Protein AF-A0A923YJK5-F1 (afdb_monomer_lite)

Structure (mmCIF, N/CA/C/O backbone):
data_AF-A0A923YJK5-F1
#
_entry.id   AF-A0A923YJK5-F1
#
loop_
_atom_site.group_PDB
_atom_site.id
_atom_site.type_symbol
_atom_site.label_atom_id
_atom_site.label_alt_id
_atom_site.label_comp_id
_atom_site.label_asym_id
_atom_site.label_entity_id
_atom_site.label_seq_id
_atom_site.pdbx_PDB_ins_code
_atom_site.Cartn_x
_atom_site.Cartn_y
_atom_site.Cartn_z
_atom_site.occupancy
_atom_site.B_iso_or_equiv
_atom_site.auth_seq_id
_atom_site.auth_comp_id
_atom_site.auth_asym_id
_atom_site.auth_atom_id
_atom_site.pdbx_PDB_model_num
ATOM 1 N N . MET A 1 1 ? 77.087 -36.201 -86.173 1.00 34.53 1 MET A N 1
ATOM 2 C CA . MET A 1 1 ? 77.333 -36.113 -84.717 1.00 34.53 1 MET A CA 1
ATOM 3 C C . MET A 1 1 ? 76.083 -35.520 -84.078 1.00 34.53 1 MET A C 1
ATOM 5 O O . MET A 1 1 ? 75.803 -34.362 -84.326 1.00 34.53 1 MET A O 1
ATOM 9 N N . THR A 1 2 ? 75.140 -36.376 -83.655 1.00 33.78 2 THR A N 1
ATOM 10 C CA . THR A 1 2 ? 74.853 -36.773 -82.243 1.00 33.78 2 THR A CA 1
ATOM 11 C C . THR A 1 2 ? 74.252 -35.624 -81.419 1.00 33.78 2 THR A C 1
ATOM 13 O O . THR A 1 2 ? 74.917 -34.612 -81.289 1.00 33.78 2 THR A O 1
ATOM 16 N N . LYS A 1 3 ? 73.064 -35.689 -80.792 1.00 35.38 3 LYS A N 1
ATOM 17 C CA . LYS A 1 3 ? 72.059 -36.747 -80.525 1.00 35.38 3 LYS A CA 1
ATOM 18 C C . LYS A 1 3 ? 70.705 -36.079 -80.152 1.00 35.38 3 LYS A C 1
ATOM 20 O O . LYS A 1 3 ? 70.707 -34.989 -79.593 1.00 35.38 3 LYS A O 1
ATOM 25 N N . HIS A 1 4 ? 69.590 -36.767 -80.429 1.00 38.16 4 HIS A N 1
ATOM 26 C CA . HIS A 1 4 ? 68.233 -36.592 -79.857 1.00 38.16 4 HIS A CA 1
ATOM 27 C C . HIS A 1 4 ? 68.212 -36.933 -78.334 1.00 38.16 4 HIS A C 1
ATOM 29 O O . HIS A 1 4 ? 69.172 -37.542 -77.870 1.00 38.16 4 HIS A O 1
ATOM 35 N N . TYR A 1 5 ? 67.233 -36.606 -77.471 1.00 40.88 5 TYR A N 1
ATOM 36 C CA . TYR A 1 5 ? 65.772 -36.831 -77.502 1.00 40.88 5 TYR A CA 1
ATOM 37 C C . TYR A 1 5 ? 65.072 -36.136 -76.305 1.00 40.88 5 TYR A C 1
ATOM 39 O O . TYR A 1 5 ? 65.665 -36.093 -75.233 1.00 40.88 5 TYR A O 1
ATOM 47 N N . SER A 1 6 ? 63.785 -35.786 -76.498 1.00 37.66 6 SER A N 1
ATOM 48 C CA . SER A 1 6 ? 62.642 -35.854 -75.546 1.00 37.66 6 SER A CA 1
ATOM 49 C C . SER A 1 6 ? 62.685 -34.987 -74.266 1.00 37.66 6 SER A C 1
ATOM 51 O O . SER A 1 6 ? 63.716 -34.836 -73.641 1.00 37.66 6 SER A O 1
ATOM 53 N N . LEU A 1 7 ? 61.600 -34.390 -73.762 1.00 35.19 7 LEU A N 1
ATOM 54 C CA . LEU A 1 7 ? 60.266 -34.952 -73.559 1.00 35.19 7 LEU A CA 1
ATOM 55 C C . LEU A 1 7 ? 59.246 -33.825 -73.281 1.00 35.19 7 LEU A C 1
ATOM 57 O O . LEU A 1 7 ? 59.521 -32.861 -72.574 1.00 35.19 7 LEU A O 1
ATOM 61 N N . ILE A 1 8 ? 58.059 -34.011 -73.845 1.00 46.53 8 ILE A N 1
ATOM 62 C CA . ILE A 1 8 ? 56.798 -33.293 -73.633 1.00 46.53 8 ILE A CA 1
ATOM 63 C C . ILE A 1 8 ? 56.339 -33.422 -72.171 1.00 46.53 8 ILE A C 1
ATOM 65 O O . ILE A 1 8 ? 56.264 -34.553 -71.709 1.00 46.53 8 ILE A O 1
ATOM 69 N N . PHE A 1 9 ? 55.968 -32.320 -71.499 1.00 38.00 9 PHE A N 1
ATOM 70 C CA . PHE A 1 9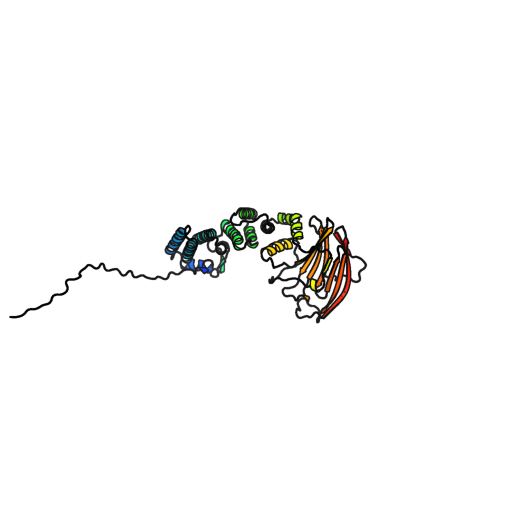 ? 54.766 -32.168 -70.642 1.00 38.00 9 PHE A CA 1
ATOM 71 C C . PHE A 1 9 ? 54.842 -30.856 -69.835 1.00 38.00 9 PHE A C 1
ATOM 73 O O . PHE A 1 9 ? 55.587 -30.773 -68.869 1.00 38.00 9 PHE A O 1
ATOM 80 N N . LEU A 1 10 ? 54.084 -29.833 -70.237 1.00 38.97 10 LEU A N 1
ATOM 81 C CA . LEU A 1 10 ? 53.153 -29.060 -69.392 1.00 38.97 10 LEU A CA 1
ATOM 82 C C . LEU A 1 10 ? 52.702 -27.824 -70.180 1.00 38.97 10 LEU A C 1
ATOM 84 O O . LEU A 1 10 ? 53.172 -26.701 -70.016 1.00 38.97 10 LEU A O 1
ATOM 88 N N . PHE A 1 11 ? 51.757 -28.070 -71.078 1.00 45.16 11 PHE A N 1
ATOM 89 C CA . PHE A 1 11 ? 50.839 -27.051 -71.548 1.00 45.16 11 PHE A CA 1
ATOM 90 C C . PHE A 1 11 ? 49.755 -26.935 -70.472 1.00 45.16 11 PHE A C 1
ATOM 92 O O . PHE A 1 11 ? 48.816 -27.723 -70.479 1.00 45.16 11 PHE A O 1
ATOM 99 N N . SER A 1 12 ? 49.901 -26.028 -69.507 1.00 37.16 12 SER A N 1
ATOM 100 C CA . SER A 1 12 ? 48.790 -25.650 -68.625 1.00 37.16 12 SER A CA 1
ATOM 101 C C . SER A 1 12 ? 49.146 -24.458 -67.740 1.00 37.16 12 SER A C 1
ATOM 103 O O . SER A 1 12 ? 50.095 -24.529 -66.966 1.00 37.16 12 SER A O 1
ATOM 105 N N . LEU A 1 13 ? 48.277 -23.444 -67.780 1.00 43.69 13 LEU A N 1
ATOM 106 C CA . LEU A 1 13 ? 47.992 -22.519 -66.677 1.00 43.69 13 LEU A CA 1
ATOM 107 C C . LEU A 1 13 ? 48.973 -21.353 -66.460 1.00 43.69 13 LEU A C 1
ATOM 109 O O . LEU A 1 13 ? 49.503 -21.164 -65.374 1.00 43.69 13 LEU A O 1
ATOM 113 N N . ILE A 1 14 ? 49.051 -20.450 -67.440 1.00 47.19 14 ILE A N 1
ATOM 114 C CA . ILE A 1 14 ? 49.006 -19.014 -67.110 1.00 47.19 14 ILE A CA 1
ATOM 115 C C . ILE A 1 14 ? 47.560 -18.564 -67.346 1.00 47.19 14 ILE A C 1
ATOM 117 O O . ILE A 1 14 ? 47.245 -17.811 -68.263 1.00 47.19 14 ILE A O 1
ATOM 121 N N . LEU A 1 15 ? 46.642 -19.124 -66.551 1.00 45.41 15 LEU A N 1
ATOM 122 C CA . LEU A 1 15 ? 45.397 -18.431 -66.258 1.00 45.41 15 LEU A CA 1
ATOM 123 C C . LEU A 1 15 ? 45.783 -17.324 -65.284 1.00 45.41 15 LEU A C 1
ATOM 125 O O . LEU A 1 15 ? 46.369 -17.599 -64.237 1.00 45.41 15 LEU A O 1
ATOM 129 N N . PHE A 1 16 ? 45.469 -16.086 -65.648 1.00 44.31 16 PHE A N 1
ATOM 130 C CA . PHE A 1 16 ? 45.344 -14.985 -64.707 1.00 44.31 16 PHE A CA 1
ATOM 131 C C . PHE A 1 16 ? 44.382 -15.420 -63.595 1.00 44.31 16 PHE A C 1
ATOM 133 O O . PHE A 1 16 ? 43.166 -15.282 -63.707 1.00 44.31 16 PHE A O 1
ATOM 140 N N . SER A 1 17 ? 44.936 -15.995 -62.530 1.00 39.56 17 SER A N 1
ATOM 141 C CA . SER A 1 17 ? 44.270 -16.084 -61.246 1.00 39.56 17 SER A CA 1
ATOM 142 C C . SER A 1 17 ? 44.111 -14.645 -60.776 1.00 39.56 17 SER A C 1
ATOM 144 O O . SER A 1 17 ? 45.092 -13.982 -60.431 1.00 39.56 17 SER A O 1
ATOM 146 N N . CYS A 1 18 ? 42.879 -14.133 -60.824 1.00 46.53 18 CYS A N 1
ATOM 147 C CA . CYS A 1 18 ? 42.449 -13.113 -59.884 1.00 46.53 18 CYS A CA 1
ATOM 148 C C . CYS A 1 18 ? 42.845 -13.632 -58.506 1.00 46.53 18 CYS A C 1
ATOM 150 O O . CYS A 1 18 ? 42.163 -14.499 -57.965 1.00 46.53 18 CYS A O 1
ATOM 152 N N . GLY A 1 19 ? 43.974 -13.146 -57.985 1.00 47.44 19 GLY A N 1
ATOM 153 C CA . GLY A 1 19 ? 44.377 -13.405 -56.619 1.00 47.44 19 GLY A CA 1
ATOM 154 C C . GLY A 1 19 ? 43.192 -13.045 -55.746 1.00 47.44 19 GLY A C 1
ATOM 155 O O . GLY A 1 19 ? 42.821 -11.874 -55.641 1.00 47.44 19 GLY A O 1
ATOM 156 N N . THR A 1 20 ? 42.545 -14.065 -55.195 1.00 50.78 20 THR A N 1
ATOM 157 C CA . THR A 1 20 ? 41.601 -13.910 -54.107 1.00 50.78 20 THR A CA 1
ATOM 158 C C . THR A 1 20 ? 42.391 -13.209 -53.020 1.00 50.78 20 THR A C 1
ATOM 160 O O . THR A 1 20 ? 43.226 -13.836 -52.373 1.00 50.78 20 THR A O 1
ATOM 163 N N . LYS A 1 21 ? 42.207 -11.888 -52.883 1.00 55.38 21 LYS A N 1
ATOM 164 C CA . LYS A 1 21 ? 42.594 -11.186 -51.664 1.00 55.38 21 LYS A CA 1
ATOM 165 C C . LYS A 1 21 ? 41.977 -12.014 -50.550 1.00 55.38 21 LYS A C 1
ATOM 167 O O . LYS A 1 21 ? 40.750 -12.099 -50.490 1.00 55.38 21 LYS A O 1
ATOM 172 N N . GLU A 1 22 ? 42.807 -12.693 -49.764 1.00 53.78 22 GLU A N 1
ATOM 173 C CA . GLU A 1 22 ? 42.348 -13.315 -48.534 1.00 53.78 22 GLU A CA 1
ATOM 174 C C . GLU A 1 22 ? 41.596 -12.226 -47.780 1.00 53.78 22 GLU A C 1
ATOM 176 O O . GLU A 1 22 ? 42.160 -11.187 -47.427 1.00 53.78 22 GLU A O 1
ATOM 181 N N . VAL A 1 23 ? 40.287 -12.412 -47.635 1.00 59.88 23 VAL A N 1
ATOM 182 C CA . VAL A 1 23 ? 39.483 -11.573 -46.759 1.00 59.88 23 VAL A CA 1
ATOM 183 C C . VAL A 1 23 ? 39.902 -11.983 -45.357 1.00 59.88 23 VAL A C 1
ATOM 185 O O . VAL A 1 23 ? 39.344 -12.907 -44.768 1.00 59.88 23 VAL A O 1
ATOM 188 N N . VAL A 1 24 ? 40.961 -11.349 -44.861 1.00 61.81 24 VAL A N 1
ATOM 189 C CA . VAL A 1 24 ? 41.389 -11.495 -43.476 1.00 61.81 24 VAL A CA 1
ATOM 190 C C . VAL A 1 24 ? 40.259 -10.924 -42.632 1.00 61.81 24 VAL A C 1
ATOM 192 O O . VAL A 1 24 ? 39.992 -9.725 -42.652 1.00 61.81 24 VAL A O 1
ATOM 195 N N . THR A 1 25 ? 39.531 -11.811 -41.959 1.00 65.44 25 THR A N 1
ATOM 196 C CA . THR A 1 25 ? 38.486 -11.412 -41.019 1.00 65.44 25 THR A CA 1
ATOM 197 C C . THR A 1 25 ? 39.181 -11.002 -39.732 1.00 65.44 25 THR A C 1
ATOM 199 O O . THR A 1 25 ? 39.637 -11.851 -38.971 1.00 65.44 25 THR A O 1
ATOM 202 N N . GLU A 1 26 ? 39.308 -9.6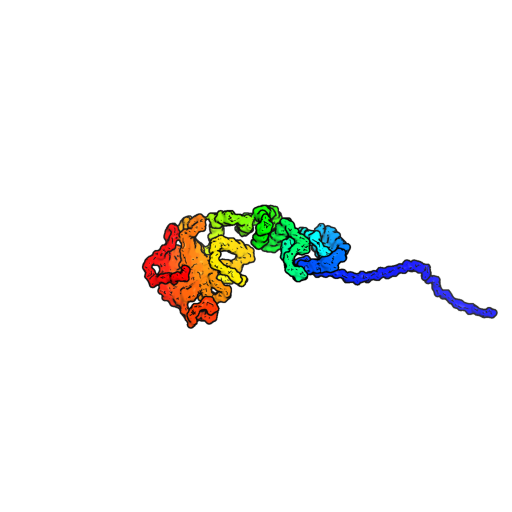99 -39.512 1.00 72.88 26 GLU A N 1
ATOM 203 C CA . GLU A 1 26 ? 39.777 -9.165 -38.241 1.00 72.88 26 GLU A CA 1
ATOM 204 C C . GLU A 1 26 ? 38.623 -9.205 -37.231 1.00 72.88 26 GLU A C 1
ATOM 206 O O . GLU A 1 26 ? 37.567 -8.606 -37.444 1.00 72.88 26 GLU A O 1
ATOM 211 N N . ILE A 1 27 ? 38.805 -9.953 -36.141 1.00 76.19 27 ILE A N 1
ATOM 212 C CA . ILE A 1 27 ? 37.872 -9.960 -35.013 1.00 76.19 27 ILE A CA 1
ATOM 213 C C . ILE A 1 27 ? 38.339 -8.876 -34.047 1.00 76.19 27 ILE A C 1
ATOM 215 O O . ILE A 1 27 ? 39.348 -9.044 -33.366 1.00 76.19 27 ILE A O 1
ATOM 219 N N . VAL A 1 28 ? 37.601 -7.770 -33.993 1.00 75.56 28 VAL A N 1
ATOM 220 C CA . VAL A 1 28 ? 37.842 -6.690 -33.031 1.00 75.56 28 VAL A CA 1
ATOM 221 C C . VAL A 1 28 ? 36.850 -6.833 -31.883 1.00 75.56 28 VAL A C 1
ATOM 223 O O . VAL A 1 28 ? 35.636 -6.781 -32.090 1.00 75.56 28 VAL A O 1
ATOM 226 N N . GLU A 1 29 ? 37.359 -7.010 -30.665 1.00 80.06 29 GLU A N 1
ATOM 227 C CA . GLU A 1 29 ? 36.528 -6.957 -29.464 1.00 80.06 29 GLU A CA 1
ATOM 228 C C . GLU A 1 29 ? 36.129 -5.508 -29.178 1.00 80.06 29 GLU A C 1
ATOM 230 O O . GLU A 1 29 ? 36.974 -4.631 -29.003 1.00 80.06 29 GLU A O 1
ATOM 235 N N . VAL A 1 30 ? 34.821 -5.254 -29.145 1.00 84.31 30 VAL A N 1
ATOM 236 C CA . VAL A 1 30 ? 34.260 -3.930 -28.865 1.00 84.31 30 VAL A CA 1
ATOM 237 C C . VAL A 1 30 ? 33.813 -3.887 -27.403 1.00 84.31 30 VAL A C 1
ATOM 239 O O . VAL A 1 30 ? 32.938 -4.679 -27.028 1.00 84.31 30 VAL A O 1
ATOM 242 N N . PRO A 1 31 ? 34.375 -2.991 -26.569 1.00 88.44 31 PRO A N 1
ATOM 243 C CA . PRO A 1 31 ? 33.884 -2.764 -25.216 1.00 88.44 31 PRO A CA 1
ATOM 244 C C . PRO A 1 31 ? 32.392 -2.423 -25.231 1.00 88.44 31 PRO A C 1
ATOM 246 O O . PRO A 1 31 ? 31.924 -1.674 -26.081 1.00 88.44 31 PRO A O 1
ATOM 249 N N . ALA A 1 32 ? 31.635 -2.984 -24.293 1.00 91.88 32 ALA A N 1
ATOM 250 C CA . ALA A 1 32 ? 30.208 -2.719 -24.156 1.00 91.88 32 ALA A CA 1
ATOM 251 C C . ALA A 1 32 ? 29.786 -2.868 -22.693 1.00 91.88 32 ALA A C 1
ATOM 253 O O . ALA A 1 32 ? 30.344 -3.682 -21.949 1.00 91.88 32 ALA A O 1
ATOM 254 N N . ILE A 1 33 ? 28.753 -2.133 -22.289 1.00 93.50 33 ILE A N 1
ATOM 255 C CA . ILE A 1 33 ? 28.099 -2.338 -20.995 1.00 93.50 33 ILE A CA 1
ATOM 256 C C . ILE A 1 33 ? 27.502 -3.753 -20.977 1.00 93.50 33 ILE A C 1
ATOM 258 O O . ILE A 1 33 ? 26.937 -4.232 -21.964 1.00 93.50 33 ILE A O 1
ATOM 262 N N . ARG A 1 34 ? 27.593 -4.453 -19.843 1.00 89.19 34 ARG A N 1
ATOM 263 C CA . ARG A 1 34 ? 26.838 -5.702 -19.664 1.00 89.19 34 ARG A CA 1
ATOM 264 C C . ARG A 1 34 ? 25.346 -5.395 -19.757 1.00 89.19 34 ARG A C 1
ATOM 266 O O . ARG A 1 34 ? 24.881 -4.452 -19.130 1.00 89.19 34 ARG A O 1
ATOM 273 N N . ALA A 1 35 ? 24.578 -6.219 -20.466 1.00 87.75 35 ALA A N 1
ATOM 274 C CA . ALA A 1 35 ? 23.143 -5.978 -20.645 1.00 87.75 35 ALA A CA 1
ATOM 275 C C . ALA A 1 35 ? 22.381 -5.831 -19.311 1.00 87.75 35 ALA A C 1
ATOM 277 O O . ALA A 1 35 ? 21.468 -5.026 -19.218 1.00 87.75 35 ALA A O 1
ATOM 278 N N . SER A 1 36 ? 22.793 -6.539 -18.254 1.00 86.56 36 SER A N 1
ATOM 279 C CA . SER A 1 36 ? 22.205 -6.414 -16.912 1.00 86.56 36 SER A CA 1
ATOM 280 C C . SER A 1 36 ? 22.577 -5.125 -16.166 1.00 86.56 36 SER A C 1
ATOM 282 O O . SER A 1 36 ? 22.028 -4.857 -15.100 1.00 86.56 36 SER A O 1
ATOM 284 N N . TYR A 1 37 ? 23.536 -4.343 -16.669 1.00 93.44 37 TYR A N 1
ATOM 285 C CA . TYR A 1 37 ? 24.040 -3.117 -16.037 1.00 93.44 37 TYR A CA 1
ATOM 286 C C . TYR A 1 37 ? 23.536 -1.847 -16.729 1.00 93.44 37 TYR A C 1
ATOM 288 O O . TYR A 1 37 ? 23.871 -0.751 -16.289 1.00 93.44 37 TYR A O 1
ATOM 296 N N . ILE A 1 38 ? 22.700 -1.967 -17.766 1.00 95.25 38 ILE A N 1
ATOM 297 C CA . ILE A 1 38 ? 22.137 -0.803 -18.465 1.00 95.25 38 ILE A CA 1
ATOM 298 C C . ILE A 1 38 ? 21.174 0.010 -17.583 1.00 95.25 38 ILE A C 1
ATOM 300 O O . ILE A 1 38 ? 20.842 1.127 -17.938 1.00 95.25 38 ILE A O 1
ATOM 304 N N . TYR A 1 39 ? 20.762 -0.492 -16.418 1.00 95.44 39 TYR A N 1
ATOM 305 C CA . TYR A 1 39 ? 19.953 0.258 -15.442 1.00 95.44 39 TYR A CA 1
ATOM 306 C C . TYR A 1 39 ? 20.748 0.647 -14.184 1.00 95.44 39 TYR A C 1
ATOM 308 O O . TYR A 1 39 ? 20.174 0.868 -13.124 1.00 95.44 39 TYR A O 1
ATOM 316 N N . ARG A 1 40 ? 22.087 0.684 -14.264 1.00 94.19 40 ARG A N 1
ATOM 317 C CA . ARG A 1 40 ? 22.964 1.117 -13.164 1.00 94.19 40 ARG A CA 1
ATOM 318 C C . ARG A 1 40 ? 23.627 2.439 -13.524 1.00 94.19 40 ARG A C 1
ATOM 320 O O . ARG A 1 40 ? 24.425 2.478 -14.460 1.00 94.19 40 ARG A O 1
ATOM 327 N N . ALA A 1 41 ? 23.342 3.491 -12.756 1.00 94.94 41 ALA A N 1
ATOM 328 C CA . ALA A 1 41 ? 23.790 4.851 -13.064 1.00 94.94 41 ALA A CA 1
ATOM 329 C C . ALA A 1 41 ? 25.316 4.941 -13.202 1.00 94.94 41 ALA A C 1
ATOM 331 O O . ALA A 1 41 ? 25.802 5.406 -14.230 1.00 94.94 41 ALA A O 1
ATOM 332 N N . ASP A 1 42 ? 26.066 4.378 -12.248 1.00 93.56 42 ASP A N 1
ATOM 333 C CA . ASP A 1 42 ? 27.534 4.336 -12.304 1.00 93.56 42 ASP A CA 1
ATOM 334 C C . ASP A 1 42 ? 28.058 3.663 -13.579 1.00 93.56 42 ASP A C 1
ATOM 336 O O . ASP A 1 42 ? 29.013 4.139 -14.188 1.00 93.56 42 ASP A O 1
ATOM 340 N N . SER A 1 43 ? 27.439 2.555 -14.004 1.00 94.12 43 SER A N 1
ATOM 341 C CA . SER A 1 43 ? 27.881 1.807 -15.189 1.00 94.12 43 SER A CA 1
ATOM 342 C C . SER A 1 43 ? 27.626 2.588 -16.473 1.00 94.12 43 SER A C 1
ATOM 344 O O . SER A 1 43 ? 28.497 2.645 -17.338 1.00 94.12 43 SER A O 1
ATOM 346 N N . VAL A 1 44 ? 26.445 3.198 -16.585 1.00 96.06 44 VAL A N 1
ATOM 347 C CA . VAL A 1 44 ? 26.039 3.977 -17.758 1.00 96.06 44 VAL A CA 1
ATOM 348 C C . VAL A 1 44 ? 26.882 5.241 -17.886 1.00 96.06 44 VAL A C 1
ATOM 350 O O . VAL A 1 44 ? 27.468 5.474 -18.941 1.00 96.06 44 VAL A O 1
ATOM 353 N N . LEU A 1 45 ? 27.010 6.008 -16.802 1.00 94.31 45 LEU A N 1
ATOM 354 C CA . LEU A 1 45 ? 27.757 7.264 -16.793 1.00 94.31 45 LEU A CA 1
ATOM 355 C C . LEU A 1 45 ? 29.253 7.041 -17.020 1.00 94.31 45 LEU A C 1
ATOM 357 O O . LEU A 1 45 ? 29.834 7.700 -17.879 1.00 94.31 45 LEU A O 1
ATOM 361 N N . SER A 1 46 ? 29.861 6.072 -16.327 1.00 92.62 46 SER A N 1
ATOM 362 C CA . SER A 1 46 ? 31.292 5.777 -16.503 1.00 92.62 46 SER A CA 1
ATOM 363 C C . SER A 1 46 ? 31.595 5.313 -17.927 1.00 92.62 46 SER A C 1
ATOM 365 O O . SER A 1 46 ? 32.598 5.709 -18.518 1.00 92.62 46 SER A O 1
ATOM 367 N N . TYR A 1 47 ? 30.725 4.482 -18.511 1.00 94.19 47 TYR A N 1
ATOM 368 C CA . TYR A 1 47 ? 30.910 4.030 -19.886 1.00 94.19 47 TYR A CA 1
ATOM 369 C C . TYR A 1 47 ? 30.760 5.181 -20.889 1.00 94.19 47 TYR A C 1
ATOM 371 O O . TYR A 1 47 ? 31.594 5.294 -21.790 1.00 94.19 47 TYR A O 1
ATOM 379 N N . ALA A 1 48 ? 29.736 6.027 -20.730 1.00 92.31 48 ALA A N 1
ATOM 380 C CA . ALA A 1 48 ? 29.498 7.181 -21.595 1.00 92.31 48 ALA A CA 1
ATOM 381 C C . ALA A 1 48 ? 30.651 8.197 -21.530 1.00 92.31 48 ALA A C 1
ATOM 383 O O . ALA A 1 48 ? 31.047 8.745 -22.554 1.00 92.31 48 ALA A O 1
ATOM 384 N N . GLU A 1 49 ? 31.248 8.401 -20.355 1.00 90.75 49 GLU A N 1
ATOM 385 C CA . GLU A 1 49 ? 32.392 9.300 -20.178 1.00 90.75 49 GLU A CA 1
ATOM 386 C C . GLU A 1 49 ? 33.664 8.790 -20.878 1.00 90.75 49 GLU A C 1
ATOM 388 O O . GLU A 1 49 ? 34.354 9.560 -21.554 1.00 90.75 49 GLU A O 1
ATOM 393 N N . ILE A 1 50 ? 33.955 7.488 -20.753 1.00 90.94 50 ILE A N 1
ATOM 394 C CA . ILE A 1 50 ? 35.148 6.854 -21.340 1.00 90.94 50 ILE A CA 1
ATOM 395 C C . ILE A 1 50 ? 35.019 6.727 -22.860 1.00 90.94 50 ILE A C 1
ATOM 397 O O . ILE A 1 50 ? 35.965 7.022 -23.592 1.00 90.94 50 ILE A O 1
ATOM 401 N N . ASN A 1 51 ? 33.864 6.262 -23.339 1.00 89.75 51 ASN A N 1
ATOM 402 C CA . ASN A 1 51 ? 33.684 5.905 -24.743 1.00 89.75 51 ASN A CA 1
ATOM 403 C C . ASN A 1 51 ? 33.097 7.049 -25.574 1.00 89.75 51 ASN A C 1
ATOM 405 O O . ASN A 1 51 ? 33.400 7.122 -26.759 1.00 89.75 51 ASN A O 1
ATOM 409 N N . LYS A 1 52 ? 32.347 7.989 -24.985 1.00 88.00 52 LYS A N 1
ATOM 410 C CA . LYS A 1 52 ? 31.716 9.110 -25.705 1.00 88.00 52 LYS A CA 1
ATOM 411 C C . LYS A 1 52 ? 30.971 8.598 -26.950 1.00 88.00 52 LYS A C 1
ATOM 413 O O . LYS A 1 52 ? 30.189 7.662 -26.847 1.00 88.00 52 LYS A O 1
ATOM 418 N N . GLU A 1 53 ? 31.285 9.146 -28.124 1.00 88.44 53 GLU A N 1
ATOM 419 C CA . GLU A 1 53 ? 30.722 8.762 -29.427 1.00 88.44 53 GLU A CA 1
ATOM 420 C C . GLU A 1 53 ? 31.337 7.477 -30.021 1.00 88.44 53 GLU A C 1
ATOM 422 O O . GLU A 1 53 ? 30.953 7.034 -31.113 1.00 88.44 53 GLU A O 1
ATOM 427 N N . ASN A 1 54 ? 32.320 6.865 -29.349 1.00 82.19 54 ASN A N 1
ATOM 428 C CA . ASN A 1 54 ? 32.905 5.611 -29.809 1.00 82.19 54 ASN A CA 1
ATOM 429 C C . ASN A 1 54 ? 31.804 4.550 -29.887 1.00 82.19 54 ASN A C 1
ATOM 431 O O . ASN A 1 54 ? 30.981 4.398 -28.991 1.00 82.19 54 ASN A O 1
ATOM 435 N N . HIS A 1 55 ? 31.796 3.807 -30.992 1.00 90.81 55 HIS A N 1
ATOM 436 C CA . HIS A 1 55 ? 30.812 2.761 -31.286 1.00 90.81 55 HIS A CA 1
ATOM 437 C C . HIS A 1 55 ? 29.389 3.256 -31.590 1.00 90.81 55 HIS A C 1
ATOM 439 O O . HIS A 1 55 ? 28.524 2.415 -31.849 1.00 90.81 55 HIS A O 1
ATOM 445 N N . LYS A 1 56 ? 29.148 4.575 -31.705 1.00 94.00 56 LYS A N 1
ATOM 446 C CA . LYS A 1 56 ? 27.849 5.111 -32.146 1.00 94.00 56 LYS A CA 1
ATOM 447 C C . LYS A 1 56 ? 27.370 4.481 -33.455 1.00 94.00 56 LYS A C 1
ATOM 449 O O . LYS A 1 56 ? 26.242 4.023 -33.516 1.00 94.00 56 LYS A O 1
ATOM 454 N N . GLY A 1 57 ? 28.228 4.347 -34.469 1.00 94.38 57 GLY A N 1
ATOM 455 C CA . GLY A 1 57 ? 27.829 3.722 -35.741 1.00 94.38 57 GLY A CA 1
ATOM 456 C C . GLY A 1 57 ? 27.363 2.260 -35.606 1.00 94.38 57 GLY A C 1
ATOM 457 O O . GLY A 1 57 ? 26.465 1.823 -36.326 1.00 94.38 57 GLY A O 1
ATOM 458 N N . LEU A 1 58 ? 27.930 1.501 -34.658 1.00 94.06 58 LEU A N 1
ATOM 459 C CA . LEU A 1 58 ? 27.455 0.149 -34.339 1.00 94.06 58 LEU A CA 1
ATOM 460 C C . LEU A 1 58 ? 26.135 0.194 -33.563 1.00 94.06 58 LEU A C 1
ATOM 462 O O . LEU A 1 58 ? 25.250 -0.615 -33.842 1.00 94.06 58 LEU A O 1
ATOM 466 N N . SER A 1 59 ? 25.993 1.136 -32.625 1.00 96.44 59 SER A N 1
ATOM 467 C CA . SER A 1 59 ? 24.739 1.388 -31.909 1.00 96.44 59 SER A CA 1
ATOM 468 C C . SER A 1 59 ? 23.602 1.733 -32.876 1.00 96.44 59 SER A C 1
ATOM 470 O O . SER A 1 59 ? 22.590 1.035 -32.884 1.00 96.44 59 SER A O 1
ATOM 472 N N . ASP A 1 60 ? 23.820 2.689 -33.784 1.00 97.31 60 ASP A N 1
ATOM 473 C CA . ASP A 1 60 ? 22.870 3.102 -34.823 1.00 97.31 60 ASP A CA 1
ATOM 474 C C . ASP A 1 60 ? 22.453 1.899 -35.692 1.00 97.31 60 ASP A C 1
ATOM 476 O O . ASP A 1 60 ? 21.277 1.711 -36.003 1.00 97.31 60 ASP A O 1
ATOM 480 N N . SER A 1 61 ? 23.396 1.014 -36.049 1.00 97.00 61 SER A N 1
ATOM 481 C CA . SER A 1 61 ? 23.084 -0.217 -36.792 1.00 97.00 61 SER A CA 1
ATOM 482 C C . SER A 1 61 ? 22.135 -1.145 -36.023 1.00 97.00 61 SER A C 1
ATOM 484 O O . SER A 1 61 ? 21.226 -1.735 -36.612 1.00 97.00 61 SER A O 1
ATOM 486 N N . TYR A 1 62 ? 22.326 -1.286 -34.709 1.00 97.69 62 TYR A N 1
ATOM 487 C CA . TYR A 1 62 ? 21.431 -2.067 -33.858 1.00 97.69 62 TYR A CA 1
ATOM 488 C C . TYR A 1 62 ? 20.082 -1.381 -33.641 1.00 97.69 62 TYR A C 1
ATOM 490 O O . TYR A 1 62 ? 19.055 -2.057 -33.661 1.00 97.69 62 TYR A O 1
ATOM 498 N N . GLU A 1 63 ? 20.052 -0.059 -33.510 1.00 97.44 63 GLU A N 1
ATOM 499 C CA . GLU A 1 63 ? 18.812 0.708 -33.437 1.00 97.44 63 GLU A CA 1
ATOM 500 C C . GLU A 1 63 ? 17.961 0.501 -34.700 1.00 97.44 63 GLU A C 1
ATOM 502 O O . GLU A 1 63 ? 16.788 0.147 -34.602 1.00 97.44 63 GLU A O 1
ATOM 507 N N . GLN A 1 64 ? 18.553 0.581 -35.896 1.00 97.56 64 GLN A N 1
ATOM 508 C CA . GLN A 1 64 ? 17.831 0.323 -37.150 1.00 97.56 64 GLN A CA 1
ATOM 509 C C . GLN A 1 64 ? 17.279 -1.109 -37.235 1.00 97.56 64 GLN A C 1
ATOM 511 O O . GLN A 1 64 ? 16.156 -1.327 -37.706 1.00 97.56 64 GLN A O 1
ATOM 516 N N . LYS A 1 65 ? 18.032 -2.100 -36.737 1.00 97.44 65 LYS A N 1
ATOM 517 C CA . LYS A 1 65 ? 17.544 -3.486 -36.625 1.00 97.44 65 LYS A CA 1
ATOM 518 C C . LYS A 1 65 ? 16.377 -3.597 -35.647 1.00 97.44 65 LYS A C 1
ATOM 520 O O . LYS A 1 65 ? 15.428 -4.321 -35.934 1.00 97.44 65 LYS A O 1
ATOM 525 N N . SER A 1 66 ? 16.427 -2.872 -34.529 1.00 97.25 66 SER A N 1
ATOM 526 C CA . SER A 1 66 ? 15.322 -2.789 -33.571 1.00 97.25 66 SER A CA 1
ATOM 527 C C . SER A 1 66 ? 14.059 -2.234 -34.229 1.00 97.25 66 SER A C 1
ATOM 529 O O . SER A 1 66 ? 13.019 -2.892 -34.207 1.00 97.25 66 SER A O 1
ATOM 531 N N . LEU A 1 67 ? 14.165 -1.078 -34.896 1.00 95.44 67 LEU A N 1
ATOM 532 C CA . LEU A 1 67 ? 13.060 -0.430 -35.611 1.00 95.44 67 LEU A CA 1
ATOM 533 C C . LEU A 1 67 ? 12.434 -1.355 -36.668 1.00 95.44 67 LEU A C 1
ATOM 535 O O . LEU A 1 67 ? 11.212 -1.465 -36.754 1.00 95.44 67 LEU A O 1
ATOM 539 N N . SER A 1 68 ? 13.267 -2.071 -37.425 1.00 95.56 68 SER A N 1
ATOM 540 C CA . SER A 1 68 ? 12.811 -3.005 -38.464 1.00 95.56 68 SER A CA 1
ATOM 541 C C . SER A 1 68 ? 12.102 -4.241 -37.895 1.00 95.56 68 SER A C 1
ATOM 543 O O . SER A 1 68 ? 11.230 -4.813 -38.548 1.00 95.56 68 SER A O 1
ATOM 545 N N . ALA A 1 69 ? 12.466 -4.667 -36.682 1.00 94.31 69 ALA A N 1
ATOM 546 C CA . ALA A 1 69 ? 11.904 -5.852 -36.042 1.00 94.31 69 ALA A CA 1
ATOM 547 C C . ALA A 1 69 ? 10.581 -5.582 -35.302 1.00 94.31 69 ALA A C 1
ATOM 549 O O . ALA A 1 69 ? 9.836 -6.527 -35.065 1.00 94.31 69 ALA A O 1
ATOM 550 N N . GLN A 1 70 ? 10.233 -4.327 -34.979 1.00 91.88 70 GLN A N 1
ATOM 551 C CA . GLN A 1 70 ? 9.092 -4.006 -34.097 1.00 91.88 70 GLN A CA 1
ATOM 552 C C . GLN A 1 70 ? 7.754 -4.627 -34.517 1.00 91.88 70 GLN A C 1
ATOM 554 O O . GLN A 1 70 ? 6.949 -4.993 -33.663 1.00 91.88 70 GLN A O 1
ATOM 559 N N . SER A 1 71 ? 7.496 -4.713 -35.823 1.00 89.25 71 SER A N 1
ATOM 560 C CA . SER A 1 71 ? 6.236 -5.220 -36.378 1.00 89.25 71 SER A CA 1
ATOM 561 C C . SER A 1 71 ? 6.215 -6.733 -36.592 1.00 89.25 71 SER A C 1
ATOM 563 O O . SER A 1 71 ? 5.150 -7.291 -36.846 1.00 89.25 71 SER A O 1
ATOM 565 N N . THR A 1 72 ? 7.371 -7.395 -36.521 1.00 93.19 72 THR A N 1
ATOM 566 C CA . THR A 1 72 ? 7.522 -8.816 -36.868 1.00 93.19 72 THR A CA 1
ATOM 567 C C . THR A 1 72 ? 7.934 -9.666 -35.675 1.00 93.19 72 THR A C 1
ATOM 569 O O . THR A 1 72 ? 7.442 -10.780 -35.526 1.00 93.19 72 THR A O 1
ATOM 572 N N . ASP A 1 73 ? 8.816 -9.148 -34.823 1.00 94.75 73 ASP A N 1
ATOM 573 C CA . ASP A 1 73 ? 9.404 -9.855 -33.691 1.00 94.75 73 ASP A CA 1
ATOM 574 C C . ASP A 1 73 ? 9.789 -8.843 -32.594 1.00 94.75 73 ASP A C 1
ATOM 576 O O . ASP A 1 73 ? 10.867 -8.238 -32.610 1.00 94.75 73 ASP A O 1
ATOM 580 N N . MET A 1 74 ? 8.865 -8.632 -31.648 1.00 95.94 74 MET A N 1
ATOM 581 C CA . MET A 1 74 ? 9.023 -7.664 -30.554 1.00 95.94 74 MET A CA 1
ATOM 582 C C . MET A 1 74 ? 10.229 -7.992 -29.663 1.00 95.94 74 MET A C 1
ATOM 584 O O . MET A 1 74 ? 10.942 -7.089 -29.227 1.00 95.94 74 MET A O 1
ATOM 588 N N . ASP A 1 75 ? 10.506 -9.275 -29.439 1.00 94.50 75 ASP A N 1
ATOM 589 C CA . ASP A 1 75 ? 11.597 -9.719 -28.569 1.00 94.50 75 ASP A CA 1
ATOM 590 C C . ASP A 1 75 ? 12.950 -9.420 -29.207 1.00 94.50 75 ASP A C 1
ATOM 592 O O . ASP A 1 75 ? 13.864 -8.917 -28.545 1.00 94.50 75 ASP A O 1
ATOM 596 N N . LYS A 1 76 ? 13.069 -9.641 -30.523 1.00 95.88 76 LYS A N 1
ATOM 597 C CA . LYS A 1 76 ? 14.252 -9.209 -31.274 1.00 95.88 76 LYS A CA 1
ATOM 598 C C . LYS A 1 76 ? 14.392 -7.696 -31.307 1.00 95.88 76 LYS A C 1
ATOM 600 O O . LYS A 1 76 ? 15.517 -7.210 -31.193 1.00 95.88 76 LYS A O 1
ATOM 605 N N . ALA A 1 77 ? 13.295 -6.951 -31.439 1.00 97.62 77 ALA A N 1
ATOM 606 C CA . ALA A 1 77 ? 13.345 -5.493 -31.391 1.00 97.62 77 ALA A CA 1
ATOM 607 C C . ALA A 1 77 ? 13.930 -5.004 -30.055 1.00 97.62 77 ALA A C 1
ATOM 609 O O . ALA A 1 77 ? 14.911 -4.259 -30.033 1.00 97.62 77 ALA A O 1
ATOM 610 N N . ILE A 1 78 ? 13.405 -5.517 -28.939 1.00 97.44 78 ILE A N 1
ATOM 611 C CA . ILE A 1 78 ? 13.896 -5.228 -27.585 1.00 97.44 78 ILE A CA 1
ATOM 612 C C . ILE A 1 78 ? 15.367 -5.630 -27.437 1.00 97.44 78 ILE A C 1
ATOM 614 O O . ILE A 1 78 ? 16.175 -4.839 -26.947 1.00 97.44 78 ILE A O 1
ATOM 618 N N . TYR A 1 79 ? 15.742 -6.829 -27.893 1.00 97.00 79 TYR A N 1
ATOM 619 C CA . TYR A 1 79 ? 17.127 -7.298 -27.863 1.00 97.00 79 TYR A CA 1
ATOM 620 C C . TYR A 1 79 ? 18.069 -6.333 -28.591 1.00 97.00 79 TYR A C 1
ATOM 622 O O . TYR A 1 79 ? 19.071 -5.900 -28.018 1.00 97.00 79 TYR A O 1
ATOM 630 N N . TYR A 1 80 ? 17.752 -5.961 -29.834 1.00 97.75 80 TYR A N 1
ATOM 631 C CA . TYR A 1 80 ? 18.591 -5.056 -30.613 1.00 97.75 80 TYR A CA 1
ATOM 632 C C . TYR A 1 80 ? 18.661 -3.658 -29.993 1.00 97.75 80 TYR A C 1
ATOM 634 O O . TYR A 1 80 ? 19.742 -3.078 -29.950 1.00 97.75 80 TYR A O 1
ATOM 642 N N . CYS A 1 81 ? 17.562 -3.154 -29.429 1.00 98.38 81 CYS A N 1
ATOM 643 C CA . CYS A 1 81 ? 17.556 -1.876 -28.722 1.00 98.38 81 CYS A CA 1
ATOM 644 C C . CYS A 1 81 ? 18.489 -1.897 -27.500 1.00 98.38 81 CYS A C 1
ATOM 646 O O . CYS A 1 81 ? 19.339 -1.022 -27.349 1.00 98.38 81 CYS A O 1
ATOM 648 N N . LYS A 1 82 ? 18.434 -2.956 -26.682 1.00 97.62 82 LYS A N 1
ATOM 649 C CA . LYS A 1 82 ? 19.375 -3.134 -25.564 1.00 97.62 82 LYS A CA 1
ATOM 650 C C . LYS A 1 82 ? 20.820 -3.226 -26.047 1.00 97.62 82 LYS A C 1
ATOM 652 O O . LYS A 1 82 ? 21.705 -2.661 -25.415 1.00 97.62 82 LYS A O 1
ATOM 657 N N . ARG A 1 83 ? 21.084 -3.906 -27.170 1.00 96.88 83 ARG A N 1
ATOM 658 C CA . ARG A 1 83 ? 22.434 -3.957 -27.760 1.00 96.88 83 ARG A CA 1
ATOM 659 C C . ARG A 1 83 ? 22.930 -2.577 -28.189 1.00 96.88 83 ARG A C 1
ATOM 661 O O . ARG A 1 83 ? 24.091 -2.276 -27.924 1.00 96.88 83 ARG A O 1
ATOM 668 N N . ALA A 1 84 ? 22.071 -1.742 -28.768 1.00 97.56 84 ALA A N 1
ATOM 669 C CA . ALA A 1 84 ? 22.400 -0.350 -29.067 1.00 97.56 84 ALA A CA 1
ATOM 670 C C . ALA A 1 84 ? 22.792 0.412 -27.784 1.00 97.56 84 ALA A C 1
ATOM 672 O O . ALA A 1 84 ? 23.897 0.945 -27.694 1.00 97.56 84 ALA A O 1
ATOM 673 N N . ILE A 1 85 ? 21.972 0.321 -26.729 1.00 98.06 85 ILE A N 1
ATOM 674 C CA . ILE A 1 85 ? 22.250 0.946 -25.421 1.00 98.06 85 ILE A CA 1
ATOM 675 C C . ILE A 1 85 ? 23.586 0.481 -24.831 1.00 98.06 85 ILE A C 1
ATOM 677 O O . ILE A 1 85 ? 24.346 1.296 -24.317 1.00 98.06 85 ILE A O 1
ATOM 681 N N . THR A 1 86 ? 23.919 -0.813 -24.922 1.00 96.56 86 THR A N 1
ATOM 682 C CA . THR A 1 86 ? 25.197 -1.312 -24.384 1.00 96.56 86 THR A CA 1
ATOM 683 C C . THR A 1 86 ? 26.430 -0.726 -25.071 1.00 96.56 86 THR A C 1
ATOM 685 O O . THR A 1 86 ? 27.514 -0.787 -24.496 1.00 96.56 86 THR A O 1
ATOM 688 N N . LEU A 1 87 ? 26.278 -0.202 -26.290 1.00 95.88 87 LEU A N 1
ATOM 689 C CA . LEU A 1 87 ? 27.365 0.344 -27.101 1.00 95.88 87 LEU A CA 1
ATOM 690 C C . LEU A 1 87 ? 27.430 1.867 -27.034 1.00 95.88 87 LEU A C 1
ATOM 692 O O . LEU A 1 87 ? 28.530 2.411 -27.047 1.00 95.88 87 LEU A O 1
ATOM 696 N N . HIS A 1 88 ? 26.278 2.535 -26.960 1.00 97.00 88 HIS A N 1
ATOM 697 C CA . HIS A 1 88 ? 26.173 3.986 -26.852 1.00 97.00 88 HIS A CA 1
ATOM 698 C C . HIS A 1 88 ? 24.887 4.346 -26.087 1.00 97.00 88 HIS A C 1
ATOM 700 O O . HIS A 1 88 ? 23.835 4.477 -26.710 1.00 97.00 88 HIS A O 1
ATOM 706 N N . PRO A 1 89 ? 24.916 4.425 -24.745 1.00 96.94 89 PRO A N 1
ATOM 707 C CA . PRO A 1 89 ? 23.716 4.675 -23.953 1.00 96.94 89 PRO A CA 1
ATOM 708 C C . PRO A 1 89 ? 23.288 6.143 -24.062 1.00 96.94 89 PRO A C 1
ATOM 710 O O . PRO A 1 89 ? 23.961 7.030 -23.541 1.00 96.94 89 PRO A O 1
ATOM 713 N N . THR A 1 90 ? 22.143 6.401 -24.693 1.00 96.62 90 THR A N 1
ATOM 714 C CA . THR A 1 90 ? 21.563 7.749 -24.798 1.00 96.62 90 THR A CA 1
ATOM 715 C C . THR A 1 90 ? 20.113 7.754 -24.351 1.00 96.62 90 THR A C 1
ATOM 717 O O . THR A 1 90 ? 19.418 6.742 -24.461 1.00 96.62 90 THR A O 1
ATOM 720 N N . PHE A 1 91 ? 19.632 8.904 -23.888 1.00 96.88 91 PHE A N 1
ATOM 721 C CA . PHE A 1 91 ? 18.256 9.073 -23.428 1.00 96.88 91 PHE A CA 1
ATOM 722 C C . PHE A 1 91 ? 17.215 8.602 -24.462 1.00 96.88 91 PHE A C 1
ATOM 724 O O . PHE A 1 91 ? 16.249 7.921 -24.117 1.00 96.88 91 PHE A O 1
ATOM 731 N N . GLU A 1 92 ? 17.441 8.880 -25.746 1.00 96.94 92 GLU A N 1
ATOM 732 C CA . GLU A 1 92 ? 16.561 8.501 -26.857 1.00 96.94 92 GLU A CA 1
ATOM 733 C C . GLU A 1 92 ? 16.432 6.981 -27.008 1.00 96.94 92 GLU A C 1
ATOM 735 O O . GLU A 1 92 ? 15.334 6.463 -27.245 1.00 96.94 92 GLU A O 1
ATOM 740 N N . LEU A 1 93 ? 17.531 6.245 -26.821 1.00 97.94 93 LEU A N 1
ATOM 741 C CA . LEU A 1 93 ? 17.516 4.787 -26.873 1.00 97.94 93 LEU A CA 1
ATOM 742 C C . LEU A 1 93 ? 16.767 4.191 -25.678 1.00 97.94 93 LEU A C 1
ATOM 744 O O . LEU A 1 93 ? 16.023 3.226 -25.857 1.00 97.94 93 LEU A O 1
ATOM 748 N N . TYR A 1 94 ? 16.885 4.780 -24.483 1.00 98.38 94 TYR A N 1
ATOM 749 C CA . TYR A 1 94 ? 16.081 4.356 -23.330 1.00 98.38 94 TYR A CA 1
ATOM 750 C C . TYR A 1 94 ? 14.591 4.648 -23.529 1.00 98.38 94 TYR A C 1
ATOM 752 O O . TYR A 1 94 ? 13.772 3.782 -23.230 1.00 98.38 94 TYR A O 1
ATOM 760 N N . ASN A 1 95 ? 14.219 5.800 -24.097 1.00 96.75 95 ASN A N 1
ATOM 761 C CA . ASN A 1 95 ? 12.821 6.087 -24.449 1.00 96.75 95 ASN A CA 1
ATOM 762 C C . ASN A 1 95 ? 12.276 5.087 -25.476 1.00 96.75 95 ASN A C 1
ATOM 764 O O . ASN A 1 95 ? 11.158 4.581 -25.340 1.00 96.75 95 ASN A O 1
ATOM 768 N N . THR A 1 96 ? 13.084 4.754 -26.485 1.00 97.44 96 THR A N 1
ATOM 769 C CA . THR A 1 96 ? 12.733 3.742 -27.486 1.00 97.44 96 THR A CA 1
ATOM 770 C C . THR A 1 96 ? 12.529 2.378 -26.832 1.00 97.44 96 THR A C 1
ATOM 772 O O . THR A 1 96 ? 11.516 1.722 -27.082 1.00 97.44 96 THR A O 1
ATOM 775 N N . LEU A 1 97 ? 13.440 1.970 -25.944 1.00 98.19 97 LEU A N 1
ATOM 776 C CA . LEU A 1 97 ? 13.315 0.728 -25.190 1.00 98.19 97 LEU A CA 1
ATOM 777 C C . LEU A 1 97 ? 12.062 0.728 -24.304 1.00 98.19 97 LEU A C 1
ATOM 779 O O . LEU A 1 97 ? 11.329 -0.257 -24.312 1.00 98.19 97 LEU A O 1
ATOM 783 N N . GLY A 1 98 ? 11.764 1.831 -23.614 1.00 97.31 98 GLY A N 1
ATOM 784 C CA . GLY A 1 98 ? 10.540 1.998 -22.829 1.00 97.31 98 GLY A CA 1
ATOM 785 C C . GLY A 1 98 ? 9.283 1.748 -23.667 1.00 97.31 98 GLY A C 1
ATOM 786 O O . GLY A 1 98 ? 8.449 0.921 -23.298 1.00 97.31 98 GLY A O 1
ATOM 787 N N . SER A 1 99 ? 9.186 2.367 -24.849 1.00 96.31 99 SER A N 1
ATOM 788 C CA . SER A 1 99 ? 8.062 2.155 -25.775 1.00 96.31 99 SER A CA 1
ATOM 789 C C . SER A 1 99 ? 7.937 0.695 -26.231 1.00 96.31 99 SER A C 1
ATOM 791 O O . SER A 1 99 ? 6.833 0.146 -26.276 1.00 96.31 99 SER A O 1
ATOM 793 N N . LEU A 1 100 ? 9.060 0.045 -26.549 1.00 97.69 100 LEU A N 1
ATOM 794 C CA . LEU A 1 100 ? 9.085 -1.361 -26.960 1.00 97.69 100 LEU A CA 1
ATOM 795 C C . LEU A 1 100 ? 8.628 -2.293 -25.840 1.00 97.69 100 LEU A C 1
ATOM 797 O O . LEU A 1 100 ? 7.775 -3.150 -26.068 1.00 97.69 100 LEU A O 1
ATOM 801 N N . LEU A 1 101 ? 9.152 -2.102 -24.628 1.00 97.94 101 LEU A N 1
ATOM 802 C CA . LEU A 1 101 ? 8.795 -2.911 -23.467 1.00 97.94 101 LEU A CA 1
ATOM 803 C C . LEU A 1 101 ? 7.301 -2.789 -23.157 1.00 97.94 101 LEU A C 1
ATOM 805 O O . LEU A 1 101 ? 6.639 -3.800 -22.932 1.00 97.94 101 LEU A O 1
ATOM 809 N N . GLN A 1 102 ? 6.738 -1.582 -23.228 1.00 96.00 102 GLN A N 1
ATOM 810 C CA . GLN A 1 102 ? 5.304 -1.376 -23.034 1.00 96.00 102 GLN A CA 1
ATOM 811 C C . GLN A 1 102 ? 4.447 -2.053 -24.111 1.00 96.00 102 GLN A C 1
ATOM 813 O O . GLN A 1 102 ? 3.476 -2.736 -23.779 1.00 96.00 102 GLN A O 1
ATOM 818 N N . LYS A 1 103 ? 4.809 -1.915 -25.396 1.00 94.69 103 LYS A N 1
ATOM 819 C CA . LYS A 1 103 ? 4.107 -2.587 -26.508 1.00 94.69 103 LYS A CA 1
ATOM 820 C C . LYS A 1 103 ? 4.180 -4.110 -26.386 1.00 94.69 103 LYS A C 1
ATOM 822 O O . LYS A 1 103 ? 3.190 -4.790 -26.644 1.00 94.69 103 LYS A O 1
ATOM 827 N N . GLY A 1 104 ? 5.330 -4.631 -25.958 1.00 95.00 104 GLY A N 1
ATOM 828 C CA . GLY A 1 104 ? 5.547 -6.048 -25.662 1.00 95.00 104 GLY A CA 1
ATOM 829 C C . GLY A 1 104 ? 4.942 -6.521 -24.337 1.00 95.00 104 GLY A C 1
ATOM 830 O O . GLY A 1 104 ? 5.006 -7.708 -24.043 1.00 95.00 104 GLY A O 1
ATOM 831 N N . LYS A 1 105 ? 4.334 -5.623 -23.547 1.00 95.00 105 LYS A N 1
ATOM 832 C CA . LYS A 1 105 ? 3.779 -5.895 -22.208 1.00 95.00 105 LYS A CA 1
ATOM 833 C C . LYS A 1 105 ? 4.806 -6.426 -21.200 1.00 95.00 105 LYS A C 1
ATOM 835 O O . LYS A 1 105 ? 4.450 -7.068 -20.214 1.00 95.00 105 LYS A O 1
ATOM 840 N N . TYR A 1 106 ? 6.078 -6.100 -21.402 1.00 96.50 106 TYR A N 1
ATOM 841 C CA . TYR A 1 106 ? 7.175 -6.360 -20.473 1.00 96.50 106 TYR A CA 1
ATOM 842 C C . TYR A 1 106 ? 7.188 -5.319 -19.343 1.00 96.50 106 TYR A C 1
ATOM 844 O O . TYR A 1 106 ? 8.182 -4.628 -19.125 1.00 96.50 106 TYR A O 1
ATOM 852 N N . TYR A 1 107 ? 6.065 -5.182 -18.626 1.00 95.62 107 TYR A N 1
ATOM 853 C CA . TYR A 1 107 ? 5.847 -4.109 -17.645 1.00 95.62 107 TYR A CA 1
ATOM 854 C C . TYR A 1 107 ? 6.835 -4.141 -16.478 1.00 95.62 107 TYR A C 1
ATOM 856 O O . TYR A 1 107 ? 7.216 -3.086 -15.984 1.00 95.62 107 TYR A O 1
ATOM 864 N N . GLY A 1 108 ? 7.297 -5.332 -16.085 1.00 95.06 108 GLY A N 1
ATOM 865 C CA . GLY A 1 108 ? 8.310 -5.488 -15.041 1.00 95.06 108 GLY A CA 1
ATOM 866 C C . GLY A 1 108 ? 9.608 -4.753 -15.370 1.00 95.06 108 GLY A C 1
ATOM 867 O O . GLY A 1 108 ? 10.084 -3.955 -14.571 1.00 95.06 108 GLY A O 1
ATOM 868 N N . GLU A 1 109 ? 10.139 -4.975 -16.572 1.00 96.56 109 GLU A N 1
ATOM 869 C CA . GLU A 1 109 ? 11.365 -4.314 -17.016 1.00 96.56 109 GLU A CA 1
ATOM 870 C C . GLU A 1 109 ? 11.119 -2.862 -17.442 1.00 96.56 109 GLU A C 1
ATOM 872 O O . GLU A 1 109 ? 11.971 -2.007 -17.211 1.00 96.56 109 GLU A O 1
ATOM 877 N N . ALA A 1 110 ? 9.954 -2.554 -18.025 1.00 97.50 110 ALA A N 1
ATOM 878 C CA . ALA A 1 110 ? 9.599 -1.174 -18.342 1.00 97.50 110 ALA A CA 1
ATOM 879 C C . ALA A 1 110 ? 9.580 -0.317 -17.069 1.00 97.50 110 ALA A C 1
ATOM 881 O O . ALA A 1 110 ? 10.130 0.778 -17.066 1.00 97.50 110 ALA A O 1
ATOM 882 N N . HIS A 1 111 ? 9.000 -0.830 -15.981 1.00 95.50 111 HIS A N 1
ATOM 883 C CA . HIS A 1 111 ? 9.019 -0.172 -14.679 1.00 95.50 111 HIS A CA 1
ATOM 884 C C . HIS A 1 111 ? 10.453 0.115 -14.221 1.00 95.50 111 HIS A C 1
ATOM 886 O O . HIS A 1 111 ? 10.759 1.242 -13.851 1.00 95.50 111 HIS A O 1
ATOM 892 N N . ASP A 1 112 ? 11.345 -0.876 -14.280 1.00 94.81 112 ASP A N 1
ATOM 893 C CA . ASP A 1 112 ? 12.731 -0.718 -13.825 1.00 94.81 112 ASP A CA 1
ATOM 894 C C . ASP A 1 112 ? 13.501 0.303 -14.687 1.00 94.81 112 ASP A C 1
ATOM 896 O O . ASP A 1 112 ? 14.292 1.094 -14.170 1.00 94.81 112 ASP A O 1
ATOM 900 N N . LEU A 1 113 ? 13.208 0.355 -15.991 1.00 97.50 113 LEU A N 1
ATOM 901 C CA . LEU A 1 113 ? 13.720 1.378 -16.901 1.00 97.50 113 LEU A CA 1
ATOM 902 C C . LEU A 1 113 ? 13.205 2.776 -16.539 1.00 97.50 113 LEU A C 1
ATOM 904 O O . LEU A 1 113 ? 13.997 3.712 -16.454 1.00 97.50 113 LEU A O 1
ATOM 908 N N . TYR A 1 114 ? 11.900 2.952 -16.326 1.00 96.75 114 TYR A N 1
ATOM 909 C CA . TYR A 1 114 ? 11.352 4.263 -15.964 1.00 96.75 114 TYR A CA 1
ATOM 910 C C . TYR A 1 114 ? 11.809 4.698 -14.570 1.00 96.75 114 TYR A C 1
ATOM 912 O O . TYR A 1 114 ? 12.111 5.870 -14.381 1.00 96.75 114 TYR A O 1
ATOM 920 N N . PHE A 1 115 ? 11.974 3.769 -13.628 1.00 94.44 115 PHE A N 1
ATOM 921 C CA . PHE A 1 115 ? 12.578 4.043 -12.325 1.00 94.44 115 PHE A CA 1
ATOM 922 C C . PHE A 1 115 ? 14.011 4.569 -12.483 1.00 94.44 115 PHE A C 1
ATOM 924 O O . PHE A 1 115 ? 14.406 5.538 -11.834 1.00 94.44 115 PHE A O 1
ATOM 931 N N . PHE A 1 116 ? 14.782 3.969 -13.393 1.00 96.69 116 PHE A N 1
ATOM 932 C CA . PHE A 1 116 ? 16.123 4.429 -13.739 1.00 96.69 116 PHE A CA 1
ATOM 933 C C . PHE A 1 116 ? 16.138 5.848 -14.334 1.00 96.69 116 PHE A C 1
ATOM 935 O O . PHE A 1 116 ? 17.026 6.634 -14.012 1.00 96.69 116 PHE A O 1
ATOM 942 N N . LEU A 1 117 ? 15.157 6.195 -15.170 1.00 96.50 117 LEU A N 1
ATOM 943 C CA . LEU A 1 117 ? 15.089 7.510 -15.814 1.00 96.50 117 LEU A CA 1
ATOM 944 C C . LEU A 1 117 ? 14.491 8.617 -14.933 1.00 96.50 117 LEU A C 1
ATOM 946 O O . LEU A 1 117 ? 14.835 9.781 -15.121 1.00 96.50 117 LEU A O 1
ATOM 950 N N . VAL A 1 118 ? 13.567 8.275 -14.033 1.00 93.88 118 VAL A N 1
ATOM 951 C CA . VAL A 1 118 ? 12.780 9.248 -13.260 1.00 93.88 118 VAL A CA 1
ATOM 952 C C . VAL A 1 118 ? 13.419 9.593 -11.927 1.00 93.88 118 VAL A C 1
ATOM 954 O O . VAL A 1 118 ? 13.298 10.731 -11.494 1.00 93.88 118 VAL A O 1
ATOM 957 N N . ASN A 1 119 ? 14.108 8.656 -11.281 1.00 91.81 119 ASN A N 1
ATOM 958 C CA . ASN A 1 119 ? 14.668 8.897 -9.954 1.00 91.81 119 ASN A CA 1
ATOM 959 C C . ASN A 1 119 ? 16.108 9.394 -10.018 1.00 91.81 119 ASN A C 1
ATOM 961 O O . ASN A 1 119 ? 16.853 9.099 -10.955 1.00 91.81 119 ASN A O 1
ATOM 965 N N . LYS A 1 120 ? 16.522 10.132 -8.984 1.00 93.38 120 LYS A N 1
ATOM 966 C CA . LYS A 1 120 ? 17.940 10.426 -8.775 1.00 93.38 120 LYS A CA 1
ATOM 967 C C . LYS A 1 120 ? 18.642 9.166 -8.289 1.00 93.38 120 LYS A C 1
ATOM 969 O O . LYS A 1 120 ? 18.180 8.506 -7.362 1.00 93.38 120 LYS A O 1
ATOM 974 N N . HIS A 1 121 ? 19.793 8.871 -8.875 1.00 94.44 121 HIS A N 1
ATOM 975 C CA . HIS A 1 121 ? 20.632 7.743 -8.481 1.00 94.44 121 HIS A CA 1
ATOM 976 C C . HIS A 1 121 ? 21.911 8.271 -7.865 1.00 94.44 121 HIS A C 1
ATOM 978 O O . HIS A 1 121 ? 22.519 9.193 -8.410 1.00 94.44 121 HIS A O 1
ATOM 984 N N . TYR A 1 122 ? 22.322 7.683 -6.745 1.00 93.88 122 TYR A N 1
ATOM 985 C CA . TYR A 1 122 ? 23.623 7.981 -6.166 1.00 93.88 122 TYR A CA 1
ATOM 986 C C . TYR A 1 122 ? 24.726 7.468 -7.096 1.00 93.88 122 TYR A C 1
ATOM 988 O O . TYR A 1 122 ? 24.746 6.288 -7.449 1.00 93.88 122 TYR A O 1
ATOM 996 N N . VAL A 1 123 ? 25.628 8.362 -7.494 1.00 92.06 123 VAL A N 1
ATOM 997 C CA . VAL A 1 123 ? 26.752 8.068 -8.385 1.00 92.06 123 VAL A CA 1
ATOM 998 C C . VAL A 1 123 ? 28.034 8.144 -7.573 1.00 92.06 123 VAL A C 1
ATOM 1000 O O . VAL A 1 123 ? 28.464 9.227 -7.171 1.00 92.06 123 VAL A O 1
ATOM 1003 N N . ALA A 1 124 ? 28.667 6.997 -7.333 1.00 89.25 124 ALA A N 1
ATOM 1004 C CA . ALA A 1 124 ? 29.807 6.889 -6.425 1.00 89.25 124 ALA A CA 1
ATOM 1005 C C . ALA A 1 124 ? 31.013 7.713 -6.899 1.00 89.25 124 ALA A C 1
ATOM 1007 O O . ALA A 1 124 ? 31.738 8.285 -6.085 1.00 89.25 124 ALA A O 1
ATOM 1008 N N . THR A 1 125 ? 31.211 7.814 -8.216 1.00 84.06 125 THR A N 1
ATOM 1009 C CA . THR A 1 125 ? 32.316 8.587 -8.805 1.00 84.06 125 THR A CA 1
ATOM 1010 C C . THR A 1 125 ? 32.150 10.096 -8.636 1.00 84.06 125 THR A C 1
ATOM 1012 O O . THR A 1 125 ? 33.148 10.813 -8.636 1.00 84.06 125 THR A O 1
ATOM 1015 N N . LYS A 1 126 ? 30.913 10.576 -8.460 1.00 85.62 126 LYS A N 1
ATOM 1016 C CA . LYS A 1 126 ? 30.585 11.998 -8.282 1.00 85.62 126 LYS A CA 1
ATOM 1017 C C . LYS A 1 126 ? 30.200 12.361 -6.844 1.00 85.62 126 LYS A C 1
ATOM 1019 O O . LYS A 1 126 ? 30.203 13.535 -6.500 1.00 85.62 126 LYS A O 1
ATOM 1024 N N . GLN A 1 127 ? 29.909 11.362 -6.007 1.00 92.12 127 GLN A N 1
ATOM 1025 C CA . GLN A 1 127 ? 29.430 11.508 -4.626 1.00 92.12 127 GLN A CA 1
ATOM 1026 C C . GLN A 1 127 ? 28.132 12.322 -4.493 1.00 92.12 127 GLN A C 1
ATOM 1028 O O . GLN A 1 127 ? 27.918 13.011 -3.499 1.00 92.12 127 GLN A O 1
ATOM 1033 N N . GLU A 1 128 ? 27.240 12.216 -5.474 1.00 94.12 128 GLU A N 1
ATOM 1034 C CA . GLU A 1 128 ? 25.972 12.947 -5.515 1.00 94.12 128 GLU A CA 1
ATOM 1035 C C . GLU A 1 128 ? 24.848 12.091 -6.107 1.00 94.12 128 GLU A C 1
ATOM 1037 O O . GLU A 1 128 ? 25.097 11.122 -6.830 1.00 94.12 128 GLU A O 1
ATOM 1042 N N . SER A 1 129 ? 23.604 12.467 -5.803 1.00 94.38 129 SER A N 1
ATOM 1043 C CA . SER A 1 129 ? 22.407 11.877 -6.403 1.00 94.38 129 SER A CA 1
ATOM 1044 C C . SER A 1 129 ? 21.942 12.731 -7.579 1.00 94.38 129 SER A C 1
ATOM 1046 O O . SER A 1 129 ? 21.513 13.870 -7.384 1.00 94.38 129 SER A O 1
ATOM 1048 N N . ILE A 1 130 ? 21.996 12.178 -8.791 1.00 94.50 130 ILE A N 1
ATOM 1049 C CA . ILE A 1 130 ? 21.667 12.894 -10.032 1.00 94.50 130 ILE A CA 1
ATOM 1050 C C . ILE A 1 130 ? 20.682 12.113 -10.895 1.00 94.50 130 ILE A C 1
ATOM 1052 O O . ILE A 1 130 ? 20.597 10.887 -10.811 1.00 94.50 130 ILE A O 1
ATOM 1056 N N . TYR A 1 131 ? 19.969 12.823 -11.767 1.00 95.50 131 TYR A N 1
ATOM 1057 C CA . TYR A 1 131 ? 19.312 12.183 -12.900 1.00 95.50 131 TYR A CA 1
ATOM 1058 C C . TYR A 1 131 ? 20.372 11.761 -13.915 1.00 95.50 131 TYR A C 1
ATOM 1060 O O . TYR A 1 131 ? 21.292 12.522 -14.213 1.00 95.50 131 TYR A O 1
ATOM 1068 N N . VAL A 1 132 ? 20.256 10.542 -14.441 1.00 95.62 132 VAL A N 1
ATOM 1069 C CA . VAL A 1 132 ? 21.300 9.951 -15.295 1.00 95.62 132 VAL A CA 1
ATOM 1070 C C . VAL A 1 132 ? 21.493 10.734 -16.594 1.00 95.62 132 VAL A C 1
ATOM 1072 O O . VAL A 1 132 ? 22.622 10.877 -17.056 1.00 95.62 132 VAL A O 1
ATOM 1075 N N . PHE A 1 133 ? 20.405 11.242 -17.174 1.00 96.00 133 PHE A N 1
ATOM 1076 C CA . PHE A 1 133 ? 20.442 11.977 -18.439 1.00 96.00 133 PHE A CA 1
ATOM 1077 C C . PHE A 1 133 ? 19.961 13.416 -18.279 1.00 96.00 133 PHE A C 1
ATOM 1079 O O . PHE A 1 133 ? 20.704 14.357 -18.540 1.00 96.00 133 PHE A O 1
ATOM 1086 N N . GLN A 1 134 ? 18.713 13.583 -17.855 1.00 94.81 134 GLN A N 1
ATOM 1087 C CA . GLN A 1 134 ? 18.047 14.872 -17.723 1.00 94.81 134 GLN A CA 1
ATOM 1088 C C . GLN A 1 134 ? 16.960 14.780 -16.656 1.0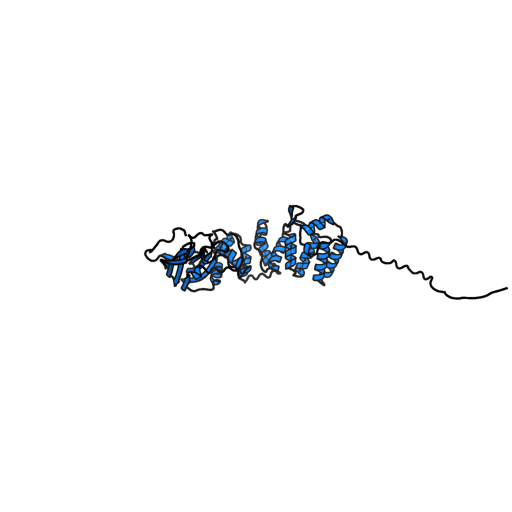0 94.81 134 GLN A C 1
ATOM 1090 O O . GLN A 1 134 ? 16.573 13.678 -16.267 1.00 94.81 134 GLN A O 1
ATOM 1095 N N . GLU A 1 135 ? 16.450 15.929 -16.215 1.00 94.31 135 GLU A N 1
ATOM 1096 C CA . GLU A 1 135 ? 15.267 15.954 -15.358 1.00 94.31 135 GLU A CA 1
ATOM 1097 C C . GLU A 1 135 ? 14.080 15.264 -16.054 1.00 94.31 135 GLU A C 1
ATOM 1099 O O . GLU A 1 135 ? 13.873 15.444 -17.266 1.00 94.31 135 GLU A O 1
ATOM 1104 N N . PRO A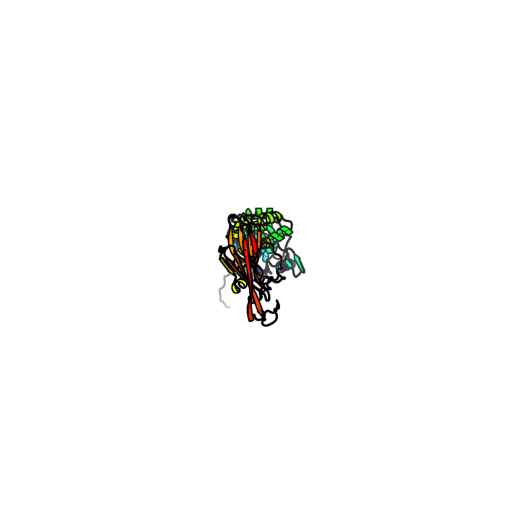 1 136 ? 13.311 14.446 -15.318 1.00 93.56 136 PRO A N 1
ATOM 1105 C CA . PRO A 1 136 ? 12.192 13.723 -15.888 1.00 93.56 136 PRO A CA 1
ATOM 1106 C C . PRO A 1 136 ? 11.039 14.661 -16.222 1.00 93.56 136 PRO A C 1
ATOM 1108 O O . PRO A 1 136 ? 10.706 15.583 -15.479 1.00 93.56 136 PRO A O 1
ATOM 1111 N N . THR A 1 137 ? 10.377 14.363 -17.333 1.00 93.12 137 THR A N 1
ATOM 1112 C CA . THR A 1 137 ? 9.125 15.029 -17.697 1.00 93.12 137 THR A CA 1
ATOM 1113 C C . THR A 1 137 ? 7.955 14.475 -16.880 1.00 93.12 137 THR A C 1
ATOM 1115 O O . THR A 1 137 ? 7.995 13.325 -16.432 1.00 93.12 137 THR A O 1
ATOM 1118 N N . ASP A 1 138 ? 6.868 15.244 -16.767 1.00 90.38 138 ASP A N 1
ATOM 1119 C CA . ASP A 1 138 ? 5.596 14.787 -16.180 1.00 90.38 138 ASP A CA 1
ATOM 1120 C C . ASP A 1 138 ? 5.115 13.468 -16.795 1.00 90.38 138 ASP A C 1
ATOM 1122 O O . ASP A 1 138 ? 4.547 12.619 -16.109 1.00 90.38 138 ASP A O 1
ATOM 1126 N N . GLU A 1 139 ? 5.363 13.287 -18.094 1.00 93.31 139 GLU A N 1
ATOM 1127 C CA . GLU A 1 139 ? 5.010 12.076 -18.825 1.00 93.31 139 GLU A CA 1
ATOM 1128 C C . GLU A 1 139 ? 5.776 10.858 -18.314 1.00 93.31 139 GLU A C 1
ATOM 1130 O O . GLU A 1 139 ? 5.193 9.803 -18.090 1.00 93.31 139 GLU A O 1
ATOM 1135 N N . MET A 1 140 ? 7.078 11.002 -18.073 1.00 94.12 140 MET A N 1
ATOM 1136 C CA . MET A 1 140 ? 7.898 9.904 -17.564 1.00 94.12 140 MET A CA 1
ATOM 1137 C C . MET A 1 140 ? 7.510 9.524 -16.137 1.00 94.12 140 MET A C 1
ATOM 1139 O O . MET A 1 140 ? 7.463 8.339 -15.812 1.00 94.12 140 MET A O 1
ATOM 1143 N N . ARG A 1 141 ? 7.194 10.520 -15.302 1.00 93.00 141 ARG A N 1
ATOM 1144 C CA . ARG A 1 141 ? 6.695 10.301 -13.938 1.00 93.00 141 ARG A CA 1
ATOM 1145 C C . ARG A 1 141 ? 5.363 9.560 -13.953 1.00 93.00 141 ARG A C 1
ATOM 1147 O O . ARG A 1 141 ? 5.200 8.574 -13.241 1.00 93.00 141 ARG A O 1
ATOM 1154 N N . TYR A 1 142 ? 4.440 9.989 -14.812 1.00 94.69 142 TYR A N 1
ATOM 1155 C CA . TYR A 1 142 ? 3.177 9.288 -15.013 1.00 94.69 142 TYR A CA 1
ATOM 1156 C C . TYR A 1 142 ? 3.390 7.836 -15.458 1.00 94.69 142 TYR A C 1
ATOM 1158 O O . TYR A 1 142 ? 2.786 6.931 -14.887 1.00 94.69 142 TYR A O 1
ATOM 1166 N N . GLU A 1 143 ? 4.258 7.599 -16.443 1.00 95.31 143 GLU A N 1
ATOM 1167 C CA . GLU A 1 143 ? 4.521 6.249 -16.943 1.00 95.31 143 GLU A CA 1
ATOM 1168 C C . GLU A 1 143 ? 5.131 5.345 -15.867 1.00 95.31 143 GLU A C 1
ATOM 1170 O O . GLU A 1 143 ? 4.727 4.190 -15.767 1.00 95.31 143 GLU A O 1
ATOM 1175 N N . LEU A 1 144 ? 6.019 5.857 -15.005 1.00 94.25 144 LEU A N 1
ATOM 1176 C CA . LEU A 1 144 ? 6.507 5.107 -13.841 1.00 94.25 144 LEU A CA 1
ATOM 1177 C C . LEU A 1 144 ? 5.348 4.664 -12.928 1.00 94.25 144 LEU A C 1
ATOM 1179 O O . LEU A 1 144 ? 5.262 3.489 -12.563 1.00 94.25 144 LEU A O 1
ATOM 1183 N N . ILE A 1 145 ? 4.431 5.579 -12.605 1.00 93.50 145 ILE A N 1
ATOM 1184 C CA . ILE A 1 145 ? 3.268 5.310 -11.744 1.00 93.50 145 ILE A CA 1
ATOM 1185 C C . ILE A 1 145 ? 2.325 4.286 -12.398 1.00 93.50 145 ILE A C 1
ATOM 1187 O O . ILE A 1 145 ? 1.921 3.310 -11.761 1.00 93.50 145 ILE A O 1
ATOM 1191 N N . ALA A 1 146 ? 2.006 4.456 -13.683 1.00 95.12 146 ALA A N 1
ATOM 1192 C CA . ALA A 1 146 ? 1.155 3.534 -14.434 1.00 95.12 146 ALA A CA 1
ATOM 1193 C C . ALA A 1 146 ? 1.786 2.133 -14.546 1.00 95.12 146 ALA A C 1
ATOM 1195 O O . ALA A 1 146 ? 1.109 1.118 -14.369 1.00 95.12 146 ALA A O 1
ATOM 1196 N N . LEU A 1 147 ? 3.098 2.062 -14.789 1.00 94.94 147 LEU A N 1
ATOM 1197 C CA . LEU A 1 147 ? 3.844 0.807 -14.858 1.00 94.94 147 LEU A CA 1
ATOM 1198 C C . LEU A 1 147 ? 3.930 0.096 -13.508 1.00 94.94 147 LEU A C 1
ATOM 1200 O O . LEU A 1 147 ? 3.909 -1.133 -13.488 1.00 94.94 147 LEU A O 1
ATOM 1204 N N . SER A 1 148 ? 3.970 0.835 -12.397 1.00 89.31 148 SER A N 1
ATOM 1205 C CA . SER A 1 148 ? 3.879 0.259 -11.051 1.00 89.31 148 SER A CA 1
ATOM 1206 C C . SER A 1 148 ? 2.560 -0.502 -10.876 1.00 89.31 148 SER A C 1
ATOM 1208 O O . SER A 1 148 ? 2.569 -1.689 -10.542 1.00 89.31 148 SER A O 1
ATOM 1210 N N . PHE A 1 149 ? 1.435 0.105 -11.275 1.00 88.56 149 PHE A N 1
ATOM 1211 C CA . PHE A 1 149 ? 0.139 -0.580 -11.269 1.00 88.56 149 PHE A CA 1
ATOM 1212 C C . PHE A 1 149 ? 0.116 -1.805 -12.190 1.00 88.56 149 PHE A C 1
ATOM 1214 O O . PHE A 1 149 ? -0.351 -2.868 -11.792 1.00 88.56 149 PHE A O 1
ATOM 1221 N N . LEU A 1 150 ? 0.642 -1.696 -13.412 1.00 91.25 150 LEU A N 1
ATOM 1222 C CA . LEU A 1 150 ? 0.673 -2.817 -14.361 1.00 91.25 150 LEU A CA 1
ATOM 1223 C C . LEU A 1 150 ? 1.576 -3.973 -13.903 1.00 91.25 150 LEU A C 1
ATOM 1225 O O . LEU A 1 150 ? 1.332 -5.120 -14.279 1.00 91.25 150 LEU A O 1
ATOM 1229 N N . LYS A 1 151 ? 2.615 -3.680 -13.115 1.00 89.44 151 LYS A N 1
ATOM 1230 C CA . LYS A 1 151 ? 3.552 -4.665 -12.562 1.00 89.44 151 LYS A CA 1
ATOM 1231 C C . LYS A 1 151 ? 2.995 -5.346 -11.312 1.00 89.44 151 LYS A C 1
ATOM 1233 O O . LYS A 1 151 ? 3.083 -6.567 -11.214 1.00 89.44 151 LYS A O 1
ATOM 1238 N N . TYR A 1 152 ? 2.450 -4.576 -10.371 1.00 80.94 152 TYR A N 1
ATOM 1239 C CA . TYR A 1 152 ? 2.100 -5.065 -9.032 1.00 80.94 152 TYR A CA 1
ATOM 1240 C C . TYR A 1 152 ? 0.591 -5.203 -8.778 1.00 80.94 152 TYR A C 1
ATOM 1242 O O . TYR A 1 152 ? 0.189 -5.845 -7.814 1.00 80.94 152 TYR A O 1
ATOM 1250 N N . GLY A 1 153 ? -0.260 -4.607 -9.616 1.00 77.56 153 GLY A N 1
ATOM 1251 C CA . GLY A 1 153 ? -1.706 -4.498 -9.380 1.00 77.56 153 GLY A CA 1
ATOM 1252 C C . GLY A 1 153 ? -2.093 -3.387 -8.394 1.00 77.56 153 GLY A C 1
ATOM 1253 O O . GLY A 1 153 ? -3.264 -3.247 -8.040 1.00 77.56 153 GLY A O 1
ATOM 1254 N N . TYR A 1 154 ? -1.124 -2.588 -7.942 1.00 76.69 154 TYR A N 1
ATOM 1255 C CA . TYR A 1 154 ? -1.328 -1.445 -7.061 1.00 76.69 154 TYR A CA 1
ATOM 1256 C C . TYR A 1 154 ? -0.333 -0.323 -7.370 1.00 76.69 154 TYR A C 1
ATOM 1258 O O . TYR A 1 154 ? 0.691 -0.552 -8.005 1.00 76.69 154 TYR A O 1
ATOM 1266 N N . ILE A 1 155 ? -0.661 0.897 -6.942 1.00 74.69 155 ILE A N 1
ATOM 1267 C CA . ILE A 1 155 ? 0.251 2.043 -6.991 1.00 74.69 155 ILE A CA 1
ATOM 1268 C C . ILE A 1 155 ? 0.864 2.199 -5.605 1.00 74.69 155 ILE A C 1
ATOM 1270 O O . ILE A 1 155 ? 0.128 2.164 -4.620 1.00 74.69 155 ILE A O 1
ATOM 1274 N N . ASP A 1 156 ? 2.179 2.377 -5.560 1.00 69.88 156 ASP A N 1
ATOM 1275 C CA . ASP A 1 156 ? 2.919 2.737 -4.353 1.00 69.88 156 ASP A CA 1
ATOM 1276 C C . ASP A 1 156 ? 2.529 4.153 -3.891 1.00 69.88 156 ASP A C 1
ATOM 1278 O O . ASP A 1 156 ? 2.607 5.115 -4.663 1.00 69.88 156 ASP A O 1
ATOM 1282 N N . ASN A 1 157 ? 2.114 4.287 -2.630 1.00 68.12 157 ASN A N 1
ATOM 1283 C CA . ASN A 1 157 ? 1.753 5.574 -2.034 1.00 68.12 157 ASN A CA 1
ATOM 1284 C C . ASN A 1 157 ? 2.902 6.582 -2.073 1.00 68.12 157 ASN A C 1
ATOM 1286 O O . ASN A 1 157 ? 2.651 7.775 -2.244 1.00 68.12 157 ASN A O 1
ATOM 1290 N N . TYR A 1 158 ? 4.147 6.114 -1.952 1.00 69.94 158 TYR A N 1
ATOM 1291 C CA . TYR A 1 158 ? 5.313 6.986 -1.985 1.00 69.94 158 TYR A CA 1
ATOM 1292 C C . TYR A 1 158 ? 5.440 7.705 -3.332 1.00 69.94 158 TYR A C 1
ATOM 1294 O O . TYR A 1 158 ? 5.697 8.904 -3.364 1.00 69.94 158 TYR A O 1
ATOM 1302 N N . ALA A 1 159 ? 5.130 7.025 -4.440 1.00 78.62 159 ALA A N 1
ATOM 1303 C CA . ALA A 1 159 ? 5.167 7.631 -5.769 1.00 78.62 159 ALA A CA 1
ATOM 1304 C C . ALA A 1 159 ? 4.121 8.750 -5.940 1.00 78.62 159 ALA A C 1
ATOM 1306 O O . ALA A 1 159 ? 4.366 9.725 -6.647 1.00 78.62 159 ALA A O 1
ATOM 1307 N N . ILE A 1 160 ? 2.957 8.634 -5.288 1.00 81.44 160 ILE A N 1
ATOM 1308 C CA . ILE A 1 160 ? 1.937 9.694 -5.285 1.00 81.44 160 ILE A CA 1
ATOM 1309 C C . ILE A 1 160 ? 2.350 10.854 -4.377 1.00 81.44 160 ILE A C 1
ATOM 1311 O O . ILE A 1 160 ? 2.158 12.014 -4.743 1.00 81.44 160 ILE A O 1
ATOM 1315 N N . TYR A 1 161 ? 2.938 10.546 -3.219 1.00 78.00 161 TYR A N 1
ATOM 1316 C CA . TYR A 1 161 ? 3.485 11.544 -2.307 1.00 78.00 161 TYR A CA 1
ATOM 1317 C C . TYR A 1 161 ? 4.578 12.383 -2.983 1.00 78.00 161 TYR A C 1
ATOM 1319 O O . TYR A 1 161 ? 4.453 13.602 -3.019 1.00 78.00 161 TYR A O 1
ATOM 1327 N N . GLU A 1 162 ? 5.580 11.757 -3.606 1.00 80.00 162 GLU A N 1
ATOM 1328 C CA . GLU A 1 162 ? 6.632 12.472 -4.342 1.00 80.00 162 GLU A CA 1
ATOM 1329 C C . GLU A 1 162 ? 6.061 13.314 -5.488 1.00 80.00 162 GLU A C 1
ATOM 1331 O O . GLU A 1 162 ? 6.447 14.466 -5.665 1.00 80.00 162 GLU A O 1
ATOM 1336 N N . TYR A 1 163 ? 5.084 12.782 -6.234 1.00 84.94 163 TYR A N 1
ATOM 1337 C CA . TYR A 1 163 ? 4.412 13.537 -7.293 1.00 84.94 163 TYR A CA 1
ATOM 1338 C C . TYR A 1 163 ? 3.731 14.807 -6.751 1.00 84.94 163 TYR A C 1
ATOM 1340 O O . TYR A 1 163 ? 3.759 15.854 -7.397 1.00 84.94 163 TYR A O 1
ATOM 1348 N N . LYS A 1 164 ? 3.143 14.736 -5.551 1.00 83.88 164 LYS A N 1
ATOM 1349 C CA . LYS A 1 164 ? 2.543 15.887 -4.863 1.00 83.88 164 LYS A CA 1
ATOM 1350 C C . LYS A 1 164 ? 3.602 16.873 -4.358 1.00 83.88 164 LYS A C 1
ATOM 1352 O O . LYS A 1 164 ? 3.430 18.073 -4.556 1.00 83.88 164 LYS A O 1
ATOM 1357 N N . GLU A 1 165 ? 4.668 16.388 -3.722 1.00 82.38 165 GLU A N 1
ATOM 1358 C CA . GLU A 1 165 ? 5.760 17.222 -3.187 1.00 82.38 165 GLU A CA 1
ATOM 1359 C C . GLU A 1 165 ? 6.506 17.980 -4.293 1.00 82.38 165 GLU A C 1
ATOM 1361 O O . GLU A 1 165 ? 6.884 19.136 -4.107 1.00 82.38 165 GLU A O 1
ATOM 1366 N N . ASP A 1 166 ? 6.618 17.381 -5.481 1.00 83.62 166 ASP A N 1
ATOM 1367 C CA . ASP A 1 166 ? 7.154 18.027 -6.684 1.00 83.62 166 ASP A CA 1
ATOM 1368 C C . ASP A 1 166 ? 6.202 19.104 -7.267 1.00 83.62 166 ASP A C 1
ATOM 1370 O O . ASP A 1 166 ? 6.509 19.747 -8.273 1.00 83.62 166 ASP A O 1
ATOM 1374 N N . GLY A 1 167 ? 5.049 19.348 -6.631 1.00 86.88 167 GLY A N 1
ATOM 1375 C CA . GLY A 1 167 ? 4.106 20.413 -6.974 1.00 86.88 167 GLY A CA 1
ATOM 1376 C C . GLY A 1 167 ? 3.128 20.063 -8.096 1.00 86.88 167 GLY A C 1
ATOM 1377 O O . GLY A 1 167 ? 2.476 20.959 -8.641 1.00 86.88 167 GLY A O 1
ATOM 1378 N N . HIS A 1 168 ? 3.009 18.784 -8.466 1.00 89.38 168 HIS A N 1
ATOM 1379 C CA . HIS A 1 168 ? 2.088 18.358 -9.514 1.00 89.38 168 HIS A CA 1
ATOM 1380 C C . HIS A 1 168 ? 0.646 18.180 -9.000 1.00 89.38 168 HIS A C 1
ATOM 1382 O O . HIS A 1 168 ? 0.380 17.892 -7.833 1.00 89.38 168 HIS A O 1
ATOM 1388 N N . ASP A 1 169 ? -0.318 18.319 -9.914 1.00 90.31 169 ASP A N 1
ATOM 1389 C CA . ASP A 1 169 ? -1.745 18.170 -9.619 1.00 90.31 169 ASP A CA 1
ATOM 1390 C C . ASP A 1 169 ? -2.144 16.685 -9.517 1.00 90.31 169 ASP A C 1
ATOM 1392 O O . ASP A 1 169 ? -2.311 15.982 -10.521 1.00 90.31 169 ASP A O 1
ATOM 1396 N N . ILE A 1 170 ? -2.339 16.219 -8.282 1.00 88.88 170 ILE A N 1
ATOM 1397 C CA . ILE A 1 170 ? -2.743 14.840 -7.981 1.00 88.88 170 ILE A CA 1
ATOM 1398 C C . ILE A 1 170 ? -4.135 14.481 -8.523 1.00 88.88 170 ILE A C 1
ATOM 1400 O O . ILE A 1 170 ? -4.364 13.324 -8.868 1.00 88.88 170 ILE A O 1
ATOM 1404 N N . LYS A 1 171 ? -5.059 15.441 -8.670 1.00 90.25 171 LYS A N 1
ATOM 1405 C CA . LYS A 1 171 ? -6.397 15.184 -9.232 1.00 90.25 171 LYS A CA 1
ATOM 1406 C C . LYS A 1 171 ? -6.330 14.995 -10.739 1.00 90.25 171 LYS A C 1
ATOM 1408 O O . LYS A 1 171 ? -7.013 14.137 -11.301 1.00 90.25 171 LYS A O 1
ATOM 1413 N N . LYS A 1 172 ? -5.460 15.753 -11.409 1.00 93.19 172 LYS A N 1
ATOM 1414 C CA . LYS A 1 172 ? -5.162 15.531 -12.827 1.00 93.19 172 LYS A CA 1
ATOM 1415 C C . LYS A 1 172 ? -4.524 14.158 -13.049 1.00 93.19 172 LYS A C 1
ATOM 1417 O O . LYS A 1 172 ? -4.898 13.469 -14.000 1.00 93.19 172 LYS A O 1
ATOM 1422 N N . LEU A 1 173 ? -3.603 13.747 -12.174 1.00 93.00 173 LEU A N 1
ATOM 1423 C CA . LEU A 1 173 ? -3.011 12.408 -12.205 1.00 93.00 173 LEU A CA 1
ATOM 1424 C C . LEU A 1 173 ? -4.072 11.314 -12.011 1.00 93.00 173 LEU A C 1
ATOM 1426 O O . LEU A 1 173 ? -4.131 10.383 -12.814 1.00 93.00 173 LEU A O 1
ATOM 1430 N N . GLU A 1 174 ? -4.941 11.455 -11.008 1.00 93.12 174 GLU A N 1
ATOM 1431 C CA . GLU A 1 174 ? -6.058 10.542 -10.743 1.00 93.12 174 GLU A CA 1
ATOM 1432 C C . GLU A 1 174 ? -6.927 10.336 -11.992 1.00 93.12 174 GLU A C 1
ATOM 1434 O O . GLU A 1 174 ? -7.134 9.206 -12.440 1.00 93.12 174 GLU A O 1
ATOM 1439 N N . GLY A 1 175 ? -7.403 11.434 -12.590 1.00 93.94 175 GLY A N 1
ATOM 1440 C CA . GLY A 1 175 ? -8.240 11.385 -13.788 1.00 93.94 175 GLY A CA 1
ATOM 1441 C C . GLY A 1 175 ? -7.532 10.716 -14.966 1.00 93.94 175 GLY A C 1
ATOM 1442 O O . GLY A 1 175 ? -8.148 9.957 -15.715 1.00 93.94 175 GLY A O 1
ATOM 1443 N N . ARG A 1 176 ? -6.221 10.939 -15.102 1.00 95.00 176 ARG A N 1
ATOM 1444 C CA . ARG A 1 176 ? -5.408 10.326 -16.152 1.00 95.00 176 ARG A CA 1
ATOM 1445 C C . ARG A 1 176 ? -5.228 8.820 -15.950 1.00 95.00 176 ARG A C 1
ATOM 1447 O O . ARG A 1 176 ? -5.311 8.075 -16.921 1.00 95.00 176 ARG A O 1
ATOM 1454 N N . LEU A 1 177 ? -5.004 8.364 -14.719 1.00 94.19 177 LEU A N 1
ATOM 1455 C CA . LEU A 1 177 ? -4.926 6.936 -14.391 1.00 94.19 177 LEU A CA 1
ATOM 1456 C C . LEU A 1 177 ? -6.273 6.239 -14.629 1.00 94.19 177 LEU A C 1
ATOM 1458 O O . LEU A 1 177 ? -6.312 5.162 -15.214 1.00 94.19 177 LEU A O 1
ATOM 1462 N N . LEU A 1 178 ? -7.385 6.879 -14.258 1.00 93.12 178 LEU A N 1
ATOM 1463 C CA . LEU A 1 178 ? -8.732 6.351 -14.500 1.00 93.12 178 LEU A CA 1
ATOM 1464 C C . LEU A 1 178 ? -9.086 6.246 -15.988 1.00 93.12 178 LEU A C 1
ATOM 1466 O O . LEU A 1 178 ? -9.809 5.335 -16.387 1.00 93.12 178 LEU A O 1
ATOM 1470 N N . ALA A 1 179 ? -8.584 7.170 -16.808 1.00 94.31 179 ALA A N 1
ATOM 1471 C CA . ALA A 1 179 ? -8.785 7.161 -18.254 1.00 94.31 179 ALA A CA 1
ATOM 1472 C C . ALA A 1 179 ? -7.844 6.193 -18.996 1.00 94.31 179 ALA A C 1
ATOM 1474 O O . ALA A 1 179 ? -8.053 5.925 -20.183 1.00 94.31 179 ALA A O 1
ATOM 1475 N N . ASP A 1 180 ? -6.808 5.671 -18.335 1.00 94.88 180 ASP A N 1
ATOM 1476 C CA . ASP A 1 180 ? -5.836 4.786 -18.966 1.00 94.88 180 ASP A CA 1
ATOM 1477 C C . ASP A 1 180 ? -6.400 3.373 -19.152 1.00 94.88 180 ASP A C 1
ATOM 1479 O O . ASP A 1 180 ? -6.431 2.538 -18.242 1.00 94.88 180 ASP A O 1
ATOM 1483 N N . GLY A 1 181 ? -6.794 3.077 -20.393 1.00 92.38 181 GLY A N 1
ATOM 1484 C CA . GLY A 1 181 ? -7.337 1.778 -20.786 1.00 92.38 181 GLY A CA 1
ATOM 1485 C C . GLY A 1 181 ? -6.387 0.591 -20.577 1.00 92.38 181 GLY A C 1
ATOM 1486 O O . GLY A 1 181 ? -6.844 -0.554 -20.615 1.00 92.38 181 GLY A O 1
ATOM 1487 N N . ARG A 1 182 ? -5.086 0.822 -20.339 1.00 93.88 182 ARG A N 1
ATOM 1488 C CA . ARG A 1 182 ? -4.130 -0.238 -19.978 1.00 93.88 182 ARG A CA 1
ATOM 1489 C C . ARG A 1 182 ? -4.393 -0.773 -18.571 1.00 93.88 182 ARG A C 1
ATOM 1491 O O . ARG A 1 182 ? -4.262 -1.978 -18.364 1.00 93.88 182 ARG A O 1
ATOM 1498 N N . LEU A 1 183 ? -4.767 0.101 -17.632 1.00 91.38 183 LEU A N 1
ATOM 1499 C CA . LEU A 1 183 ? -4.832 -0.214 -16.202 1.00 91.38 183 LEU A CA 1
ATOM 1500 C C . LEU A 1 183 ? -6.078 -1.024 -15.830 1.00 91.38 183 LEU A C 1
ATOM 1502 O O . LEU A 1 183 ? -6.024 -1.818 -14.900 1.00 91.38 183 LEU A O 1
ATOM 1506 N N . LYS A 1 184 ? -7.187 -0.880 -16.569 1.00 87.44 184 LYS A N 1
ATOM 1507 C CA . LYS A 1 184 ? -8.447 -1.612 -16.312 1.00 87.44 184 LYS A CA 1
ATOM 1508 C C . LYS A 1 184 ? -8.892 -1.537 -14.840 1.00 87.44 184 LYS A C 1
ATOM 1510 O O . LYS A 1 184 ? -9.247 -2.550 -14.241 1.00 87.44 184 LYS A O 1
ATOM 1515 N N . ILE A 1 185 ? -8.847 -0.339 -14.260 1.00 83.69 185 ILE A N 1
ATOM 1516 C CA . ILE A 1 185 ? -9.263 -0.106 -12.874 1.00 83.69 185 ILE A CA 1
ATOM 1517 C C . ILE A 1 185 ? -10.775 -0.344 -12.774 1.00 83.69 185 ILE A C 1
ATOM 1519 O O . ILE A 1 185 ? -11.560 0.376 -13.390 1.00 83.69 185 ILE A O 1
ATOM 1523 N N . ASP A 1 186 ? -11.183 -1.360 -12.015 1.00 81.38 186 ASP A N 1
ATOM 1524 C CA . ASP A 1 186 ? -12.595 -1.652 -11.771 1.00 81.38 186 ASP A CA 1
ATOM 1525 C C . ASP A 1 186 ? -13.123 -0.758 -10.648 1.00 81.38 186 ASP A C 1
ATOM 1527 O O . ASP A 1 186 ? -12.795 -0.938 -9.475 1.00 81.38 186 ASP A O 1
ATOM 1531 N N . THR A 1 187 ? -13.946 0.216 -11.024 1.00 80.38 187 THR A N 1
ATOM 1532 C CA . THR A 1 187 ? -14.516 1.202 -10.103 1.00 80.38 187 THR A CA 1
ATOM 1533 C C . THR A 1 187 ? -15.656 0.654 -9.246 1.00 80.38 187 THR A C 1
ATOM 1535 O O . THR A 1 187 ? -16.127 1.350 -8.349 1.00 80.38 187 THR A O 1
ATOM 1538 N N . THR A 1 188 ? -16.110 -0.576 -9.503 1.00 75.56 188 THR A N 1
ATOM 1539 C CA . THR A 1 188 ? -17.191 -1.229 -8.748 1.00 75.56 188 THR A CA 1
ATOM 1540 C C . THR A 1 188 ? -16.683 -2.036 -7.555 1.00 75.56 188 THR A C 1
ATOM 1542 O O . THR A 1 188 ? -17.462 -2.397 -6.673 1.00 75.56 188 THR A O 1
ATOM 1545 N N . LEU A 1 189 ? -15.378 -2.311 -7.505 1.00 66.75 189 LEU A N 1
ATOM 1546 C CA . LEU A 1 189 ? -14.745 -3.082 -6.443 1.00 66.75 189 LEU A CA 1
ATOM 1547 C C . LEU A 1 189 ? -14.410 -2.206 -5.233 1.00 66.75 189 LEU A C 1
ATOM 1549 O O . LEU A 1 189 ? -13.956 -1.075 -5.378 1.00 66.75 189 LEU A O 1
ATOM 1553 N N . ASN A 1 190 ? -14.519 -2.759 -4.021 1.00 59.91 190 ASN A N 1
ATOM 1554 C CA . ASN A 1 190 ? -14.142 -2.050 -2.789 1.00 59.91 190 ASN A CA 1
ATOM 1555 C C . ASN A 1 190 ? -12.679 -1.573 -2.806 1.00 59.91 190 ASN A C 1
ATOM 1557 O O . ASN A 1 190 ? -12.363 -0.528 -2.247 1.00 59.91 190 ASN A O 1
ATOM 1561 N N . GLN A 1 191 ? -11.795 -2.296 -3.499 1.00 60.03 191 GLN A N 1
ATOM 1562 C CA . GLN A 1 191 ? -10.388 -1.946 -3.703 1.00 60.03 191 GLN A CA 1
ATOM 1563 C C . GLN A 1 191 ? -10.201 -0.607 -4.440 1.00 60.03 191 GLN A C 1
ATOM 1565 O O . GLN A 1 191 ? -9.154 0.027 -4.300 1.00 60.03 191 GLN A O 1
ATOM 1570 N N . PHE A 1 192 ? -11.205 -0.151 -5.198 1.00 70.06 192 PHE A N 1
ATOM 1571 C CA . PHE A 1 192 ? -11.191 1.159 -5.843 1.00 70.06 192 PHE A CA 1
ATOM 1572 C C . PHE A 1 192 ? -11.185 2.306 -4.832 1.00 70.06 192 PHE A C 1
ATOM 1574 O O . PHE A 1 192 ? -10.545 3.329 -5.068 1.00 70.06 192 PHE A O 1
ATOM 1581 N N . ASN A 1 193 ? -11.821 2.126 -3.673 1.00 67.88 193 ASN A N 1
ATOM 1582 C CA . ASN A 1 193 ? -11.800 3.134 -2.617 1.00 67.88 193 ASN A CA 1
ATOM 1583 C C . ASN A 1 193 ? -10.368 3.395 -2.129 1.00 67.88 193 ASN A C 1
ATOM 1585 O O . ASN A 1 193 ? -9.996 4.540 -1.897 1.00 67.88 193 ASN A O 1
ATOM 1589 N N . ASN A 1 194 ? -9.532 2.355 -2.076 1.00 65.06 194 ASN A N 1
ATOM 1590 C CA . ASN A 1 194 ? -8.128 2.462 -1.669 1.00 65.06 194 ASN A CA 1
ATOM 1591 C C . ASN A 1 194 ? -7.330 3.266 -2.691 1.00 65.06 194 ASN A C 1
ATOM 1593 O O . ASN A 1 194 ? -6.505 4.089 -2.321 1.00 65.06 194 ASN A O 1
ATOM 1597 N N . PHE A 1 195 ? -7.600 3.043 -3.980 1.00 73.31 195 PHE A N 1
ATOM 1598 C CA . PHE A 1 195 ? -7.039 3.864 -5.046 1.00 73.31 195 PHE A CA 1
ATOM 1599 C C . PHE A 1 195 ? -7.475 5.327 -4.894 1.00 73.31 195 PHE A C 1
ATOM 1601 O O . PHE A 1 195 ? -6.631 6.212 -4.933 1.00 73.31 195 PHE A O 1
ATOM 1608 N N . LYS A 1 196 ? -8.767 5.589 -4.654 1.00 77.00 196 LYS A N 1
ATOM 1609 C CA . LYS A 1 196 ? -9.303 6.951 -4.510 1.00 77.00 196 LYS A CA 1
ATOM 1610 C C . LYS A 1 196 ? -8.681 7.722 -3.347 1.00 77.00 196 LYS A C 1
ATOM 1612 O O . LYS A 1 196 ? -8.397 8.905 -3.508 1.00 77.00 196 LYS A O 1
ATOM 1617 N N . LEU A 1 197 ? -8.435 7.064 -2.214 1.00 72.12 197 LEU A N 1
ATOM 1618 C CA . LEU A 1 197 ? -7.860 7.697 -1.022 1.00 72.12 197 LEU A CA 1
ATOM 1619 C C . LEU A 1 197 ? -6.493 8.333 -1.273 1.00 72.12 197 LEU A C 1
ATOM 1621 O O . LEU A 1 197 ? -6.206 9.380 -0.703 1.00 72.12 197 LEU A O 1
ATOM 1625 N N . MET A 1 198 ? -5.688 7.752 -2.166 1.00 74.19 198 MET A N 1
ATOM 1626 C CA . MET A 1 198 ? -4.358 8.268 -2.520 1.00 74.19 198 MET A CA 1
ATOM 1627 C C . MET A 1 198 ? -4.412 9.662 -3.163 1.00 74.19 198 MET A C 1
ATOM 1629 O O . MET A 1 198 ? -3.417 10.379 -3.171 1.00 74.19 198 MET A O 1
ATOM 1633 N N . PHE A 1 199 ? -5.568 10.048 -3.706 1.00 81.56 199 PHE A N 1
ATOM 1634 C CA . PHE A 1 199 ? -5.767 11.302 -4.431 1.00 81.56 199 PHE A CA 1
ATOM 1635 C C . PHE A 1 199 ? -6.702 12.270 -3.704 1.00 81.56 199 PHE A C 1
ATOM 1637 O O . PHE A 1 199 ? -7.046 13.320 -4.252 1.00 81.56 199 PHE A O 1
ATOM 1644 N N . MET A 1 200 ? -7.171 11.931 -2.503 1.00 77.88 200 MET A N 1
ATOM 1645 C CA . MET A 1 200 ? -8.026 12.819 -1.721 1.00 77.88 200 MET A CA 1
ATOM 1646 C C . MET A 1 200 ? -7.196 13.918 -1.045 1.00 77.88 200 MET A C 1
ATOM 1648 O O . MET A 1 200 ? -6.085 13.700 -0.569 1.00 77.88 200 MET A O 1
ATOM 1652 N N . THR A 1 201 ? -7.749 15.124 -1.021 1.00 75.75 201 THR A N 1
ATOM 1653 C CA . THR A 1 201 ? -7.285 16.243 -0.198 1.00 75.75 201 THR A CA 1
ATOM 1654 C C . THR A 1 201 ? -7.594 15.980 1.270 1.00 75.75 201 THR A C 1
ATOM 1656 O O . THR A 1 201 ? -8.491 15.202 1.575 1.00 75.75 201 THR A O 1
ATOM 1659 N N . ASP A 1 202 ? -6.925 16.681 2.183 1.00 67.81 202 ASP A N 1
ATOM 1660 C CA . ASP A 1 202 ? -7.166 16.525 3.625 1.00 67.81 202 ASP A CA 1
ATOM 1661 C C . ASP A 1 202 ? -8.642 16.766 3.997 1.00 67.81 202 ASP A C 1
ATOM 1663 O O . ASP A 1 202 ? -9.202 16.038 4.811 1.00 67.81 202 ASP A O 1
ATOM 1667 N N . ALA A 1 203 ? -9.310 17.712 3.326 1.00 74.38 203 ALA A N 1
ATOM 1668 C CA . ALA A 1 203 ? -10.736 17.977 3.512 1.00 74.38 203 ALA A CA 1
ATOM 1669 C C . ALA A 1 203 ? -11.637 16.840 2.990 1.00 74.38 203 ALA A C 1
ATOM 1671 O O . ALA A 1 203 ? -12.584 16.451 3.667 1.00 74.38 203 ALA A O 1
ATOM 1672 N N . GLU A 1 204 ? -11.346 16.284 1.808 1.00 77.25 204 GLU A N 1
ATOM 1673 C CA . GLU A 1 204 ? -12.073 15.116 1.279 1.00 77.25 204 GLU A CA 1
ATOM 1674 C C . GLU A 1 204 ? -11.835 13.878 2.145 1.00 77.25 204 GLU A C 1
ATOM 1676 O O . GLU A 1 204 ? -12.746 13.090 2.369 1.00 77.25 204 GLU A O 1
ATOM 1681 N N . ILE A 1 205 ? -10.611 13.723 2.645 1.00 66.25 205 ILE A N 1
ATOM 1682 C CA . ILE A 1 205 ? -10.221 12.705 3.610 1.00 66.25 205 ILE A CA 1
ATOM 1683 C C . ILE A 1 205 ? -11.074 12.878 4.882 1.00 66.25 205 ILE A C 1
ATOM 1685 O O . ILE A 1 205 ? -11.677 11.907 5.330 1.00 66.25 205 ILE A O 1
ATOM 1689 N N . ASP A 1 206 ? -11.201 14.094 5.420 1.00 64.81 206 ASP A N 1
ATOM 1690 C CA . ASP A 1 206 ? -12.054 14.427 6.572 1.00 64.81 206 ASP A CA 1
ATOM 1691 C C . ASP A 1 206 ? -13.541 14.144 6.346 1.00 64.81 206 ASP A C 1
ATOM 1693 O O . ASP A 1 206 ? -14.195 13.559 7.211 1.00 64.81 206 ASP A O 1
ATOM 1697 N N . GLU A 1 207 ? -14.080 14.464 5.175 1.00 71.94 207 GLU A N 1
ATOM 1698 C CA . GLU A 1 207 ? -15.454 14.109 4.814 1.00 71.94 207 GLU A CA 1
ATOM 1699 C C . GLU A 1 207 ? -15.635 12.589 4.687 1.00 71.94 207 GLU A C 1
ATOM 1701 O O . GLU A 1 207 ? -16.573 12.013 5.241 1.00 71.94 207 GLU A O 1
ATOM 1706 N N . TYR A 1 208 ? -14.702 11.919 4.011 1.00 68.69 208 TYR A N 1
ATOM 1707 C CA . TYR A 1 208 ? -14.743 10.484 3.754 1.00 68.69 208 TYR A CA 1
ATOM 1708 C C . TYR A 1 208 ? -14.722 9.662 5.050 1.00 68.69 208 TYR A C 1
ATOM 1710 O O . TYR A 1 208 ? -15.441 8.670 5.165 1.00 68.69 208 TYR A O 1
ATOM 1718 N N . LYS A 1 209 ? -13.967 10.095 6.065 1.00 60.62 209 LYS A N 1
ATOM 1719 C CA . LYS A 1 209 ? -13.941 9.453 7.394 1.00 60.62 209 LYS A CA 1
ATOM 1720 C C . LYS A 1 209 ? -15.268 9.548 8.136 1.00 60.62 209 LYS A C 1
ATOM 1722 O O . LYS A 1 209 ? -15.591 8.670 8.927 1.00 60.62 209 LYS A O 1
ATOM 1727 N N . ASN A 1 210 ? -16.024 10.611 7.882 1.00 65.25 210 ASN A N 1
ATOM 1728 C CA . ASN A 1 210 ? -17.348 10.824 8.458 1.00 65.25 210 ASN A CA 1
ATOM 1729 C C . ASN A 1 210 ? -18.462 10.218 7.585 1.00 65.25 210 ASN A C 1
ATOM 1731 O O . ASN A 1 210 ? -19.645 10.389 7.879 1.00 65.25 210 ASN A O 1
ATOM 1735 N N . SER A 1 211 ? -18.109 9.510 6.506 1.00 72.94 211 SER A N 1
ATOM 1736 C CA . SER A 1 211 ? -19.079 8.887 5.613 1.00 72.94 211 SER A CA 1
ATOM 1737 C C . SER A 1 211 ? -19.673 7.622 6.229 1.00 72.94 211 SER A C 1
ATOM 1739 O O . SER A 1 211 ? -18.988 6.618 6.443 1.00 72.94 211 SER A O 1
ATOM 1741 N N . GLU A 1 212 ? -20.991 7.633 6.415 1.00 74.75 212 GLU A N 1
ATOM 1742 C CA . GLU A 1 212 ? -21.766 6.471 6.860 1.00 74.75 212 GLU A CA 1
ATOM 1743 C C . GLU A 1 212 ? -21.555 5.252 5.941 1.00 74.75 212 GLU A C 1
ATOM 1745 O O . GLU A 1 212 ? -21.418 4.124 6.413 1.00 74.75 212 GLU A O 1
ATOM 1750 N N . GLN A 1 213 ? -21.461 5.463 4.623 1.00 75.31 213 GLN A N 1
ATOM 1751 C CA . GLN A 1 213 ? -21.248 4.384 3.654 1.00 75.31 213 GLN A CA 1
ATOM 1752 C C . GLN A 1 213 ? -19.919 3.654 3.891 1.00 75.31 213 GLN A C 1
ATOM 1754 O O . GLN A 1 213 ? -19.865 2.424 3.838 1.00 75.31 213 GLN A O 1
ATOM 1759 N N . VAL A 1 214 ? -18.853 4.413 4.142 1.00 70.25 214 VAL A N 1
ATOM 1760 C CA . VAL A 1 214 ? -17.500 3.891 4.367 1.00 70.25 214 VAL A CA 1
ATOM 1761 C C . VAL A 1 214 ? -17.455 3.101 5.666 1.00 70.25 214 VAL A C 1
ATOM 1763 O O . VAL A 1 214 ? -16.997 1.958 5.684 1.00 70.25 214 VAL A O 1
ATOM 1766 N N . PHE A 1 215 ? -18.005 3.678 6.734 1.00 73.81 215 PHE A N 1
ATOM 1767 C CA . PHE A 1 215 ? -18.104 3.020 8.029 1.00 73.81 215 PHE A CA 1
ATOM 1768 C C . PHE A 1 215 ? -18.914 1.719 7.960 1.00 73.81 215 PHE A C 1
ATOM 1770 O O . PHE A 1 215 ? -18.464 0.685 8.451 1.00 73.81 215 PHE A O 1
ATOM 1777 N N . ASN A 1 216 ? -20.062 1.728 7.281 1.00 76.31 216 ASN A N 1
ATOM 1778 C CA . ASN A 1 216 ? -20.877 0.529 7.094 1.00 76.31 216 ASN A CA 1
ATOM 1779 C C . ASN A 1 216 ? -20.134 -0.549 6.289 1.00 76.31 216 ASN A C 1
ATOM 1781 O O . ASN A 1 216 ? -20.194 -1.729 6.633 1.00 76.31 216 ASN A O 1
ATOM 1785 N N . GLY A 1 217 ? -19.393 -0.160 5.246 1.00 73.94 217 GLY A N 1
ATOM 1786 C CA . GLY A 1 217 ? -18.527 -1.075 4.498 1.00 73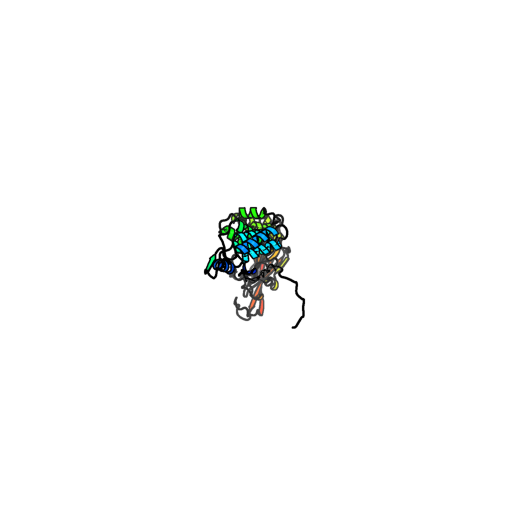.94 217 GLY A CA 1
ATOM 1787 C C . GLY A 1 217 ? -17.456 -1.723 5.381 1.00 73.94 217 GLY A C 1
ATOM 1788 O O . GLY A 1 217 ? -17.233 -2.931 5.295 1.00 73.94 217 GLY A O 1
ATOM 1789 N N . PHE A 1 218 ? -16.846 -0.937 6.268 1.00 73.06 218 PHE A N 1
ATOM 1790 C CA . PHE A 1 218 ? -15.890 -1.420 7.257 1.00 73.06 218 PHE A CA 1
ATOM 1791 C C . PHE A 1 218 ? -16.526 -2.403 8.255 1.00 73.06 218 PHE A C 1
ATOM 1793 O O . PHE A 1 218 ? -16.013 -3.513 8.410 1.00 73.06 218 PHE A O 1
ATOM 1800 N N . LEU A 1 219 ? -17.658 -2.056 8.878 1.00 75.50 219 LEU A N 1
ATOM 1801 C CA . LEU A 1 219 ? -18.347 -2.940 9.826 1.00 75.50 219 LEU A CA 1
ATOM 1802 C C . LEU A 1 219 ? -18.723 -4.283 9.187 1.00 75.50 219 LEU A C 1
ATOM 1804 O O . LEU A 1 219 ? -18.515 -5.330 9.793 1.00 75.50 219 LEU A O 1
ATOM 1808 N N . ASN A 1 220 ? -19.186 -4.265 7.934 1.00 75.62 220 ASN A N 1
ATOM 1809 C CA . ASN A 1 220 ? -19.521 -5.472 7.173 1.00 75.62 220 ASN A CA 1
ATOM 1810 C C . ASN A 1 220 ? -18.310 -6.375 6.876 1.00 75.62 220 ASN A C 1
ATOM 1812 O O . ASN A 1 220 ? -18.487 -7.537 6.513 1.00 75.62 220 ASN A O 1
ATOM 1816 N N . SER A 1 221 ? -17.081 -5.861 6.994 1.00 70.81 221 SER A N 1
ATOM 1817 C CA . SER A 1 221 ? -15.862 -6.657 6.810 1.00 70.81 221 SER A CA 1
ATOM 1818 C C . SER A 1 221 ? -15.487 -7.489 8.044 1.00 70.81 221 SER A C 1
ATOM 1820 O O . SER A 1 221 ? -14.688 -8.423 7.933 1.00 70.81 221 SER A O 1
ATOM 1822 N N . VAL A 1 222 ? -16.072 -7.186 9.210 1.00 75.94 222 VAL A N 1
ATOM 1823 C CA . VAL A 1 222 ? -15.879 -7.946 10.449 1.00 75.94 222 VAL A CA 1
ATOM 1824 C C . VAL A 1 222 ? -16.822 -9.149 10.440 1.00 75.94 222 VAL A C 1
ATOM 1826 O O . VAL A 1 222 ? -18.035 -9.010 10.324 1.00 75.94 222 VAL A O 1
ATOM 1829 N N . THR A 1 223 ? -16.261 -10.355 10.528 1.00 68.38 223 THR A N 1
ATOM 1830 C CA . THR A 1 223 ? -17.003 -11.606 10.277 1.00 68.38 223 THR A CA 1
ATOM 1831 C C . THR A 1 223 ? -17.714 -12.185 11.503 1.00 68.38 223 THR A C 1
ATOM 1833 O O . THR A 1 223 ? -18.618 -13.001 11.336 1.00 68.38 223 THR A O 1
ATOM 1836 N N . ASP A 1 224 ? -17.345 -11.774 12.719 1.00 74.31 224 ASP A N 1
ATOM 1837 C CA . ASP A 1 224 ? -17.962 -12.250 13.961 1.00 74.31 224 ASP A CA 1
ATOM 1838 C C . ASP A 1 224 ? -18.950 -11.221 14.521 1.00 74.31 224 ASP A C 1
ATOM 1840 O O . ASP A 1 224 ? -18.558 -10.114 14.899 1.00 74.31 224 ASP A O 1
ATOM 1844 N N . THR A 1 225 ? -20.226 -11.620 14.581 1.00 78.69 225 THR A N 1
ATOM 1845 C CA . THR A 1 225 ? -21.346 -10.778 15.023 1.00 78.69 225 THR A CA 1
ATOM 1846 C C . THR A 1 225 ? -21.885 -11.115 16.424 1.00 78.69 225 THR A C 1
ATOM 1848 O O . THR A 1 225 ? -22.962 -10.654 16.813 1.00 78.69 225 THR A O 1
ATOM 1851 N N . SER A 1 226 ? -21.196 -11.976 17.184 1.00 86.31 226 SER A N 1
ATOM 1852 C CA . SER A 1 226 ? -21.705 -12.463 18.470 1.00 86.31 226 SER A CA 1
ATOM 1853 C C . SER A 1 226 ? -21.770 -11.359 19.528 1.00 86.31 226 SER A C 1
ATOM 1855 O O . SER A 1 226 ? -20.781 -10.692 19.825 1.00 86.31 226 SER A O 1
ATOM 1857 N N . SER A 1 227 ? -22.921 -11.240 20.195 1.00 84.81 227 SER A N 1
ATOM 1858 C CA . SER A 1 227 ? -23.081 -10.397 21.386 1.00 84.81 227 SER A CA 1
ATOM 1859 C C . SER A 1 227 ? -22.696 -11.114 22.687 1.00 84.81 227 SER A C 1
ATOM 1861 O O . SER A 1 227 ? -22.934 -10.584 23.770 1.00 84.81 227 SER A O 1
ATOM 1863 N N . ILE A 1 228 ? -22.198 -12.353 22.609 1.00 90.38 228 ILE A N 1
ATOM 1864 C CA . ILE A 1 228 ? -21.733 -13.131 23.762 1.00 90.38 228 ILE A CA 1
ATOM 1865 C C . ILE A 1 228 ? -20.320 -13.614 23.472 1.00 90.38 228 ILE A C 1
ATOM 1867 O O . ILE A 1 228 ? -20.102 -14.386 22.537 1.00 90.38 228 ILE A O 1
ATOM 1871 N N . PHE A 1 229 ? -19.369 -13.169 24.283 1.00 91.62 229 PHE A N 1
ATOM 1872 C CA . PHE A 1 229 ? -17.975 -13.556 24.143 1.00 91.62 229 PHE A CA 1
ATOM 1873 C C . PHE A 1 229 ? -17.225 -13.407 25.463 1.00 91.62 229 PHE A C 1
ATOM 1875 O O . PHE A 1 229 ? -17.604 -12.657 26.366 1.00 91.62 229 PHE A O 1
ATOM 1882 N N . GLU A 1 230 ? -16.128 -14.143 25.557 1.00 92.38 230 GLU A N 1
ATOM 1883 C CA . GLU A 1 230 ? -15.168 -14.048 26.643 1.00 92.38 230 GLU A CA 1
ATOM 1884 C C . GLU A 1 230 ? -13.814 -13.662 26.050 1.00 92.38 230 GLU A C 1
ATOM 1886 O O . GLU A 1 230 ? -13.457 -14.112 24.961 1.00 92.38 230 GLU A O 1
ATOM 1891 N N . ILE A 1 231 ? -13.074 -12.826 26.773 1.00 91.06 231 ILE A N 1
ATOM 1892 C CA . ILE A 1 231 ? -11.671 -12.509 26.535 1.00 91.06 231 ILE A CA 1
ATOM 1893 C C . ILE A 1 231 ? -10.904 -13.000 27.762 1.00 91.06 231 ILE A C 1
ATOM 1895 O O . ILE A 1 231 ? -10.659 -12.241 28.700 1.00 91.06 231 ILE A O 1
ATOM 1899 N N . ASN A 1 232 ? -10.567 -14.289 27.783 1.00 92.12 232 ASN A N 1
ATOM 1900 C CA . ASN A 1 232 ? -9.776 -14.898 28.852 1.00 92.12 232 ASN A CA 1
ATOM 1901 C C . ASN A 1 232 ? -8.278 -14.570 28.718 1.00 92.12 232 ASN A C 1
ATOM 1903 O O . ASN A 1 232 ? -7.833 -14.026 27.710 1.00 92.12 232 ASN A O 1
ATOM 1907 N N . ALA A 1 233 ? -7.472 -14.950 29.713 1.00 86.81 233 ALA A N 1
ATOM 1908 C CA . ALA A 1 233 ? -6.036 -14.651 29.749 1.00 86.81 233 ALA A CA 1
ATOM 1909 C C . ALA A 1 233 ? -5.283 -15.084 28.475 1.00 86.81 233 ALA A C 1
ATOM 1911 O O . ALA A 1 233 ? -4.421 -14.361 27.979 1.00 86.81 233 ALA A O 1
ATOM 1912 N N . LYS A 1 234 ? -5.644 -16.239 27.900 1.00 87.25 234 LYS A N 1
ATOM 1913 C CA . LYS A 1 234 ? -5.042 -16.727 26.655 1.00 87.25 234 LYS A CA 1
ATOM 1914 C C . LYS A 1 234 ? -5.449 -15.858 25.465 1.00 87.25 234 LYS A C 1
ATOM 1916 O O . LYS A 1 234 ? -4.614 -15.564 24.619 1.00 87.25 234 LYS A O 1
ATOM 1921 N N . GLN A 1 235 ? -6.716 -15.455 25.381 1.00 85.56 235 GLN A N 1
ATOM 1922 C CA . GLN A 1 235 ? -7.195 -14.556 24.327 1.00 85.56 235 GLN A CA 1
ATOM 1923 C C . GLN A 1 235 ? -6.567 -13.169 24.435 1.00 85.56 235 GLN A C 1
ATOM 1925 O O . GLN A 1 235 ? -6.168 -12.630 23.409 1.00 85.56 235 GLN A O 1
ATOM 1930 N N . VAL A 1 236 ? -6.366 -12.654 25.654 1.00 82.62 236 VAL A N 1
ATOM 1931 C CA . VAL A 1 236 ? -5.643 -11.395 25.880 1.00 82.62 236 VAL A CA 1
ATOM 1932 C C . VAL A 1 236 ? -4.247 -11.430 25.240 1.00 82.62 236 VAL A C 1
ATOM 1934 O O . VAL A 1 236 ? -3.804 -10.435 24.680 1.00 82.62 236 VAL A O 1
ATOM 1937 N N . GLN A 1 237 ? -3.582 -12.586 25.271 1.00 76.88 237 GLN A N 1
ATOM 1938 C CA . GLN A 1 237 ? -2.246 -12.807 24.703 1.00 76.88 237 GLN A CA 1
ATOM 1939 C C . GLN A 1 237 ? -2.243 -13.136 23.202 1.00 76.88 237 GLN A C 1
ATOM 1941 O O . GLN A 1 237 ? -1.184 -13.122 22.565 1.00 76.88 237 GLN A O 1
ATOM 1946 N N . ASN A 1 238 ? -3.397 -13.481 22.623 1.00 68.94 238 ASN A N 1
ATOM 1947 C CA . ASN A 1 238 ? -3.505 -13.991 21.257 1.00 68.94 238 ASN A CA 1
ATOM 1948 C C . ASN A 1 238 ? -3.528 -12.854 20.233 1.00 68.94 238 ASN A C 1
ATOM 1950 O O . ASN A 1 238 ? -4.476 -12.694 19.471 1.00 68.94 238 ASN A O 1
ATOM 1954 N N . PHE A 1 239 ? -2.433 -12.109 20.163 1.00 68.12 239 PHE A N 1
ATOM 1955 C CA . PHE A 1 239 ? -2.148 -11.259 19.019 1.00 68.12 239 PHE A CA 1
ATOM 1956 C C . PHE A 1 239 ? -1.445 -12.103 17.944 1.00 68.12 239 PHE A C 1
ATOM 1958 O O . PHE A 1 239 ? -0.337 -12.612 18.170 1.00 68.12 239 PHE A O 1
ATOM 1965 N N . LYS A 1 240 ? -2.089 -12.306 16.787 1.00 58.44 240 LYS A N 1
ATOM 1966 C CA . LYS A 1 240 ? -1.462 -12.990 15.648 1.00 58.44 240 LYS A CA 1
ATOM 1967 C C . LYS A 1 240 ? -0.524 -12.021 14.934 1.00 58.44 240 LYS A C 1
ATOM 1969 O O . LYS A 1 240 ? -0.973 -11.100 14.264 1.00 58.44 240 LYS A O 1
ATOM 1974 N N . TYR A 1 241 ? 0.777 -12.252 15.083 1.00 50.97 241 TYR A N 1
ATOM 1975 C CA . TYR A 1 241 ? 1.750 -11.738 14.129 1.00 50.97 241 TYR A CA 1
ATOM 1976 C C . TYR A 1 241 ? 1.637 -12.583 12.874 1.00 50.97 241 TYR A C 1
ATOM 1978 O O . TYR A 1 241 ? 1.650 -13.811 12.965 1.00 50.97 241 TYR A O 1
ATOM 1986 N N . ASN A 1 242 ? 1.624 -11.933 11.726 1.00 40.75 242 ASN A N 1
ATOM 1987 C CA . ASN A 1 242 ? 2.162 -12.557 10.537 1.00 40.75 242 ASN A CA 1
ATOM 1988 C C . ASN A 1 242 ? 3.520 -11.897 10.282 1.00 40.75 242 ASN A C 1
ATOM 1990 O O . ASN A 1 242 ? 3.657 -10.685 10.425 1.00 40.75 242 ASN A O 1
ATOM 1994 N N . ASN A 1 243 ? 4.540 -12.729 10.060 1.00 35.75 243 ASN A N 1
ATOM 1995 C CA . ASN A 1 243 ? 5.958 -12.364 10.074 1.00 35.75 243 ASN A CA 1
ATOM 1996 C C . ASN A 1 243 ? 6.263 -11.108 9.243 1.00 35.75 243 ASN A C 1
ATOM 1998 O O . ASN A 1 243 ? 6.447 -11.199 8.030 1.00 35.75 243 ASN A O 1
ATOM 2002 N N . ARG A 1 244 ? 6.429 -9.967 9.912 1.00 37.84 244 ARG A N 1
ATOM 2003 C CA . ARG A 1 244 ? 7.311 -8.900 9.448 1.00 37.84 244 ARG A CA 1
ATOM 2004 C C . ARG A 1 244 ? 7.811 -8.086 10.636 1.00 37.84 244 ARG A C 1
ATOM 2006 O O . ARG A 1 244 ? 7.036 -7.715 11.514 1.00 37.84 244 ARG A O 1
ATOM 2013 N N . GLU A 1 245 ? 9.117 -7.857 10.660 1.00 38.97 245 GLU A N 1
ATOM 2014 C CA . GLU A 1 245 ? 9.751 -6.854 11.508 1.00 38.97 245 GLU A CA 1
ATOM 2015 C C . GLU A 1 245 ? 9.270 -5.477 11.038 1.00 38.97 245 GLU A C 1
ATOM 2017 O O . GLU A 1 245 ? 9.390 -5.140 9.858 1.00 38.97 245 GLU A O 1
ATOM 2022 N N . SER A 1 246 ? 8.695 -4.694 11.945 1.00 42.00 246 SER A N 1
ATOM 2023 C CA . SER A 1 246 ? 8.578 -3.250 11.771 1.00 42.00 246 SER A CA 1
ATOM 2024 C C . SER A 1 246 ? 9.136 -2.610 13.031 1.00 42.00 246 SER A C 1
ATOM 2026 O O . SER A 1 246 ? 8.498 -2.654 14.089 1.00 42.00 246 SER A O 1
ATOM 2028 N N . ASP A 1 247 ? 10.341 -2.072 12.913 1.00 38.34 247 ASP A N 1
ATOM 2029 C CA . ASP A 1 247 ? 10.909 -1.188 13.915 1.00 38.34 247 ASP A CA 1
ATOM 2030 C C . ASP A 1 247 ? 10.075 0.093 14.002 1.00 38.34 247 ASP A C 1
ATOM 2032 O O . ASP A 1 247 ? 9.579 0.597 12.998 1.00 38.34 247 ASP A O 1
ATOM 2036 N N . GLU A 1 248 ? 9.918 0.562 15.239 1.00 43.19 248 GLU A N 1
ATOM 2037 C CA . GLU A 1 248 ? 9.433 1.888 15.628 1.00 43.19 248 GLU A CA 1
ATOM 2038 C C . GLU A 1 248 ? 8.039 2.294 15.107 1.00 43.19 248 GLU A C 1
ATOM 2040 O O . GLU A 1 248 ? 7.857 2.729 13.977 1.00 43.19 248 GLU A O 1
ATOM 2045 N N . MET A 1 249 ? 7.031 2.301 15.990 1.00 42.50 249 MET A N 1
ATOM 2046 C CA . MET A 1 249 ? 5.975 3.318 15.846 1.00 42.50 249 MET A CA 1
ATOM 2047 C C . MET A 1 249 ? 5.550 3.830 17.215 1.00 42.50 249 MET A C 1
ATOM 2049 O O . MET A 1 249 ? 5.348 3.030 18.135 1.00 42.50 249 MET A O 1
ATOM 2053 N N . GLY A 1 250 ? 5.427 5.155 17.303 1.00 41.53 250 GLY A N 1
ATOM 2054 C CA . GLY A 1 250 ? 4.982 5.896 18.476 1.00 41.53 250 GLY A CA 1
ATOM 2055 C C . GLY A 1 250 ? 3.480 5.783 18.752 1.00 41.53 250 GLY A C 1
ATOM 2056 O O . GLY A 1 250 ? 2.685 5.371 17.905 1.00 41.53 250 GLY A O 1
ATOM 2057 N N . GLU A 1 251 ? 3.125 6.143 19.981 1.00 39.06 251 GLU A N 1
ATOM 2058 C CA . GLU A 1 251 ? 1.770 6.188 20.526 1.00 39.06 251 GLU A CA 1
ATOM 2059 C C . GLU A 1 251 ? 1.076 7.487 20.096 1.00 39.06 251 GLU A C 1
ATOM 2061 O O . GLU A 1 251 ? 1.285 8.508 20.730 1.00 39.06 251 GLU A O 1
ATOM 2066 N N . GLU A 1 252 ? 0.305 7.459 19.006 1.00 36.75 252 GLU A N 1
ATOM 2067 C CA . GLU A 1 252 ? -0.871 8.322 18.751 1.00 36.75 252 GLU A CA 1
ATOM 2068 C C . GLU A 1 252 ? -1.350 8.095 17.314 1.00 36.75 252 GLU A C 1
ATOM 2070 O O . GLU A 1 252 ? -0.818 8.655 16.361 1.00 36.75 252 GLU A O 1
ATOM 2075 N N . TRP A 1 253 ? -2.324 7.201 17.145 1.00 41.59 253 TRP A N 1
ATOM 2076 C CA . TRP A 1 253 ? -2.952 6.923 15.854 1.00 41.59 253 TRP A CA 1
ATOM 2077 C C . TRP A 1 253 ? -4.450 7.165 15.988 1.00 41.59 253 TRP A C 1
ATOM 2079 O O . TRP A 1 253 ? -5.103 6.644 16.895 1.00 41.59 253 TRP A O 1
ATOM 2089 N N . THR A 1 254 ? -5.001 7.968 15.089 1.00 42.59 254 THR A N 1
ATOM 2090 C CA . THR A 1 254 ? -6.439 8.213 14.987 1.00 42.59 254 THR A CA 1
ATOM 2091 C C . THR A 1 254 ? -7.123 7.064 14.229 1.00 42.59 254 THR A C 1
ATOM 2093 O O . THR A 1 254 ? -6.472 6.271 13.545 1.00 42.59 254 THR A O 1
ATOM 2096 N N . MET A 1 255 ? -8.460 6.984 14.275 1.00 40.00 255 MET A N 1
ATOM 2097 C CA . MET A 1 255 ? -9.246 6.021 13.470 1.00 40.00 255 MET A CA 1
ATOM 2098 C C . MET A 1 255 ? -8.982 6.147 11.947 1.00 40.00 255 MET A C 1
ATOM 2100 O O . MET A 1 255 ? -9.325 5.260 11.167 1.00 40.00 255 MET A O 1
ATOM 2104 N N . ASN A 1 256 ? -8.342 7.239 11.522 1.00 41.38 256 ASN A N 1
ATOM 2105 C CA . ASN A 1 256 ? -7.967 7.525 10.138 1.00 41.38 256 ASN A CA 1
ATOM 2106 C C . ASN A 1 256 ? -6.680 6.859 9.720 1.00 41.38 256 ASN A C 1
ATOM 2108 O O . ASN A 1 256 ? -6.628 6.250 8.655 1.00 41.38 256 ASN A O 1
ATOM 2112 N N . ASP A 1 257 ? -5.670 6.970 10.578 1.00 47.00 257 ASP A N 1
ATOM 2113 C CA . ASP A 1 257 ? -4.390 6.302 10.396 1.00 47.00 257 ASP A CA 1
ATOM 2114 C C . ASP A 1 257 ? -4.646 4.791 10.390 1.00 47.00 257 ASP A C 1
ATOM 2116 O O . ASP A 1 257 ? -4.111 4.050 9.574 1.00 47.00 257 ASP A O 1
ATOM 2120 N N . PHE A 1 258 ? -5.603 4.352 11.206 1.00 47.56 258 PHE A N 1
ATOM 2121 C CA . PHE A 1 258 ? -6.129 2.998 11.231 1.00 47.56 258 PHE A CA 1
ATOM 2122 C C . PHE A 1 258 ? -6.798 2.544 9.922 1.00 47.56 258 PHE A C 1
ATOM 2124 O O . PHE A 1 258 ? -6.454 1.484 9.403 1.00 47.56 258 PHE A O 1
ATOM 2131 N N . TYR A 1 259 ? -7.729 3.323 9.362 1.00 50.06 259 TYR A N 1
ATOM 2132 C CA . TYR A 1 259 ? -8.443 2.937 8.139 1.00 50.06 259 TYR A CA 1
ATOM 2133 C C . TYR A 1 259 ? -7.554 3.008 6.887 1.00 50.06 259 TYR A C 1
ATOM 2135 O O . TYR A 1 259 ? -7.598 2.109 6.049 1.00 50.06 259 TYR A O 1
ATOM 2143 N N . GLN A 1 260 ? -6.693 4.026 6.771 1.00 47.97 260 GLN A N 1
ATOM 2144 C CA . GLN A 1 260 ? -5.728 4.123 5.672 1.00 47.97 260 GLN A CA 1
ATOM 2145 C C . GLN A 1 260 ? -4.739 2.951 5.693 1.00 47.97 260 GLN A C 1
ATOM 2147 O O . GLN A 1 260 ? -4.539 2.308 4.662 1.00 47.97 260 GLN A O 1
ATOM 2152 N N . ASN A 1 261 ? -4.198 2.598 6.862 1.00 45.81 261 ASN A N 1
ATOM 2153 C CA . ASN A 1 261 ? -3.283 1.464 6.973 1.00 45.81 261 ASN A CA 1
ATOM 2154 C C . ASN A 1 261 ? -4.003 0.114 6.814 1.00 45.81 261 ASN A C 1
ATOM 2156 O O . ASN A 1 261 ? -3.481 -0.753 6.127 1.00 45.81 261 ASN A O 1
ATOM 2160 N N . PHE A 1 262 ? -5.240 -0.049 7.303 1.00 44.56 262 PHE A N 1
ATOM 2161 C CA . PHE A 1 262 ? -6.079 -1.234 7.041 1.00 44.56 262 PHE A CA 1
ATOM 2162 C C . PHE A 1 262 ? -6.276 -1.508 5.539 1.00 44.56 262 PHE A C 1
ATOM 2164 O O . PHE A 1 262 ? -6.223 -2.658 5.093 1.00 44.56 262 PHE A O 1
ATOM 2171 N N . LEU A 1 263 ? -6.488 -0.458 4.743 1.00 41.41 263 LEU A N 1
ATOM 2172 C CA . LEU A 1 263 ? -6.708 -0.563 3.302 1.00 41.41 263 LEU A CA 1
ATOM 2173 C C . LEU A 1 263 ? -5.425 -0.805 2.492 1.00 41.41 263 LEU A C 1
ATOM 2175 O O . LEU A 1 263 ? -5.472 -1.522 1.487 1.00 41.41 263 LEU A O 1
ATOM 2179 N N . ILE A 1 264 ? -4.296 -0.233 2.915 1.00 43.94 264 ILE A N 1
ATOM 2180 C CA . ILE A 1 264 ? -2.965 -0.501 2.343 1.00 43.94 264 ILE A CA 1
ATOM 2181 C C . ILE A 1 264 ? -2.571 -1.958 2.625 1.00 43.94 264 ILE A C 1
ATOM 2183 O O . ILE A 1 264 ? -2.231 -2.709 1.714 1.00 43.94 264 ILE A O 1
ATOM 2187 N N . GLU A 1 265 ? -2.755 -2.404 3.865 1.00 38.38 265 GLU A N 1
ATOM 2188 C CA . GLU A 1 265 ? -2.424 -3.745 4.338 1.00 38.38 265 GLU A CA 1
ATOM 2189 C C . GLU A 1 265 ? -3.252 -4.836 3.630 1.00 38.38 265 GLU A C 1
ATOM 2191 O O . GLU A 1 265 ? -2.694 -5.770 3.062 1.00 38.38 265 GLU A O 1
ATOM 2196 N N . LYS A 1 266 ? -4.586 -4.685 3.537 1.00 41.97 266 LYS A N 1
ATOM 2197 C CA . LYS A 1 266 ? -5.462 -5.633 2.812 1.00 41.97 266 LYS A CA 1
ATOM 2198 C C . LYS A 1 266 ? -5.094 -5.821 1.337 1.00 41.97 266 LYS A C 1
ATOM 2200 O O . LYS A 1 266 ? -5.466 -6.838 0.750 1.00 41.97 266 LYS A O 1
ATOM 2205 N N . LYS A 1 267 ? -4.425 -4.835 0.740 1.00 37.62 267 LYS A N 1
ATOM 2206 C CA . LYS A 1 267 ? -4.040 -4.802 -0.673 1.00 37.62 267 LYS A CA 1
ATOM 2207 C C . LYS A 1 267 ? -2.631 -5.349 -0.894 1.00 37.62 267 LYS A C 1
ATOM 2209 O O . LYS A 1 267 ? -2.423 -6.106 -1.835 1.00 37.62 267 LYS A O 1
ATOM 2214 N N . GLU A 1 268 ? -1.685 -4.974 -0.041 1.00 37.94 268 GLU A N 1
ATOM 2215 C CA . GLU A 1 268 ? -0.259 -5.256 -0.237 1.00 37.94 268 GLU A CA 1
ATOM 2216 C C . GLU A 1 268 ? 0.208 -6.493 0.533 1.00 37.94 268 GLU A C 1
ATOM 2218 O O . GLU A 1 268 ? 1.132 -7.177 0.102 1.00 37.94 268 GLU A O 1
ATOM 2223 N N . ASN A 1 269 ? -0.456 -6.818 1.643 1.00 37.66 269 ASN A N 1
ATOM 2224 C CA . ASN A 1 269 ? -0.125 -7.933 2.519 1.00 37.66 269 ASN A CA 1
ATOM 2225 C C . ASN A 1 269 ? -1.425 -8.484 3.141 1.00 37.66 269 ASN A C 1
ATOM 2227 O O . ASN A 1 269 ? -1.706 -8.237 4.311 1.00 37.66 269 ASN A O 1
ATOM 2231 N N . PRO A 1 270 ? -2.253 -9.245 2.396 1.00 35.41 270 PRO A N 1
ATOM 2232 C CA . PRO A 1 270 ? -3.563 -9.718 2.877 1.00 35.41 270 PRO A CA 1
ATOM 2233 C C . PRO A 1 270 ? -3.483 -10.573 4.155 1.00 35.41 270 PRO A C 1
ATOM 2235 O O . PRO A 1 270 ? -4.490 -10.772 4.837 1.00 35.41 270 PRO A O 1
ATOM 2238 N N . GLU A 1 271 ? -2.272 -11.037 4.463 1.00 34.84 271 GLU A N 1
ATOM 2239 C CA . GLU A 1 271 ? -1.868 -11.784 5.638 1.00 34.84 271 GLU A CA 1
ATOM 2240 C C . GLU A 1 271 ? -0.927 -10.958 6.531 1.00 34.84 271 GLU A C 1
ATOM 2242 O O . GLU A 1 271 ? -0.072 -11.541 7.158 1.00 34.84 271 GLU A O 1
ATOM 2247 N N . SER A 1 272 ? -0.966 -9.637 6.617 1.00 45.97 272 SER A N 1
ATOM 2248 C CA . SER A 1 272 ? -0.346 -8.905 7.732 1.00 45.97 272 SER A CA 1
ATOM 2249 C C . SER A 1 272 ? -1.389 -7.941 8.261 1.00 45.97 272 SER A C 1
ATOM 2251 O O . SER A 1 272 ? -2.325 -7.596 7.553 1.00 45.97 272 SER A O 1
ATOM 2253 N N . TRP A 1 273 ? -1.382 -7.658 9.552 1.00 40.19 273 TRP A N 1
ATOM 2254 C CA . TRP A 1 273 ? -2.507 -6.996 10.193 1.00 40.19 273 TRP A CA 1
ATOM 2255 C C . TRP A 1 273 ? -1.951 -6.071 11.270 1.00 40.19 273 TRP A C 1
ATOM 2257 O O . TRP A 1 273 ? -1.526 -6.470 12.353 1.00 40.19 273 TRP A O 1
ATOM 2267 N N . PHE A 1 274 ? -1.847 -4.809 10.889 1.00 45.78 274 PHE A N 1
ATOM 2268 C CA . PHE A 1 274 ? -1.455 -3.661 11.691 1.00 45.78 274 PHE A CA 1
ATOM 2269 C C . PHE A 1 274 ? -1.984 -3.708 13.126 1.00 45.78 274 PHE A C 1
ATOM 2271 O O . PHE A 1 274 ? -3.185 -3.554 13.276 1.00 45.78 274 PHE A O 1
ATOM 2278 N N . ARG A 1 275 ? -1.103 -3.869 14.135 1.00 53.25 275 ARG A N 1
ATOM 2279 C CA . ARG A 1 275 ? -1.165 -3.505 15.588 1.00 53.25 275 ARG A CA 1
ATOM 2280 C C . ARG A 1 275 ? -2.487 -3.590 16.381 1.00 53.25 275 ARG A C 1
ATOM 2282 O O . ARG A 1 275 ? -2.496 -3.340 17.586 1.00 53.25 275 ARG A O 1
ATOM 2289 N N . TYR A 1 276 ? -3.568 -4.028 15.762 1.00 55.28 276 TYR A N 1
ATOM 2290 C CA . TYR A 1 276 ? -4.923 -4.030 16.240 1.00 55.28 276 TYR A CA 1
ATOM 2291 C C . TYR A 1 276 ? -5.616 -5.308 15.801 1.00 55.28 276 TYR A C 1
ATOM 2293 O O . TYR A 1 276 ? -5.593 -5.628 14.616 1.00 55.28 276 TYR A O 1
ATOM 2301 N N . ASN A 1 277 ? -6.258 -6.015 16.738 1.00 64.88 277 ASN A N 1
ATOM 2302 C CA . ASN A 1 277 ? -7.067 -7.182 16.402 1.00 64.88 277 ASN A CA 1
ATOM 2303 C C . ASN A 1 277 ? -8.567 -6.925 16.539 1.00 64.88 277 ASN A C 1
ATOM 2305 O O . ASN A 1 277 ? -9.023 -6.722 17.653 1.00 64.88 277 ASN A O 1
ATOM 2309 N N . PHE A 1 278 ? -9.365 -6.992 15.470 1.00 73.56 278 PHE A N 1
ATOM 2310 C CA . PHE A 1 278 ? -10.825 -7.049 15.622 1.00 73.56 278 PHE A CA 1
ATOM 2311 C C . PHE A 1 278 ? -11.257 -8.402 16.159 1.00 73.56 278 PHE A C 1
ATOM 2313 O O . PHE A 1 278 ? -10.893 -9.437 15.603 1.00 73.56 278 PHE A O 1
ATOM 2320 N N . ASN A 1 279 ? -12.069 -8.371 17.210 1.00 74.75 279 ASN A N 1
ATOM 2321 C CA . ASN A 1 279 ? -12.578 -9.581 17.835 1.00 74.75 279 ASN A CA 1
ATOM 2322 C C . ASN A 1 279 ? -14.064 -9.770 17.535 1.00 74.75 279 ASN A C 1
ATOM 2324 O O . ASN A 1 279 ? -14.441 -10.842 17.081 1.00 74.75 279 ASN A O 1
ATOM 2328 N N . HIS A 1 280 ? -14.891 -8.737 17.744 1.00 86.31 280 HIS A N 1
ATOM 2329 C CA . HIS A 1 280 ? -16.353 -8.855 17.656 1.00 86.31 280 HIS A CA 1
ATOM 2330 C C . HIS A 1 280 ? -17.016 -7.543 17.218 1.00 86.31 280 HIS A C 1
ATOM 2332 O O . HIS A 1 280 ? -16.533 -6.459 17.554 1.00 86.31 280 HIS A O 1
ATOM 2338 N N . VAL A 1 281 ? -18.157 -7.639 16.533 1.00 90.06 281 VAL A N 1
ATOM 2339 C CA . VAL A 1 281 ? -19.088 -6.527 16.280 1.00 90.06 281 VAL A CA 1
ATOM 2340 C C . VAL A 1 281 ? -20.516 -6.970 16.605 1.00 90.06 281 VAL A C 1
ATOM 2342 O O . VAL A 1 281 ? -20.842 -8.123 16.402 1.00 90.06 281 VAL A O 1
ATOM 2345 N N . TYR A 1 282 ? -21.398 -6.117 17.120 1.00 91.75 282 TYR A N 1
ATOM 2346 C CA . TYR A 1 282 ? -22.829 -6.446 17.247 1.00 91.75 282 TYR A CA 1
ATOM 2347 C C . TYR A 1 282 ? -23.680 -5.190 17.435 1.00 91.75 282 TYR A C 1
ATOM 2349 O O . TYR A 1 282 ? -23.188 -4.150 17.866 1.00 91.75 282 TYR A O 1
ATOM 2357 N N . SER A 1 283 ? -24.975 -5.269 17.134 1.00 90.50 283 SER A N 1
ATOM 2358 C CA . SER A 1 283 ? -25.903 -4.155 17.359 1.00 90.50 283 SER A CA 1
ATOM 2359 C C . SER A 1 283 ? -26.459 -4.192 18.782 1.00 90.50 283 SER A C 1
ATOM 2361 O O . SER A 1 283 ? -27.016 -5.203 19.207 1.00 90.50 283 SER A O 1
ATOM 2363 N N . LEU A 1 284 ? -26.343 -3.079 19.509 1.00 90.94 284 LEU A N 1
ATOM 2364 C CA . LEU A 1 284 ? -26.989 -2.903 20.812 1.00 90.94 284 LEU A CA 1
ATOM 2365 C C . LEU A 1 284 ? -28.474 -2.558 20.641 1.00 90.94 284 LEU A C 1
ATOM 2367 O O . LEU A 1 284 ? -29.324 -3.038 21.387 1.00 90.94 284 LEU A O 1
ATOM 2371 N N . ASN A 1 285 ? -28.783 -1.723 19.647 1.00 90.31 285 ASN A N 1
ATOM 2372 C CA . ASN A 1 285 ? -30.134 -1.395 19.196 1.00 90.31 285 ASN A CA 1
ATOM 2373 C C . ASN A 1 285 ? -30.089 -0.909 17.732 1.00 90.31 285 ASN A C 1
ATOM 2375 O O . ASN A 1 285 ? -29.041 -0.961 17.093 1.00 90.31 285 ASN A O 1
ATOM 2379 N N . ASN A 1 286 ? -31.214 -0.417 17.201 1.00 87.69 286 ASN A N 1
ATOM 2380 C CA . ASN A 1 286 ? -31.312 0.048 15.808 1.00 87.69 286 ASN A CA 1
ATOM 2381 C C . ASN A 1 286 ? -30.407 1.249 15.471 1.00 87.69 286 ASN A C 1
ATOM 2383 O O . ASN A 1 286 ? -30.195 1.531 14.296 1.00 87.69 286 ASN A O 1
ATOM 2387 N N . SER A 1 287 ? -29.909 1.965 16.479 1.00 89.12 287 SER A N 1
ATOM 2388 C CA . SER A 1 287 ? -29.126 3.192 16.332 1.00 89.12 287 SER A CA 1
ATOM 2389 C C . SER A 1 287 ? -27.691 3.064 16.840 1.00 89.12 287 SER A C 1
ATOM 2391 O O . SER A 1 287 ? -26.929 4.014 16.675 1.00 89.12 287 SER A O 1
ATOM 2393 N N . ILE A 1 288 ? -27.327 1.954 17.495 1.00 90.94 288 ILE A N 1
ATOM 2394 C CA . ILE A 1 288 ? -26.040 1.810 18.184 1.00 90.94 288 ILE A CA 1
ATOM 2395 C C . ILE A 1 288 ? -25.387 0.470 17.861 1.00 90.94 288 ILE A C 1
ATOM 2397 O O . ILE A 1 288 ? -25.950 -0.595 18.134 1.00 90.94 288 ILE A O 1
ATOM 2401 N N . THR A 1 289 ? -24.154 0.544 17.365 1.00 91.12 289 THR A N 1
ATOM 2402 C CA . THR A 1 289 ? -23.297 -0.602 17.054 1.00 91.12 289 THR A CA 1
ATOM 2403 C C . THR A 1 289 ? -22.118 -0.648 18.012 1.00 91.12 289 THR A C 1
ATOM 2405 O O . THR A 1 289 ? -21.492 0.367 18.304 1.00 91.12 289 THR A O 1
ATOM 2408 N N . VAL A 1 290 ? -21.796 -1.842 18.486 1.00 90.38 290 VAL A N 1
ATOM 2409 C CA . VAL A 1 290 ? -20.688 -2.121 19.391 1.00 90.38 290 VAL A CA 1
ATOM 2410 C C . VAL A 1 290 ? -19.581 -2.820 18.615 1.00 90.38 290 VAL A C 1
ATOM 2412 O O . VAL A 1 290 ? -19.841 -3.794 17.913 1.00 90.38 290 VAL A O 1
ATOM 2415 N N . LEU A 1 291 ? -18.348 -2.341 18.757 1.00 87.00 291 LEU A N 1
ATOM 2416 C CA . LEU A 1 291 ? -17.156 -2.935 18.158 1.00 87.00 291 LEU A CA 1
ATOM 2417 C C . LEU A 1 291 ? -16.114 -3.225 19.237 1.00 87.00 291 LEU A C 1
ATOM 2419 O O . LEU A 1 291 ? -15.862 -2.392 20.109 1.00 87.00 291 LEU A O 1
ATOM 2423 N N . VAL A 1 292 ? -15.476 -4.389 19.147 1.00 85.38 292 VAL A N 1
ATOM 2424 C CA . VAL A 1 292 ? -14.409 -4.818 20.052 1.00 85.38 292 VAL A CA 1
ATOM 2425 C C . VAL A 1 292 ? -13.130 -5.051 19.271 1.00 85.38 292 VAL A C 1
ATOM 2427 O O . VAL A 1 292 ? -13.088 -5.887 18.363 1.00 85.38 292 VAL A O 1
ATOM 2430 N N . TYR A 1 293 ? -12.063 -4.369 19.676 1.00 79.62 293 TYR A N 1
ATOM 2431 C CA . TYR A 1 293 ? -10.736 -4.552 19.102 1.00 79.62 293 TYR A CA 1
ATOM 2432 C C . TYR A 1 293 ? -9.643 -4.577 20.176 1.00 79.62 293 TYR A C 1
ATOM 2434 O O . TYR A 1 293 ? -9.808 -4.027 21.263 1.00 79.62 293 TYR A O 1
ATOM 2442 N N . SER A 1 294 ? -8.524 -5.225 19.873 1.00 78.69 294 SER A N 1
ATOM 2443 C CA . SER A 1 294 ? -7.308 -5.253 20.686 1.00 78.69 294 SER A CA 1
ATOM 2444 C C . SER A 1 294 ? -6.270 -4.293 20.123 1.00 78.69 294 SER A C 1
ATOM 2446 O O . SER A 1 294 ? -6.310 -4.022 18.933 1.00 78.69 294 SER A O 1
ATOM 2448 N N . VAL A 1 295 ? -5.324 -3.841 20.941 1.00 73.31 295 VAL A N 1
ATOM 2449 C CA . VAL A 1 295 ? -4.143 -3.040 20.578 1.00 73.31 295 VAL A CA 1
ATOM 2450 C C . VAL A 1 295 ? -2.921 -3.674 21.229 1.00 73.31 295 VAL A C 1
ATOM 2452 O O . VAL A 1 295 ? -3.020 -4.048 22.397 1.00 73.31 295 VAL A O 1
ATOM 2455 N N . ASP A 1 296 ? -1.795 -3.772 20.523 1.00 74.75 296 ASP A N 1
ATOM 2456 C CA . ASP A 1 296 ? -0.504 -4.196 21.091 1.00 74.75 296 ASP A CA 1
ATOM 2457 C C . ASP A 1 296 ? 0.514 -3.043 21.038 1.00 74.75 296 ASP A C 1
ATOM 2459 O O . ASP A 1 296 ? 0.798 -2.512 19.963 1.00 74.75 296 ASP A O 1
ATOM 2463 N N . THR A 1 297 ? 1.045 -2.645 22.200 1.00 70.38 297 THR A N 1
ATOM 2464 C CA . THR A 1 297 ? 2.051 -1.570 22.351 1.00 70.38 297 THR A CA 1
ATOM 2465 C C . THR A 1 297 ? 3.421 -2.089 22.807 1.00 70.38 297 THR A C 1
ATOM 2467 O O . THR A 1 297 ? 4.265 -1.338 23.306 1.00 70.38 297 THR A O 1
ATOM 2470 N N . SER A 1 298 ? 3.653 -3.394 22.670 1.00 72.69 298 SER A N 1
ATOM 2471 C CA . SER A 1 298 ? 4.906 -4.044 23.067 1.00 72.69 298 SER A CA 1
ATOM 2472 C C . SER A 1 298 ? 6.065 -3.719 22.127 1.00 72.69 298 SER A C 1
ATOM 2474 O O . SER A 1 298 ? 5.871 -3.410 20.953 1.00 72.69 298 SER A O 1
ATOM 2476 N N . GLU A 1 299 ? 7.292 -3.863 22.632 1.00 66.75 299 GLU A N 1
ATOM 2477 C CA . GLU A 1 299 ? 8.491 -3.851 21.787 1.00 66.75 299 GLU A CA 1
ATOM 2478 C C . GLU A 1 299 ? 8.531 -5.096 20.874 1.00 66.75 299 GLU A C 1
ATOM 2480 O O . GLU A 1 299 ? 7.974 -6.154 21.198 1.00 66.75 299 GLU A O 1
ATOM 2485 N N . THR A 1 300 ? 9.197 -4.979 19.723 1.00 64.38 300 THR A N 1
ATOM 2486 C CA . THR A 1 300 ? 9.387 -6.087 18.776 1.00 64.38 300 THR A CA 1
ATOM 2487 C C . THR A 1 300 ? 10.040 -7.284 19.471 1.00 64.38 300 THR A C 1
ATOM 2489 O O . THR A 1 300 ? 11.000 -7.137 20.220 1.00 64.38 300 THR A O 1
ATOM 2492 N N . GLY A 1 301 ? 9.511 -8.489 19.234 1.00 64.62 301 GLY A N 1
ATOM 2493 C CA . GLY A 1 301 ? 10.047 -9.721 19.825 1.00 64.62 301 GLY A CA 1
ATOM 2494 C C . GLY A 1 301 ? 9.662 -9.965 21.290 1.00 64.62 301 GLY A C 1
ATOM 2495 O O . GLY A 1 301 ? 10.082 -10.975 21.849 1.00 64.62 301 GLY A O 1
ATOM 2496 N N . CYS A 1 302 ? 8.833 -9.108 21.901 1.00 74.31 302 CYS A N 1
ATOM 2497 C CA . CYS A 1 302 ? 8.382 -9.289 23.281 1.00 74.31 302 CYS A CA 1
ATOM 2498 C C . CYS A 1 302 ? 7.642 -10.640 23.476 1.00 74.31 302 CYS A C 1
ATOM 2500 O O . CYS A 1 302 ? 6.685 -10.930 22.727 1.00 74.31 302 CYS A O 1
ATOM 2502 N N . PRO A 1 303 ? 8.046 -11.466 24.471 1.00 81.06 303 PRO A N 1
ATOM 2503 C CA . PRO A 1 303 ? 7.369 -12.719 24.812 1.00 81.06 303 PRO A CA 1
ATOM 2504 C C . PRO A 1 303 ? 5.877 -12.505 25.080 1.00 81.06 303 PRO A C 1
ATOM 2506 O O . PRO A 1 303 ? 5.486 -11.486 25.647 1.00 81.06 303 PRO A O 1
ATOM 2509 N N . LYS A 1 304 ? 5.017 -13.452 24.679 1.00 84.31 304 LYS A N 1
ATOM 2510 C CA . LYS A 1 304 ? 3.547 -13.266 24.655 1.00 84.31 304 LYS A CA 1
ATOM 2511 C C . LYS A 1 304 ? 2.965 -12.842 26.004 1.00 84.31 304 LYS A C 1
ATOM 2513 O O . LYS A 1 304 ? 2.056 -12.017 26.056 1.00 84.31 304 LYS A O 1
ATOM 2518 N N . GLU A 1 305 ? 3.495 -13.407 27.073 1.00 83.94 305 GLU A N 1
ATOM 2519 C CA . GLU A 1 305 ? 3.145 -13.175 28.468 1.00 83.94 305 GLU A CA 1
ATOM 2520 C C . GLU A 1 305 ? 3.625 -11.820 29.005 1.00 83.94 305 GLU A C 1
ATOM 2522 O O . GLU A 1 305 ? 3.064 -11.325 29.979 1.00 83.94 305 GLU A O 1
ATOM 2527 N N . MET A 1 306 ? 4.624 -11.200 28.373 1.00 84.31 306 MET A N 1
ATOM 2528 C CA . MET A 1 306 ? 5.167 -9.891 28.753 1.00 84.31 306 MET A CA 1
ATOM 2529 C C . MET A 1 306 ? 4.599 -8.734 27.934 1.00 84.31 306 MET A C 1
ATOM 2531 O O . MET A 1 306 ? 4.845 -7.577 28.277 1.00 84.31 306 MET A O 1
ATOM 2535 N N . ARG A 1 307 ? 3.831 -9.037 26.882 1.00 83.25 307 ARG A N 1
ATOM 2536 C CA . ARG A 1 307 ? 3.243 -8.027 26.004 1.00 83.25 307 ARG A CA 1
ATOM 2537 C C . ARG A 1 307 ? 2.312 -7.077 26.753 1.00 83.25 307 ARG A C 1
ATOM 2539 O O . ARG A 1 307 ? 1.692 -7.439 27.752 1.00 83.25 307 ARG A O 1
ATOM 2546 N N . HIS A 1 308 ? 2.182 -5.877 26.208 1.00 82.25 308 HIS A N 1
ATOM 2547 C CA . HIS A 1 308 ? 1.255 -4.833 26.613 1.00 82.25 308 HIS A CA 1
ATOM 2548 C C . HIS A 1 308 ? 0.087 -4.804 25.625 1.00 82.25 308 HIS A C 1
ATOM 2550 O O . HIS A 1 308 ? 0.167 -4.172 24.574 1.00 82.25 308 HIS A O 1
ATOM 2556 N N . ILE A 1 309 ? -0.982 -5.539 25.943 1.00 83.62 309 ILE A N 1
ATOM 2557 C CA . ILE A 1 309 ? -2.144 -5.701 25.057 1.00 83.62 309 ILE A CA 1
ATOM 2558 C C . ILE A 1 309 ? -3.393 -5.181 25.753 1.00 83.62 309 ILE A C 1
ATOM 2560 O O . ILE A 1 309 ? -3.660 -5.556 26.892 1.00 83.62 309 ILE A O 1
ATOM 2564 N N . TYR A 1 310 ? -4.202 -4.393 25.048 1.00 79.94 310 TYR A N 1
ATOM 2565 C CA . TYR A 1 310 ? -5.447 -3.818 25.562 1.00 79.94 310 TYR A CA 1
ATOM 2566 C C . TYR A 1 310 ? -6.604 -4.140 24.628 1.00 79.94 310 TYR A C 1
ATOM 2568 O O . TYR A 1 310 ? -6.492 -3.937 23.429 1.00 79.94 310 TYR A O 1
ATOM 2576 N N . HIS A 1 311 ? -7.724 -4.611 25.165 1.00 85.56 311 HIS A N 1
ATOM 2577 C CA . HIS A 1 311 ? -8.971 -4.832 24.440 1.00 85.56 311 HIS A CA 1
ATOM 2578 C C . HIS A 1 311 ? -9.961 -3.740 24.818 1.00 85.56 311 HIS A C 1
ATOM 2580 O O . HIS A 1 311 ? -10.257 -3.535 26.001 1.00 85.56 311 HIS A O 1
ATOM 2586 N N . ARG A 1 312 ? -10.484 -3.051 23.809 1.00 83.50 312 ARG A N 1
ATOM 2587 C CA . ARG A 1 312 ? -11.434 -1.957 23.959 1.00 83.50 312 ARG A CA 1
ATOM 2588 C C . ARG A 1 312 ? -12.768 -2.342 23.342 1.00 83.50 312 ARG A C 1
ATOM 2590 O O . ARG A 1 312 ? -12.811 -2.916 22.258 1.00 83.50 312 ARG A O 1
ATOM 2597 N N . ILE A 1 313 ? -13.841 -1.989 24.038 1.00 86.06 313 ILE A N 1
ATOM 2598 C CA . ILE A 1 313 ? -15.189 -1.929 23.482 1.00 86.06 313 ILE A CA 1
ATOM 2599 C C . ILE A 1 313 ? -15.503 -0.474 23.143 1.00 86.06 313 ILE A C 1
ATOM 2601 O O . ILE A 1 313 ? -15.194 0.427 23.929 1.00 86.06 313 ILE A O 1
ATOM 2605 N N . VAL A 1 314 ? -16.078 -0.2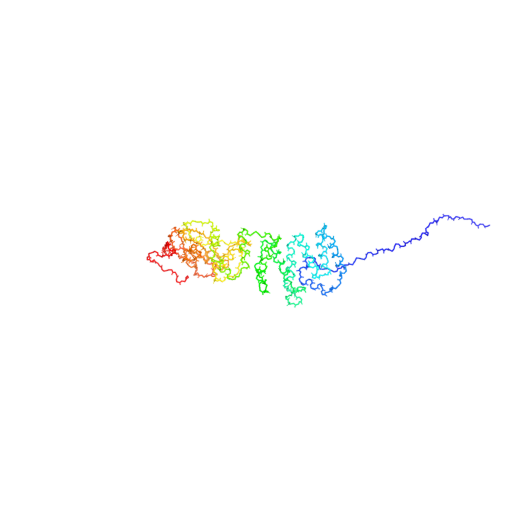37 21.971 1.00 83.38 314 VAL A N 1
ATOM 2606 C CA . VAL A 1 314 ? -16.452 1.095 21.486 1.00 83.38 314 VAL A CA 1
ATOM 2607 C C . VAL A 1 314 ? -17.875 1.044 20.958 1.00 83.38 314 VAL A C 1
ATOM 2609 O O . VAL A 1 314 ? -18.220 0.138 20.201 1.00 83.38 314 VAL A O 1
ATOM 2612 N N . LEU A 1 315 ? -18.694 2.012 21.363 1.00 83.75 315 LEU A N 1
ATOM 2613 C CA . LEU A 1 315 ? -20.060 2.177 20.890 1.00 83.75 315 LEU A CA 1
ATOM 2614 C C . LEU A 1 315 ? -20.090 3.299 19.861 1.00 83.75 315 LEU A C 1
ATOM 2616 O O . LEU A 1 315 ? -19.602 4.398 20.121 1.00 83.75 315 LEU A O 1
ATOM 2620 N N . TYR A 1 316 ? -20.700 3.021 18.719 1.00 83.25 316 TYR A N 1
ATOM 2621 C CA . TYR A 1 316 ? -20.904 3.960 17.629 1.00 83.25 316 TYR A CA 1
ATOM 2622 C C . TYR A 1 316 ? -22.386 4.199 17.423 1.00 83.25 316 TYR A C 1
ATOM 2624 O O . TYR A 1 316 ? -23.182 3.266 17.530 1.00 83.25 316 TYR A O 1
ATOM 2632 N N . ASN A 1 317 ? -22.753 5.428 17.084 1.00 82.81 317 ASN A N 1
ATOM 2633 C CA . ASN A 1 317 ? -24.090 5.704 16.578 1.00 82.81 317 ASN A CA 1
ATOM 2634 C C . ASN A 1 317 ? -24.218 5.273 15.099 1.00 82.81 317 ASN A C 1
ATOM 2636 O O . ASN A 1 317 ? -23.249 4.874 14.450 1.00 82.81 317 ASN A O 1
ATOM 2640 N N . ASN A 1 318 ? -25.423 5.395 14.547 1.00 81.81 318 ASN A N 1
ATOM 2641 C CA . ASN A 1 318 ? -25.713 5.124 13.137 1.00 81.81 318 ASN A CA 1
ATOM 2642 C C . ASN A 1 318 ? -25.011 6.076 12.150 1.00 81.81 318 ASN A C 1
ATOM 2644 O O . ASN A 1 318 ? -24.986 5.791 10.962 1.00 81.81 318 ASN A O 1
ATOM 2648 N N . THR A 1 319 ? -24.423 7.176 12.626 1.00 74.12 319 THR A N 1
ATOM 2649 C CA . THR A 1 319 ? -23.631 8.115 11.818 1.00 74.12 319 THR A CA 1
ATOM 2650 C C . THR A 1 319 ? -22.124 7.948 12.043 1.00 74.12 319 THR A C 1
ATOM 2652 O O . THR A 1 319 ? -21.374 8.896 11.832 1.00 74.12 319 THR A O 1
ATOM 2655 N N . ALA A 1 320 ? -21.674 6.776 12.508 1.00 70.00 320 ALA A N 1
ATOM 2656 C CA . ALA A 1 320 ? -20.261 6.438 12.716 1.00 70.00 320 ALA A CA 1
ATOM 2657 C C . ALA A 1 320 ? -19.506 7.261 13.783 1.00 70.00 320 ALA A C 1
ATOM 2659 O O . ALA A 1 320 ? -18.280 7.186 13.875 1.00 70.00 320 ALA A O 1
ATOM 2660 N N . HIS A 1 321 ? -20.198 8.017 14.634 1.00 70.38 321 HIS A N 1
ATOM 2661 C CA . HIS A 1 321 ? -19.570 8.735 15.740 1.00 70.38 321 HIS A CA 1
ATOM 2662 C C . HIS A 1 321 ? -19.465 7.862 16.984 1.00 70.38 321 HIS A C 1
ATOM 2664 O O . HIS A 1 321 ? -20.429 7.205 17.384 1.00 70.38 321 HIS A O 1
ATOM 2670 N N . VAL A 1 322 ? -18.295 7.905 17.627 1.00 68.62 322 VAL A N 1
ATOM 2671 C CA . VAL A 1 322 ? -18.070 7.266 18.926 1.00 68.62 322 VAL A CA 1
ATOM 2672 C C . VAL A 1 322 ? -18.957 7.938 19.970 1.00 68.62 322 VAL A C 1
ATOM 2674 O O . VAL A 1 322 ? -18.840 9.137 20.216 1.00 68.62 322 VAL A O 1
ATOM 2677 N N . ILE A 1 323 ? -19.821 7.149 20.599 1.00 79.06 323 ILE A N 1
ATOM 2678 C CA . ILE A 1 323 ? -20.660 7.583 21.717 1.00 79.06 323 ILE A CA 1
ATOM 2679 C C . ILE A 1 323 ? -19.896 7.417 23.033 1.00 79.06 323 ILE A C 1
ATOM 2681 O O . ILE A 1 323 ? -19.865 8.329 23.861 1.00 79.06 323 ILE A O 1
ATOM 2685 N N . ASP A 1 324 ? -19.278 6.250 23.219 1.00 77.31 324 ASP A N 1
ATOM 2686 C CA . ASP A 1 324 ? -18.523 5.900 24.420 1.00 77.31 324 ASP A CA 1
ATOM 2687 C C . ASP A 1 324 ? -17.550 4.746 24.135 1.00 77.31 324 ASP A C 1
ATOM 2689 O O . ASP A 1 324 ? -17.673 4.033 23.134 1.00 77.31 324 ASP A O 1
ATOM 2693 N N . ASN A 1 325 ? -16.557 4.561 25.001 1.00 80.19 325 ASN A N 1
ATOM 2694 C CA . ASN A 1 325 ? -15.600 3.468 24.898 1.00 80.19 325 ASN A CA 1
ATOM 2695 C C . ASN A 1 325 ? -14.967 3.092 26.244 1.00 80.19 325 ASN A C 1
ATOM 2697 O O . ASN A 1 325 ? -14.845 3.911 27.153 1.00 80.19 325 ASN A O 1
ATOM 2701 N N . LYS A 1 326 ? -14.514 1.838 26.366 1.00 80.88 326 LYS A N 1
ATOM 2702 C CA . LYS A 1 326 ? -13.900 1.328 27.600 1.00 80.88 326 LYS A CA 1
ATOM 2703 C C . LYS A 1 326 ? -12.883 0.225 27.326 1.00 80.88 326 LYS A C 1
ATOM 2705 O O . LYS A 1 326 ? -13.130 -0.654 26.504 1.00 80.88 326 LYS A O 1
ATOM 2710 N N . ILE A 1 327 ? -11.761 0.233 28.048 1.00 82.12 327 ILE A N 1
ATOM 2711 C CA . ILE A 1 327 ? -10.873 -0.936 28.127 1.00 82.12 327 ILE A CA 1
ATOM 2712 C C . ILE A 1 327 ? -11.564 -1.987 28.997 1.00 82.12 327 ILE A C 1
ATOM 2714 O O . ILE A 1 327 ? -11.904 -1.707 30.146 1.00 82.12 327 ILE A O 1
ATOM 2718 N N . ILE A 1 328 ? -11.773 -3.178 28.443 1.00 88.75 328 ILE A N 1
ATOM 2719 C CA . ILE A 1 328 ? -12.509 -4.264 29.107 1.00 88.75 328 ILE A CA 1
ATOM 2720 C C . ILE A 1 328 ? -11.625 -5.464 29.450 1.00 88.75 328 ILE A C 1
ATOM 2722 O O . ILE A 1 328 ? -11.951 -6.210 30.361 1.00 88.75 328 ILE A O 1
ATOM 2726 N N . ALA A 1 329 ? -10.490 -5.640 28.779 1.00 91.56 329 ALA A N 1
ATOM 2727 C CA . ALA A 1 329 ? -9.502 -6.663 29.112 1.00 91.56 329 ALA A CA 1
ATOM 2728 C C . ALA A 1 329 ? -8.111 -6.160 28.727 1.00 91.56 329 ALA A C 1
ATOM 2730 O O . ALA A 1 329 ? -7.979 -5.402 27.768 1.00 91.56 329 ALA A O 1
ATOM 2731 N N . PHE A 1 330 ? -7.072 -6.545 29.458 1.00 89.94 330 PHE A N 1
ATOM 2732 C CA . PHE A 1 330 ? -5.709 -6.122 29.147 1.00 89.94 330 PHE A CA 1
ATOM 2733 C C . PHE A 1 330 ? -4.667 -7.000 29.827 1.00 89.94 330 PHE A C 1
ATOM 2735 O O . PHE A 1 330 ? -4.965 -7.687 30.795 1.00 89.94 330 PHE A O 1
ATOM 2742 N N . GLN A 1 331 ? -3.428 -6.926 29.362 1.00 91.44 331 GLN A N 1
ATOM 2743 C CA . GLN A 1 331 ? -2.257 -7.335 30.125 1.00 91.44 331 GLN A CA 1
ATOM 2744 C C . GLN A 1 331 ? -1.195 -6.243 30.013 1.00 91.44 331 GLN A C 1
ATOM 2746 O O . GLN A 1 331 ? -0.925 -5.749 28.923 1.00 91.44 331 GLN A O 1
ATOM 2751 N N . SER A 1 332 ? -0.616 -5.841 31.139 1.00 87.38 332 SER A N 1
ATOM 2752 C CA . SER A 1 332 ? 0.512 -4.906 31.200 1.00 87.38 332 SER A CA 1
ATOM 2753 C C . SER A 1 332 ? 1.266 -5.106 32.518 1.00 87.38 332 SER A C 1
ATOM 2755 O O . SER A 1 332 ? 0.653 -5.089 33.580 1.00 87.38 332 SER A O 1
ATOM 2757 N N . GLY A 1 333 ? 2.562 -5.429 32.468 1.00 88.50 333 GLY A N 1
ATOM 2758 C CA . GLY A 1 333 ? 3.381 -5.667 33.667 1.00 88.50 333 GLY A CA 1
ATOM 2759 C C . GLY A 1 333 ? 2.884 -6.740 34.643 1.00 88.50 333 GLY A C 1
ATOM 2760 O O . GLY A 1 333 ? 2.904 -7.935 34.354 1.00 88.50 333 GLY A O 1
ATOM 2761 N N . GLU A 1 334 ? 2.473 -6.323 35.836 1.00 92.62 334 GLU A N 1
ATOM 2762 C CA . GLU A 1 334 ? 1.929 -7.216 36.870 1.00 92.62 334 GLU A CA 1
ATOM 2763 C C . GLU A 1 334 ? 0.406 -7.357 36.779 1.00 92.62 334 GLU A C 1
ATOM 2765 O O . GLU A 1 334 ? -0.185 -8.189 37.459 1.00 92.62 334 GLU A O 1
ATOM 2770 N N . ASP A 1 335 ? -0.244 -6.589 35.910 1.00 93.31 335 ASP A N 1
ATOM 2771 C CA . ASP A 1 335 ? -1.695 -6.527 35.833 1.00 93.31 335 ASP A CA 1
ATOM 2772 C C . ASP A 1 335 ? -2.224 -7.319 34.644 1.00 93.31 335 ASP A C 1
ATOM 2774 O O . ASP A 1 335 ? -1.660 -7.293 33.543 1.00 93.31 335 ASP A O 1
ATOM 2778 N N . LEU A 1 336 ? -3.319 -8.033 34.879 1.00 94.44 336 LEU A N 1
ATOM 2779 C CA . LEU A 1 336 ? -4.099 -8.732 33.871 1.00 94.44 336 LEU A CA 1
ATOM 2780 C C . LEU A 1 336 ? -5.581 -8.489 34.157 1.00 94.44 336 LEU A C 1
ATOM 2782 O O . LEU A 1 336 ? -6.023 -8.578 35.299 1.00 94.44 336 LEU A O 1
ATOM 2786 N N . ALA A 1 337 ? -6.363 -8.236 33.118 1.00 95.44 337 ALA A N 1
ATOM 2787 C CA . ALA A 1 337 ? -7.810 -8.202 33.190 1.00 95.44 337 ALA A CA 1
ATOM 2788 C C . ALA A 1 337 ? -8.421 -9.040 32.069 1.00 95.44 337 ALA A C 1
ATOM 2790 O O . ALA A 1 337 ? -7.966 -8.978 30.926 1.00 95.44 337 ALA A O 1
ATOM 2791 N N . THR A 1 338 ? -9.465 -9.793 32.397 1.00 96.06 338 THR A N 1
ATOM 2792 C CA . THR A 1 338 ? -10.274 -10.562 31.445 1.00 96.06 338 THR A CA 1
ATOM 2793 C C . THR A 1 338 ? -11.694 -10.018 31.412 1.00 96.06 338 THR A C 1
ATOM 2795 O O . THR A 1 338 ? -12.148 -9.412 32.382 1.00 96.06 338 THR A O 1
ATOM 2798 N N . ALA A 1 339 ? -12.405 -10.247 30.309 1.00 96.12 339 ALA A N 1
ATOM 2799 C CA . ALA A 1 339 ? -13.781 -9.788 30.144 1.00 96.12 339 ALA A CA 1
ATOM 2800 C C . ALA A 1 339 ? -14.720 -10.940 29.809 1.00 96.12 339 ALA A C 1
ATOM 2802 O O . ALA A 1 339 ? -14.386 -11.806 29.005 1.00 96.12 339 ALA A O 1
ATOM 2803 N N . THR A 1 340 ? -15.935 -10.885 30.335 1.00 96.00 340 THR A N 1
ATOM 2804 C CA . THR A 1 340 ? -17.088 -11.596 29.787 1.00 96.00 340 THR A CA 1
ATOM 2805 C C . THR A 1 340 ? -18.120 -10.560 29.386 1.00 96.00 340 THR A C 1
ATOM 2807 O O . THR A 1 340 ? -18.483 -9.704 30.193 1.00 96.00 340 THR A O 1
ATOM 2810 N N . VAL A 1 341 ? -18.585 -10.627 28.145 1.00 94.31 341 VAL A N 1
ATOM 2811 C CA . VAL A 1 341 ? -19.617 -9.736 27.618 1.00 94.31 341 VAL A CA 1
ATOM 2812 C C . VAL A 1 341 ? -20.820 -10.572 27.232 1.00 94.31 341 VAL A C 1
ATOM 2814 O O . VAL A 1 341 ? -20.695 -11.587 26.550 1.00 94.31 341 VAL A O 1
ATOM 2817 N N . THR A 1 342 ? -21.990 -10.161 27.707 1.00 93.56 342 THR A N 1
ATOM 2818 C CA . THR A 1 342 ? -23.277 -10.767 27.371 1.00 93.56 342 THR A CA 1
ATOM 2819 C C . THR A 1 342 ? -24.260 -9.650 27.056 1.00 93.56 342 THR A C 1
ATOM 2821 O O . THR A 1 342 ? -24.775 -8.989 27.953 1.00 93.56 342 THR A O 1
ATOM 2824 N N . GLN A 1 343 ? -24.518 -9.432 25.767 1.00 89.56 343 GLN A N 1
ATOM 2825 C CA . GLN A 1 343 ? -25.358 -8.347 25.256 1.00 89.56 343 GLN A CA 1
ATOM 2826 C C . GLN A 1 343 ? -24.876 -6.970 25.742 1.00 89.56 343 GLN A C 1
ATOM 2828 O O . GLN A 1 343 ? -23.872 -6.459 25.246 1.00 89.56 343 GLN A O 1
ATOM 2833 N N . SER A 1 344 ? -25.598 -6.371 26.693 1.00 93.00 344 SER A N 1
ATOM 2834 C CA . SER A 1 344 ? -25.303 -5.072 27.297 1.00 93.00 344 SER A CA 1
ATOM 2835 C C . SER A 1 344 ? -24.433 -5.156 28.547 1.00 93.00 344 SER A C 1
ATOM 2837 O O . SER A 1 344 ? -23.914 -4.132 28.983 1.00 93.00 344 SER A O 1
ATOM 2839 N N . ASP A 1 345 ? -24.305 -6.333 29.153 1.00 95.44 345 ASP A N 1
ATOM 2840 C CA . ASP A 1 345 ? -23.617 -6.501 30.428 1.00 95.44 345 ASP A CA 1
ATOM 2841 C C . ASP A 1 345 ? -22.168 -6.939 30.201 1.00 95.44 345 ASP A C 1
ATOM 2843 O O . ASP A 1 345 ? -21.874 -7.820 29.387 1.00 95.44 345 ASP A O 1
ATOM 2847 N N . ILE A 1 346 ? -21.252 -6.302 30.926 1.00 95.75 346 ILE A N 1
ATOM 2848 C CA . ILE A 1 346 ? -19.812 -6.542 30.845 1.00 95.75 346 ILE A CA 1
ATOM 2849 C C . ILE A 1 346 ? -19.321 -6.836 32.254 1.00 95.75 346 ILE A C 1
ATOM 2851 O O . ILE A 1 346 ? -19.475 -6.010 33.149 1.00 95.75 346 ILE A O 1
ATOM 2855 N N . THR A 1 347 ? -18.665 -7.970 32.450 1.00 96.50 347 THR A N 1
ATOM 2856 C CA . THR A 1 347 ? -17.955 -8.277 33.691 1.00 96.50 347 THR A CA 1
ATOM 2857 C C . THR A 1 347 ? -16.467 -8.329 33.405 1.00 96.50 347 THR A C 1
ATOM 2859 O O . THR A 1 347 ? -16.020 -9.132 32.589 1.00 96.50 347 THR A O 1
ATOM 2862 N N . VAL A 1 348 ? -15.702 -7.483 34.089 1.00 96.25 348 VAL A N 1
ATOM 2863 C CA . VAL A 1 348 ? -14.241 -7.462 34.021 1.00 96.25 348 VAL A CA 1
ATOM 2864 C C . VAL A 1 348 ? -13.691 -8.051 35.307 1.00 96.25 348 VAL A C 1
ATOM 2866 O O . VAL A 1 348 ? -14.038 -7.597 36.397 1.00 96.25 348 VAL A O 1
ATOM 2869 N N . LYS A 1 349 ? -12.833 -9.060 35.184 1.00 96.38 349 LYS A N 1
ATOM 2870 C CA . LYS A 1 349 ? -12.100 -9.642 36.308 1.00 96.38 349 LYS A CA 1
ATOM 2871 C C . LYS A 1 349 ? -10.654 -9.191 36.261 1.00 96.38 349 LYS A C 1
ATOM 2873 O O . LYS A 1 349 ? -10.036 -9.240 35.202 1.00 96.38 349 LYS A O 1
ATOM 2878 N N . PHE A 1 350 ? -10.125 -8.784 37.405 1.00 94.88 350 PHE A N 1
ATOM 2879 C CA . PHE A 1 350 ? -8.750 -8.335 37.561 1.00 94.88 350 PHE A CA 1
ATOM 2880 C C . PHE A 1 350 ? -7.917 -9.413 38.231 1.00 94.88 350 PHE A C 1
ATOM 2882 O O . PHE A 1 350 ? -8.372 -10.094 39.150 1.00 94.88 350 PHE A O 1
ATOM 2889 N N . PHE A 1 351 ? -6.673 -9.521 37.794 1.00 94.75 351 PHE A N 1
ATOM 2890 C CA . PHE A 1 351 ? -5.708 -10.481 38.283 1.00 94.75 351 PHE A CA 1
ATOM 2891 C C . PHE A 1 351 ? -4.348 -9.815 38.468 1.00 94.75 351 PHE A C 1
ATOM 2893 O O . PHE A 1 351 ? -3.943 -8.962 37.674 1.00 94.75 351 PHE A O 1
ATOM 2900 N N . LYS A 1 352 ? -3.619 -10.264 39.489 1.00 94.44 352 LYS A N 1
ATOM 2901 C CA . LYS A 1 352 ? -2.211 -9.935 39.705 1.00 94.44 352 LYS A CA 1
ATOM 2902 C C . LYS A 1 352 ? -1.331 -11.086 39.243 1.00 94.44 352 LYS A C 1
ATOM 2904 O O . LYS A 1 352 ? -1.550 -12.244 39.600 1.00 94.44 352 LYS A O 1
ATOM 2909 N N . ARG A 1 353 ? -0.330 -10.754 38.437 1.00 92.62 353 ARG A N 1
ATOM 2910 C CA . ARG A 1 353 ? 0.679 -11.653 37.885 1.00 92.62 353 ARG A CA 1
ATOM 2911 C C . ARG A 1 353 ? 1.927 -11.588 38.750 1.00 92.62 353 ARG A C 1
ATOM 2913 O O . ARG A 1 353 ? 2.510 -10.520 38.914 1.00 92.62 353 ARG A O 1
ATOM 2920 N N . LYS A 1 354 ? 2.338 -12.729 39.295 1.00 93.25 354 LYS A N 1
ATOM 2921 C CA . LYS A 1 354 ? 3.568 -12.846 40.079 1.00 93.25 354 LYS A CA 1
ATOM 2922 C C . LYS A 1 354 ? 4.682 -13.363 39.193 1.00 93.25 354 LYS A C 1
ATOM 2924 O O . LYS A 1 354 ? 4.581 -14.461 38.651 1.00 93.25 354 LYS A O 1
ATOM 2929 N N . TRP A 1 355 ? 5.737 -12.577 39.083 1.00 92.88 355 TRP A N 1
ATOM 2930 C CA . TRP A 1 355 ? 6.933 -12.894 38.314 1.00 92.88 355 TRP A CA 1
ATOM 2931 C C . TRP A 1 355 ? 8.033 -13.438 39.231 1.00 92.88 355 TRP A C 1
ATOM 2933 O O . TRP A 1 355 ? 8.012 -13.194 40.440 1.00 92.88 355 TRP A O 1
ATOM 2943 N N . ARG A 1 356 ? 8.987 -14.194 38.677 1.00 92.25 356 ARG A N 1
ATOM 2944 C CA . ARG A 1 356 ? 10.125 -14.741 39.433 1.00 92.25 356 ARG A CA 1
ATOM 2945 C C . ARG A 1 356 ? 10.964 -13.624 40.049 1.00 92.25 356 ARG A C 1
ATOM 2947 O O . ARG A 1 356 ? 11.330 -13.720 41.219 1.00 92.25 356 ARG A O 1
ATOM 2954 N N . ASN A 1 357 ? 11.226 -12.580 39.268 1.00 90.19 357 ASN A N 1
ATOM 2955 C CA . ASN A 1 357 ? 11.840 -11.326 39.701 1.00 90.19 357 ASN A CA 1
ATOM 2956 C C . ASN A 1 357 ? 10.829 -10.178 39.570 1.00 90.19 357 ASN A C 1
ATOM 2958 O O . ASN A 1 357 ? 9.850 -10.312 38.837 1.00 90.19 357 ASN A O 1
ATOM 2962 N N . SER A 1 358 ? 11.069 -9.034 40.224 1.00 89.19 358 SER A N 1
ATOM 2963 C CA . SER A 1 358 ? 10.269 -7.816 40.003 1.00 89.19 358 SER A CA 1
ATOM 2964 C C . SER A 1 358 ? 10.134 -7.521 38.507 1.00 89.19 358 SER A C 1
ATOM 2966 O O . SER A 1 358 ? 11.136 -7.543 37.793 1.00 89.19 358 SER A O 1
ATOM 2968 N N . TYR A 1 359 ? 8.915 -7.245 38.033 1.00 84.31 359 TYR A N 1
ATOM 2969 C CA . TYR A 1 359 ? 8.687 -7.036 36.604 1.00 84.31 359 TYR A CA 1
ATOM 2970 C C . TYR A 1 359 ? 9.498 -5.847 36.073 1.00 84.31 359 TYR A C 1
ATOM 2972 O O . TYR A 1 359 ? 9.448 -4.742 36.620 1.00 84.31 359 TYR A O 1
ATOM 2980 N N . GLN A 1 360 ? 10.198 -6.062 34.959 1.00 81.50 360 GLN A N 1
ATOM 2981 C CA . GLN A 1 360 ? 10.831 -5.008 34.176 1.00 81.50 360 GLN A CA 1
ATOM 2982 C C . GLN A 1 360 ? 10.481 -5.204 32.703 1.00 81.50 360 GLN A C 1
ATOM 2984 O O . GLN A 1 360 ? 10.628 -6.298 32.166 1.00 81.50 360 GLN A O 1
ATOM 2989 N N . LYS A 1 361 ? 10.061 -4.124 32.032 1.00 74.19 361 LYS A N 1
ATOM 2990 C CA . LYS A 1 361 ? 9.573 -4.150 30.639 1.00 74.19 361 LYS A CA 1
ATOM 2991 C C . LYS A 1 361 ? 10.553 -4.796 29.643 1.00 74.19 361 LYS A C 1
ATOM 2993 O O . LYS A 1 361 ? 10.118 -5.319 28.627 1.00 74.19 361 LYS A O 1
ATOM 2998 N N . LYS A 1 362 ? 11.857 -4.753 29.936 1.00 78.12 362 LYS A N 1
ATOM 2999 C CA . LYS A 1 362 ? 12.942 -5.240 29.066 1.00 78.12 362 LYS A CA 1
ATOM 3000 C C . LYS A 1 362 ? 13.612 -6.528 29.555 1.00 78.12 362 LYS A C 1
ATOM 3002 O O . LYS A 1 362 ? 14.571 -6.975 28.938 1.00 78.12 362 LYS A O 1
ATOM 3007 N N . ASP A 1 363 ? 13.145 -7.102 30.662 1.00 81.44 363 ASP A N 1
ATOM 3008 C CA . ASP A 1 363 ? 13.698 -8.343 31.213 1.00 81.44 363 ASP A CA 1
ATOM 3009 C C . ASP A 1 363 ? 12.960 -9.555 30.634 1.00 81.44 363 ASP A C 1
ATOM 3011 O O . ASP A 1 363 ? 12.114 -10.161 31.290 1.00 81.44 363 ASP A O 1
ATOM 3015 N N . PHE A 1 364 ? 13.245 -9.866 29.366 1.00 81.38 364 PHE A N 1
ATOM 3016 C CA . PHE A 1 364 ? 12.566 -10.937 28.625 1.00 81.38 364 PHE A CA 1
ATOM 3017 C C . PHE A 1 364 ? 12.873 -12.354 29.139 1.00 81.38 364 PHE A C 1
ATOM 3019 O O . PHE A 1 364 ? 12.212 -13.296 28.711 1.00 81.38 364 PHE A O 1
ATOM 3026 N N . ASP A 1 365 ? 13.829 -12.495 30.063 1.00 82.50 365 ASP A N 1
ATOM 3027 C CA . ASP A 1 365 ? 14.207 -13.763 30.697 1.00 82.50 365 ASP A CA 1
ATOM 3028 C C . ASP A 1 365 ? 13.469 -14.005 32.033 1.00 82.50 365 ASP A C 1
ATOM 3030 O O . ASP A 1 365 ? 13.758 -14.968 32.751 1.00 82.50 365 ASP A O 1
ATOM 3034 N N . ASN A 1 366 ? 12.525 -13.134 32.409 1.00 86.00 366 ASN A N 1
ATOM 3035 C CA . ASN A 1 366 ? 11.735 -13.296 33.626 1.00 86.00 366 ASN A CA 1
ATOM 3036 C C . ASN A 1 366 ? 10.573 -14.284 33.421 1.00 86.00 366 ASN A C 1
ATOM 3038 O O . ASN A 1 366 ? 9.861 -14.244 32.421 1.00 86.00 366 ASN A O 1
ATOM 3042 N N . ASP A 1 367 ? 10.322 -15.134 34.418 1.00 87.44 367 ASP A N 1
ATOM 3043 C CA . ASP A 1 367 ? 9.272 -16.152 34.354 1.00 87.44 367 ASP A CA 1
ATOM 3044 C C . ASP A 1 367 ? 8.006 -15.702 35.090 1.00 87.44 367 ASP A C 1
ATOM 3046 O O . ASP A 1 367 ? 8.062 -15.275 36.248 1.00 87.44 367 ASP A O 1
ATOM 3050 N N . LEU A 1 368 ? 6.842 -15.901 34.472 1.00 90.00 368 LEU A N 1
ATOM 3051 C CA . LEU A 1 368 ? 5.554 -15.806 35.158 1.00 90.00 368 LEU A CA 1
ATOM 3052 C C . LEU A 1 368 ? 5.348 -17.040 36.056 1.00 90.00 368 LEU A C 1
ATOM 3054 O O . LEU A 1 368 ? 5.279 -18.167 35.568 1.00 90.00 368 LEU A O 1
ATOM 3058 N N . LEU A 1 369 ? 5.209 -16.832 37.366 1.00 92.19 369 LEU A N 1
ATOM 3059 C CA . LEU A 1 369 ? 5.012 -17.898 38.355 1.00 92.19 369 LEU A CA 1
ATOM 3060 C C . LEU A 1 369 ? 3.535 -18.224 38.590 1.00 92.19 369 LEU A C 1
ATOM 3062 O O . LEU A 1 369 ? 3.159 -19.394 38.648 1.00 92.19 369 LEU A O 1
ATOM 3066 N N . SER A 1 370 ? 2.699 -17.201 38.779 1.00 92.81 370 SER A N 1
ATOM 3067 C CA . SER A 1 370 ? 1.273 -17.386 39.060 1.00 92.81 370 SER A CA 1
ATOM 3068 C C . SER A 1 370 ? 0.431 -16.179 38.656 1.00 92.81 370 SER A C 1
ATOM 3070 O O . SER A 1 370 ? 0.934 -15.077 38.432 1.00 92.81 370 SER A O 1
ATOM 3072 N N . VAL A 1 371 ? -0.878 -16.410 38.567 1.00 92.56 371 VAL A N 1
ATOM 3073 C CA . VAL A 1 371 ? -1.902 -15.399 38.302 1.00 92.56 371 VAL A CA 1
ATOM 3074 C C . VAL A 1 371 ? -2.994 -15.569 39.352 1.00 92.56 371 VAL A C 1
ATOM 3076 O O . VAL A 1 371 ? -3.548 -16.658 39.488 1.00 92.56 371 VAL A O 1
ATOM 3079 N N . GLU A 1 372 ? -3.281 -14.517 40.110 1.00 94.00 372 GLU A N 1
ATOM 3080 C CA . GLU A 1 372 ? -4.212 -14.546 41.244 1.00 94.00 372 GLU A CA 1
ATOM 3081 C C . GLU A 1 372 ? -5.331 -13.524 41.035 1.00 94.00 372 GLU A C 1
ATOM 3083 O O . GLU A 1 372 ? -5.053 -12.380 40.681 1.00 94.00 372 GLU A O 1
ATOM 3088 N N . GLU A 1 373 ? -6.593 -13.925 41.228 1.00 93.75 373 GLU A N 1
ATOM 3089 C CA . GLU A 1 373 ? -7.746 -13.021 41.104 1.00 93.75 373 GLU A CA 1
ATOM 3090 C C . GLU A 1 373 ? -7.701 -11.964 42.214 1.00 93.75 373 GLU A C 1
ATOM 3092 O O . GLU A 1 373 ? -7.599 -12.294 43.395 1.00 93.75 373 GLU A O 1
ATOM 3097 N N . ALA A 1 374 ? -7.761 -10.695 41.818 1.00 92.31 374 ALA A N 1
ATOM 3098 C CA . ALA A 1 374 ? -7.720 -9.540 42.709 1.00 92.31 374 ALA A CA 1
ATOM 3099 C C . ALA A 1 374 ? -9.110 -8.922 42.918 1.00 92.31 374 ALA A C 1
ATOM 3101 O O . ALA A 1 374 ? -9.383 -8.347 43.966 1.00 92.31 374 ALA A O 1
ATOM 3102 N N . GLY A 1 375 ? -10.018 -9.066 41.949 1.00 92.88 375 GLY A N 1
ATOM 3103 C CA . GLY A 1 375 ? -11.377 -8.553 42.076 1.00 92.88 375 GLY A CA 1
ATOM 3104 C C . GLY A 1 375 ? -12.137 -8.529 40.760 1.00 92.88 375 GLY A C 1
ATOM 3105 O O . GLY A 1 375 ? -11.690 -9.065 39.745 1.00 92.88 375 GLY A O 1
ATOM 3106 N N . SER A 1 376 ? -13.299 -7.879 40.766 1.00 93.94 376 SER A N 1
ATOM 3107 C CA . SER A 1 376 ? -14.100 -7.694 39.558 1.00 93.94 376 SER A CA 1
ATOM 3108 C C . SER A 1 376 ? -14.898 -6.397 39.582 1.00 93.94 376 SER A C 1
ATOM 3110 O O . SER A 1 376 ? -15.172 -5.823 40.636 1.00 93.94 376 SER A O 1
ATOM 3112 N N . VAL A 1 377 ? -15.281 -5.939 38.396 1.00 93.81 377 VAL A N 1
ATOM 3113 C CA . VAL A 1 377 ? -16.198 -4.820 38.188 1.00 93.81 377 VAL A CA 1
ATOM 3114 C C . VAL A 1 377 ? -17.194 -5.195 37.101 1.00 93.81 377 VAL A C 1
ATOM 3116 O O . VAL A 1 377 ? -16.863 -5.917 36.160 1.00 93.81 377 VAL A O 1
ATOM 3119 N N . SER A 1 378 ? -18.426 -4.713 37.233 1.00 94.94 378 SER A N 1
ATOM 3120 C CA . SER A 1 378 ? -19.443 -4.872 36.197 1.00 94.94 378 SER A CA 1
ATOM 3121 C C . SER A 1 378 ? -19.793 -3.525 35.583 1.00 94.94 378 SER A C 1
ATOM 3123 O O . SER A 1 378 ? -19.887 -2.519 36.287 1.00 94.94 378 SER A O 1
ATOM 3125 N N . TYR A 1 379 ? -19.999 -3.515 34.273 1.00 95.25 379 TYR A N 1
ATOM 3126 C CA . TYR A 1 379 ? -20.505 -2.382 33.514 1.00 95.25 379 TYR A CA 1
ATOM 3127 C C . TYR A 1 379 ? -21.771 -2.781 32.766 1.00 95.25 379 TYR A C 1
ATOM 3129 O O . TYR A 1 379 ? -21.976 -3.953 32.450 1.00 95.25 379 TYR A O 1
ATOM 3137 N N . LYS A 1 380 ? -22.589 -1.782 32.446 1.00 95.69 380 LYS A N 1
ATOM 3138 C CA . LYS A 1 380 ? -23.766 -1.931 31.604 1.00 95.69 380 LYS A CA 1
ATOM 3139 C C . LYS A 1 380 ? -23.760 -0.887 30.498 1.00 95.69 380 LYS A C 1
ATOM 3141 O O . LYS A 1 380 ? -23.559 0.295 30.766 1.00 95.69 380 LYS A O 1
ATOM 3146 N N . MET A 1 381 ? -23.996 -1.336 29.273 1.00 95.12 381 MET A N 1
ATOM 3147 C CA . MET A 1 381 ? -24.261 -0.483 28.120 1.00 95.12 381 MET A CA 1
ATOM 3148 C C . MET A 1 381 ? -25.746 -0.128 28.091 1.00 95.12 381 MET A C 1
ATOM 3150 O O . MET A 1 381 ? -26.592 -1.021 28.014 1.00 95.12 381 MET A O 1
ATOM 3154 N N . ASN A 1 382 ? -26.074 1.158 28.184 1.00 93.31 382 ASN A N 1
ATOM 3155 C CA . ASN A 1 382 ? -27.463 1.615 28.127 1.00 93.31 382 ASN A CA 1
ATOM 3156 C C . ASN A 1 382 ? -27.917 1.927 26.690 1.00 93.31 382 ASN A C 1
ATOM 3158 O O . ASN A 1 382 ? -27.128 1.911 25.743 1.00 93.31 382 ASN A O 1
ATOM 3162 N N . ALA A 1 383 ? -29.216 2.182 26.518 1.00 88.94 383 ALA A N 1
ATOM 3163 C CA . ALA A 1 383 ? -29.816 2.414 25.205 1.00 88.94 383 ALA A CA 1
ATOM 3164 C C . ALA A 1 383 ? -29.329 3.717 24.544 1.00 88.94 383 ALA A C 1
ATOM 3166 O O . ALA A 1 383 ? -29.424 3.853 23.326 1.00 88.94 383 ALA A O 1
ATOM 3167 N N . GLU A 1 384 ? -28.788 4.640 25.338 1.00 90.06 384 GLU A N 1
ATOM 3168 C CA . GLU A 1 384 ? -28.189 5.907 24.924 1.00 90.06 384 GLU A CA 1
ATOM 3169 C C . GLU A 1 384 ? -26.712 5.766 24.520 1.00 90.06 384 GLU A C 1
ATOM 3171 O O . GLU A 1 384 ? -26.098 6.744 24.096 1.00 90.06 384 GLU A O 1
ATOM 3176 N N . GLY A 1 385 ? -26.134 4.565 24.633 1.00 85.50 385 GLY A N 1
ATOM 3177 C CA . GLY A 1 385 ? -24.763 4.274 24.222 1.00 85.50 385 GLY A CA 1
ATOM 3178 C C . GLY A 1 385 ? -23.694 4.665 25.236 1.00 85.50 385 GLY A C 1
ATOM 3179 O O . GLY A 1 385 ? -22.548 4.869 24.846 1.00 85.50 385 GLY A O 1
ATOM 3180 N N . LYS A 1 386 ? -24.042 4.768 26.522 1.00 92.31 386 LYS A N 1
ATOM 3181 C CA . LYS A 1 386 ? -23.090 4.965 27.626 1.00 92.31 386 LYS A CA 1
ATOM 3182 C C . LYS A 1 386 ? -22.707 3.636 28.268 1.00 92.31 386 LYS A C 1
ATOM 3184 O O . LYS A 1 386 ? -23.550 2.748 28.402 1.00 92.31 386 LYS A O 1
ATOM 3189 N N . ILE A 1 387 ? -21.457 3.531 28.717 1.00 88.12 387 ILE A N 1
ATOM 3190 C CA . ILE A 1 387 ? -20.938 2.408 29.504 1.00 88.12 387 ILE A CA 1
ATOM 3191 C C . ILE A 1 387 ? -20.863 2.830 30.972 1.00 88.12 387 ILE A C 1
ATOM 3193 O O . ILE A 1 387 ? -19.971 3.570 31.388 1.00 88.12 387 ILE A O 1
ATOM 3197 N N . GLU A 1 388 ? -21.779 2.319 31.787 1.00 94.25 388 GLU A N 1
ATOM 3198 C CA . GLU A 1 388 ? -21.923 2.728 33.183 1.00 94.25 388 GLU A CA 1
ATOM 3199 C C . GLU A 1 388 ? -21.515 1.609 34.135 1.00 94.25 388 GLU A C 1
ATOM 3201 O O . GLU A 1 388 ? -21.958 0.466 34.010 1.00 94.25 388 GLU A O 1
ATOM 3206 N N . GLN A 1 389 ? -20.682 1.936 35.121 1.00 92.00 389 GLN A N 1
ATOM 3207 C CA . GLN A 1 389 ? -20.307 0.991 36.168 1.00 92.00 389 GLN A CA 1
ATOM 3208 C C . GLN A 1 389 ? -21.512 0.654 37.055 1.00 92.00 389 GLN A C 1
ATOM 3210 O O . GLN A 1 389 ? -22.256 1.538 37.472 1.00 92.00 389 GLN A O 1
ATOM 3215 N N . GLN A 1 390 ? -21.671 -0.627 37.378 1.00 88.75 390 GLN A N 1
ATOM 3216 C CA . GLN A 1 390 ? -22.716 -1.142 38.255 1.00 88.75 390 GLN A CA 1
ATOM 3217 C C . GLN A 1 390 ? -22.129 -1.465 39.643 1.00 88.75 390 GLN A C 1
ATOM 3219 O O . GLN A 1 390 ? -21.163 -2.221 39.749 1.00 88.75 390 GLN A O 1
ATOM 3224 N N . GLY A 1 391 ? -22.735 -0.929 40.710 1.00 74.62 391 GLY A N 1
ATOM 3225 C CA . GLY A 1 391 ? -22.407 -1.255 42.109 1.00 74.62 391 GLY A CA 1
ATOM 3226 C C . GLY A 1 391 ? -21.167 -0.562 42.708 1.00 74.62 391 GLY A C 1
ATOM 3227 O O . GLY A 1 391 ? -20.434 0.160 42.032 1.00 74.62 391 GLY A O 1
ATOM 3228 N N . ASN A 1 392 ? -20.947 -0.781 44.013 1.00 55.66 392 ASN A N 1
ATOM 3229 C CA . ASN A 1 392 ? -19.797 -0.255 44.763 1.00 55.66 392 ASN A CA 1
ATOM 3230 C C . ASN A 1 392 ? -18.533 -1.100 44.506 1.00 55.66 392 ASN A C 1
ATOM 3232 O O . ASN A 1 392 ? -18.595 -2.328 44.531 1.00 55.66 392 ASN A O 1
ATOM 3236 N N . GLN A 1 393 ? -17.397 -0.428 44.277 1.00 56.72 393 GLN A N 1
ATOM 3237 C CA . GLN A 1 393 ? -16.072 -1.027 44.049 1.00 56.72 393 GLN A CA 1
ATOM 3238 C C . GLN A 1 393 ? -15.676 -2.037 45.132 1.00 56.72 393 GLN A C 1
ATOM 3240 O O . GLN A 1 393 ? -15.900 -1.798 46.317 1.00 56.72 393 GLN A O 1
ATOM 3245 N N . THR A 1 394 ? -14.975 -3.098 44.725 1.00 52.91 394 THR A N 1
ATOM 3246 C CA . THR A 1 394 ? -14.083 -3.840 45.632 1.00 52.91 394 THR A CA 1
ATOM 3247 C C . THR A 1 394 ? -12.619 -3.403 45.519 1.00 52.91 394 THR A C 1
ATOM 3249 O O . THR A 1 394 ? -11.886 -3.653 46.461 1.00 52.91 394 THR A O 1
ATOM 3252 N N . GLU A 1 395 ? -12.209 -2.676 44.467 1.00 51.56 395 GLU A N 1
ATOM 3253 C CA . GLU A 1 395 ? -10.918 -1.965 44.391 1.00 51.56 395 GLU A CA 1
ATOM 3254 C C . GLU A 1 395 ? -10.877 -0.975 43.205 1.00 51.56 395 GLU A C 1
ATOM 3256 O O . GLU A 1 395 ? -11.617 -1.116 42.225 1.00 51.56 395 GLU A O 1
ATOM 3261 N N . THR A 1 396 ? -10.034 0.057 43.306 1.00 47.62 396 THR A N 1
ATOM 3262 C CA . THR A 1 396 ? -9.757 1.050 42.254 1.00 47.62 396 THR A CA 1
ATOM 3263 C C . THR A 1 396 ? -8.876 0.472 41.148 1.00 47.62 396 THR A C 1
ATOM 3265 O O . THR A 1 396 ? -7.861 -0.157 41.432 1.00 47.62 396 THR A O 1
ATOM 3268 N N . LEU A 1 397 ? -9.233 0.761 39.889 1.00 49.88 397 LEU A N 1
ATOM 3269 C CA . LEU A 1 397 ? -8.348 0.619 38.725 1.00 49.88 397 LEU A CA 1
ATOM 3270 C C . LEU A 1 397 ? -6.949 1.181 39.050 1.00 49.88 397 LEU A C 1
ATOM 3272 O O . LEU A 1 397 ? -6.875 2.218 39.720 1.00 49.88 397 LEU A O 1
ATOM 3276 N N . PRO A 1 398 ? -5.855 0.567 38.561 1.00 42.84 398 PRO A N 1
ATOM 3277 C CA . PRO A 1 398 ? -4.540 1.193 38.618 1.00 42.84 398 PRO A CA 1
ATOM 3278 C C . PRO A 1 398 ? -4.636 2.606 38.036 1.00 42.84 398 PRO A C 1
ATOM 3280 O O . PRO A 1 398 ? -5.156 2.793 36.938 1.00 42.84 398 PRO A O 1
ATOM 3283 N N . SER A 1 399 ? -4.150 3.605 38.772 1.00 35.03 399 SER A N 1
ATOM 3284 C CA . SER A 1 399 ? -4.200 5.028 38.396 1.00 35.03 399 SER A CA 1
ATOM 3285 C C . SER A 1 399 ? -3.314 5.387 37.193 1.00 35.03 399 SER A C 1
ATOM 3287 O O . SER A 1 399 ? -3.121 6.563 36.901 1.00 35.03 399 SER A O 1
ATOM 3289 N N . THR A 1 400 ? -2.733 4.385 36.538 1.00 34.31 400 THR A N 1
ATOM 3290 C CA . THR A 1 400 ? -1.806 4.490 35.412 1.00 34.31 400 THR A CA 1
ATOM 3291 C C . THR A 1 400 ? -2.307 3.618 34.261 1.00 34.31 400 THR A C 1
ATOM 3293 O O . THR A 1 400 ? -1.668 2.629 33.896 1.00 34.31 400 THR A O 1
ATOM 3296 N N . LEU A 1 401 ? -3.489 3.960 33.749 1.00 37.66 401 LEU A N 1
ATOM 3297 C CA . LEU A 1 401 ? -3.984 3.560 32.432 1.00 37.66 401 LEU A CA 1
ATOM 3298 C C . LEU A 1 401 ? -4.243 4.813 31.606 1.00 37.66 401 LEU A C 1
ATOM 3300 O O . LEU A 1 401 ? -4.871 5.743 32.165 1.00 37.66 401 LEU A O 1
#

Sequence (401 aa):
MTKHYSLIFLFSLILFSCGTKEVVTEIVEVPAIRASYIYRADSVLSYAEINKENHKGLSDSYEQKSLSAQSTDMDKAIYYCKRAITLHPTFELYNTLGSLLQKGKYYGEAHDLYFFLVNKHYVATKQESIYVFQEPTDEMRYELIALSFLKYGYIDNYAIYEYKEDGHDIKKLEGRLLADGRLKIDTTLNQFNNFKLMFMTDAEIDEYKNSEQVFNGFLNSVTDTSSIFEINAKQVQNFKYNNRESDEMGEEWTMNDFYQNFLIEKKENPESWFRYNFNHVYSLNNSITVLVYSVDTSETGCPKEMRHIYHRIVLYNNTAHVIDNKIIAFQSGEDLATATVTQSDITVKFFKRKWRNSYQKKDFDNDLLSVEEAGSVSYKMNAEGKIEQQGNQTETLPSTL

Foldseek 3Di:
DDDDDDDDDDPDDPPPPPPPPPPPDDDDDAQWQDLVCLLPLQSLQVCCVVQPCNCLVVLVVLQVQLVVCLVPPLVSNLVSLSVSCRRHNDPVSLVVNLVSCVVVLVLVVNLSSLCSQAFFDQHPVVRDTHRSHDHDDPVSLLSNQLSCCSPQVDGDLVSLVVCVVVPHQLVVSLVVSVPDPSNPDDCVDPLVVLVVVSSDDPVSLVVLLLDLVNVVVVLVVQDAADQWDKCDPVNQLPDDADDDDDPDDDPDDDVSNVVNVQSVCCRRPVPGHPQKAWDYKYALDPFKIKTKMKGWPAGPPADSLATWMWIKIFMATSSRDTPDMDTQFTDHQQKTWMWTGHRFKIKIWIKGWDWPDRTDSPPSVIDTDDIGTPGMWMWGQDPSGDTGTDDDDPDDDDPPD

Secondary structure (DSSP, 8-state):
---------------------------PPPP---GGGTT-HHHHHHHHHHHTTTTHHHHHHHHHHHHHHTTT-HHHHHHHHHHHHHHS--HHHHHHHHHHHHHTT-HHHHHHHHHHHHS-EEETTTTEEE-SSSPPPHHHHHHHHHHHHHHHSS--HHHHHHHHHTT--HHHHHHHHHH-TTT---TTSTHHHHHHHTT--HHHHHHHHT-HHHHHHHHTT-----SEEEE-HHHHH-----S-------S---HHHHHHHHHHHHHH-TT---SEEEEEEEEEETTEEEEEEEEE-PPTT--TTT--EEEEEEEEETTS-EEEEEEEEEEETTEEEEEEEETTEEEEEEEEEEESS---TT-TTPPEEEEEEEEEEEEEE-TTS-EEEES--SS---S--

pLDDT: mean 79.5, std 18.89, range [33.78, 98.38]

Radius of gyration: 35.91 Å; chains: 1; bounding box: 109×57×130 Å